Protein AF-A0A1I7SXM7-F1 (afdb_monomer_lite)

Sequence (561 aa):
MGSNTKFLENLERAQQLRNSLTNVSEFSEDVKQMIQEHGLTDWLSPLNLIKSMFVEIDNVNKVARNVQGEDIVKMASVFEEAAAVPELIGSRESLYKLYNELNKSNLEDIEEFKSYFEVAWKADLDFTKHRAHLKNSRVVVMSLKKYFDDIFGTSRREIEYINALSWIEIVLICIGTIIVMTIVALSIYGLTESGRTKYLMLWLYYFGKEEDYEERWRYSLFMDTVKDKNVVLDAVREVNTKNLLKALKNGAYINVYNKYGNTALHVATKLGYVEIVEMLIKHGADRFLLNAQNKTPEQQLLKIQDLGNELERVQSVYRKHRKRNYRMSVPQKFPVSSFHLWLENDTDIELSNRFMNRFPSMVSDQSENVTHLVVKTDENGVLITDKVDLISWIFNGIIVLREQYMTDCLVDESLLSQDKKYLVENVKYKGVIYNSVLQWTEAMAKGTMPYLFGAYVAIVMEKYDNAATITAIVDAHGGIMMDEFPQKKFFNKHSHPYLHSNLGPLFLIHDGTIDLKVYKDDPDRMYTLFTEQQFISFMLKRDIHRDTRENPIPVLKGKRK

Foldseek 3Di:
DDLLVVLVVLLVLLVVCLVLQQDADQDDPVLLVLCVVLVQPCVNDVNVLSVQLVVLSVVLVVQCVVCVPHDPLSNLVSLVSSLVRRARDAALVSLVVSLVVLVVDDDPPSPSVNSSSVSVSVSGRHSVVRNVVSNCRSVVSVVVVVVCCVPVVPPPPPPPPPVPPDVVNVVVVVVVVVVVVVVVVLVVLCVDPVSVQVVVQVCCQVPNDPVQQLVQLLCLLLVQDDPNDGQCQVCLVVVPPPSNLVCQQQLRQQQAADLQQDGSLLSCLLVLVLVSNLVSQQQAHDQCDQGLQRDGSLRSLVVDPPCPPSSVSNVVSCVVCVPPGHYGRRHDHDDLLLAEEEEDPVADPVLVVLLCVVCVSRYDPDPPSHQEYEAADPPVLEAEDQDLLVLLCLQLLHFYFYSVLSVVCSVPVVCSSVRVVGTRQWYQHPNDIFRCSVVNNSCNSSNHQQLLALAEEEEDEDDDPCVVSVCVSCVSSSYHYDPDQDDCVFWDQQADGFFCSVAARYEYEYPPPDDPVCQVPPPSRNYDYDHPSRVSVVVRNSRGDGDPDSGGDRTGPDDPD

Secondary structure (DSSP, 8-state):
--HHHHHHHHHHHHHHTHHHHH--PPPPHHHHHHHHHTT-GGGSSHHHHHHHHHHHHHHHHHHHHHTTTS-HHHHTHHHHHHTTS------HHHHHHHHHHHHH---TTHHHHHHHHHHHHHH----HHHHHHHHTHHHHHHHHHHHHHHHH-----------PPPHHHHHHHHHHHHHHHHHHHHHHHHHSHHHHHHHHHHHHHHH--HHHHHHHHTTHHHHSEETTEEHHHHHHHTT-HHHHHHHHHTT--TTPBPTTS-BHHHHHHHTT-HHHHHHHHHTT--SS---TTS--HHHHGGG-SS-HHHHHHHHHHHHHHTT---PPPPPPPPPGGG--EEE-TTS-HHHHHHHHHHSGGGB-SSSTT--EEEE---TTS-EE---HHHHHHHHTT-EEEETHHHHHHHH-GGGGGGGGGGB---EEETTEEE--HHHHHHHHHTTPSPTTTT-EEEEE-S--TTHHHHHHHHHHTT-EE-SS---GGGB-TT---TTBTTS-SEEEEE-S-S--HHHHT-TT--EEEEEHHHHHHHHHHT--B----SSPPPSBSS---

Structure (mmCIF, N/CA/C/O backbone):
data_AF-A0A1I7SXM7-F1
#
_entry.id   AF-A0A1I7SXM7-F1
#
loop_
_atom_site.group_PDB
_atom_site.id
_atom_site.type_symbol
_atom_site.label_atom_id
_atom_site.label_alt_id
_atom_site.label_comp_id
_atom_site.label_asym_id
_atom_site.label_entity_id
_atom_site.label_seq_id
_atom_site.pdbx_PDB_ins_code
_atom_site.Cartn_x
_atom_site.Cartn_y
_atom_site.Cartn_z
_atom_site.occupancy
_atom_site.B_iso_or_equiv
_atom_site.auth_seq_id
_atom_site.auth_comp_id
_atom_site.auth_asym_id
_atom_site.auth_atom_id
_atom_site.pdbx_PDB_model_num
ATOM 1 N N . MET A 1 1 ? 61.706 8.746 -89.955 1.00 48.06 1 MET A N 1
ATOM 2 C CA . MET A 1 1 ? 62.389 8.868 -88.647 1.00 48.06 1 MET A CA 1
ATOM 3 C C . MET A 1 1 ? 62.861 10.303 -88.482 1.00 48.06 1 MET A C 1
ATOM 5 O O . MET A 1 1 ? 63.275 10.890 -89.474 1.00 48.06 1 MET A O 1
ATOM 9 N N . GLY A 1 2 ? 62.737 10.885 -87.285 1.00 68.06 2 GLY A N 1
ATOM 10 C CA . GLY A 1 2 ? 63.229 12.242 -87.021 1.00 68.06 2 GLY A CA 1
ATOM 11 C C . GLY A 1 2 ? 64.758 12.313 -87.082 1.00 68.06 2 GLY A C 1
ATOM 12 O O . GLY A 1 2 ? 65.435 11.292 -86.949 1.00 68.06 2 GLY A O 1
ATOM 13 N N . SER A 1 3 ? 65.307 13.517 -87.255 1.00 68.50 3 SER A N 1
ATOM 14 C CA . SER A 1 3 ? 66.757 13.772 -87.331 1.00 68.50 3 SER A CA 1
ATOM 15 C C . SER A 1 3 ? 67.547 13.180 -86.156 1.00 68.50 3 SER A C 1
ATOM 17 O O . SER A 1 3 ? 68.679 12.748 -86.345 1.00 68.50 3 SER A O 1
ATOM 19 N N . ASN A 1 4 ? 66.955 13.115 -84.961 1.00 76.50 4 ASN A N 1
ATOM 20 C CA . ASN A 1 4 ? 67.615 12.618 -83.748 1.00 76.50 4 ASN A CA 1
ATOM 21 C C . ASN A 1 4 ? 67.664 11.085 -83.688 1.00 76.50 4 ASN A C 1
ATOM 23 O O . ASN A 1 4 ? 68.635 10.513 -83.204 1.00 76.50 4 ASN A O 1
ATOM 27 N N . THR A 1 5 ? 66.650 10.405 -84.230 1.00 76.38 5 THR A N 1
ATOM 28 C CA . THR A 1 5 ? 66.650 8.939 -84.345 1.00 76.38 5 THR A CA 1
ATOM 29 C C . THR A 1 5 ? 67.707 8.477 -85.344 1.00 76.38 5 THR A C 1
ATOM 31 O O . THR A 1 5 ? 68.373 7.478 -85.106 1.00 76.38 5 THR A O 1
ATOM 34 N N . LYS A 1 6 ? 67.911 9.243 -86.428 1.00 78.00 6 LYS A N 1
ATOM 35 C CA . LYS A 1 6 ? 68.961 8.962 -87.416 1.00 78.00 6 LYS A CA 1
ATOM 36 C C . LYS A 1 6 ? 70.364 9.044 -86.811 1.00 78.00 6 LYS A C 1
ATOM 38 O O . LYS A 1 6 ? 71.216 8.232 -87.141 1.00 78.00 6 LYS A O 1
ATOM 43 N N . PHE A 1 7 ? 70.588 9.987 -85.897 1.00 82.75 7 PHE A N 1
ATOM 44 C CA . PHE A 1 7 ? 71.854 10.077 -85.175 1.00 82.75 7 PHE A CA 1
ATOM 45 C C . PHE A 1 7 ? 72.100 8.849 -84.286 1.00 82.75 7 PHE A C 1
ATOM 47 O O . PHE A 1 7 ? 73.187 8.285 -84.330 1.00 82.75 7 PHE A O 1
ATOM 54 N N . LEU A 1 8 ? 71.096 8.392 -83.526 1.00 83.06 8 LEU A N 1
ATOM 55 C CA . LEU A 1 8 ? 71.236 7.182 -82.703 1.00 83.06 8 LEU A CA 1
ATOM 56 C C . LEU A 1 8 ? 71.500 5.930 -83.553 1.00 83.06 8 LEU A C 1
ATOM 58 O O . LEU A 1 8 ? 72.322 5.104 -83.174 1.00 83.06 8 LEU A O 1
ATOM 62 N N . GLU A 1 9 ? 70.861 5.820 -84.720 1.00 83.81 9 GLU A N 1
ATOM 63 C CA . GLU A 1 9 ? 71.138 4.755 -85.693 1.00 83.81 9 GLU A CA 1
ATOM 64 C C . GLU A 1 9 ? 72.595 4.807 -86.183 1.00 83.81 9 GLU A C 1
ATOM 66 O O . GLU A 1 9 ? 73.259 3.775 -86.276 1.00 83.81 9 GLU A O 1
ATOM 71 N N . ASN A 1 10 ? 73.124 6.005 -86.458 1.00 82.81 10 ASN A N 1
ATOM 72 C CA . ASN A 1 10 ? 74.525 6.154 -86.845 1.00 82.81 10 ASN A CA 1
ATOM 73 C C . ASN A 1 10 ? 75.483 5.812 -85.685 1.00 82.81 10 ASN A C 1
ATOM 75 O O . ASN A 1 10 ? 76.505 5.175 -85.930 1.00 82.81 10 ASN A O 1
ATOM 79 N N . LEU A 1 11 ? 75.152 6.148 -84.429 1.00 86.44 11 LEU A N 1
ATOM 80 C CA . LEU A 1 11 ? 75.936 5.713 -83.262 1.00 86.44 11 LEU A CA 1
ATOM 81 C C . LEU A 1 11 ? 75.932 4.190 -83.098 1.00 86.44 11 LEU A C 1
ATOM 83 O O . LEU A 1 11 ? 76.976 3.596 -82.836 1.00 86.44 11 LEU A O 1
ATOM 87 N N . GLU A 1 12 ? 74.777 3.545 -83.268 1.00 87.56 12 GLU A N 1
ATOM 88 C CA . GLU A 1 12 ? 74.672 2.085 -83.225 1.00 87.56 12 GLU A CA 1
ATOM 89 C C . GLU A 1 12 ? 75.512 1.447 -84.336 1.00 87.56 12 GLU A C 1
ATOM 91 O O . GLU A 1 12 ? 76.267 0.503 -84.093 1.00 87.56 12 GLU A O 1
ATOM 96 N N . ARG A 1 13 ? 75.453 2.008 -85.547 1.00 86.06 13 ARG A N 1
ATOM 97 C CA . ARG A 1 13 ? 76.283 1.572 -86.670 1.00 86.06 13 ARG A CA 1
ATOM 98 C C . ARG A 1 13 ? 77.776 1.739 -86.379 1.00 86.06 13 ARG A C 1
ATOM 100 O O . ARG A 1 13 ? 78.546 0.822 -86.654 1.00 86.06 13 ARG A O 1
ATOM 107 N N . ALA A 1 14 ? 78.190 2.869 -85.806 1.00 86.19 14 ALA A N 1
ATOM 108 C CA . ALA A 1 14 ? 79.571 3.088 -85.384 1.00 86.19 14 ALA A CA 1
ATOM 109 C C . ALA A 1 14 ? 79.999 2.057 -84.326 1.00 86.19 14 ALA A C 1
ATOM 111 O O . ALA A 1 14 ? 81.085 1.489 -84.424 1.00 86.19 14 ALA A O 1
ATOM 112 N N . GLN A 1 15 ? 79.125 1.746 -83.363 1.00 87.94 15 GLN A N 1
ATOM 113 C CA . GLN A 1 15 ? 79.369 0.734 -82.333 1.00 87.94 15 GLN A CA 1
ATOM 114 C C . GLN A 1 15 ? 79.542 -0.674 -82.922 1.00 87.94 15 GLN A C 1
ATOM 116 O O . GLN A 1 15 ? 80.447 -1.397 -82.509 1.00 87.94 15 GLN A O 1
ATOM 121 N N . GLN A 1 16 ? 78.725 -1.064 -83.907 1.00 88.62 16 GLN A N 1
ATOM 122 C CA . GLN A 1 16 ? 78.873 -2.347 -84.611 1.00 88.62 16 GLN A CA 1
ATOM 123 C C . GLN A 1 16 ? 80.223 -2.458 -85.336 1.00 88.62 16 GLN A C 1
ATOM 125 O O . GLN A 1 16 ? 80.782 -3.547 -85.447 1.00 88.62 16 GLN A O 1
ATOM 130 N N . LEU A 1 17 ? 80.766 -1.326 -85.791 1.00 89.06 17 LEU A N 1
ATOM 131 C CA . LEU A 1 17 ? 82.049 -1.232 -86.487 1.00 89.06 17 LEU A CA 1
ATOM 132 C C . LEU A 1 17 ? 83.232 -0.933 -85.546 1.00 89.06 17 LEU A C 1
ATOM 134 O O . LEU A 1 17 ? 84.346 -0.734 -86.031 1.00 89.06 17 LEU A O 1
ATOM 138 N N . ARG A 1 18 ? 83.029 -0.934 -84.216 1.00 90.06 18 ARG A N 1
ATOM 139 C CA . ARG A 1 18 ? 84.037 -0.548 -83.210 1.00 90.06 18 ARG A CA 1
ATOM 140 C C . ARG A 1 18 ? 85.387 -1.210 -83.432 1.00 90.06 18 ARG A C 1
ATOM 142 O O . ARG A 1 18 ? 86.384 -0.510 -83.553 1.00 90.06 18 ARG A O 1
ATOM 149 N N . ASN A 1 19 ? 85.413 -2.539 -83.521 1.00 87.44 19 ASN A N 1
ATOM 150 C CA . ASN A 1 19 ? 86.667 -3.286 -83.628 1.00 87.44 19 ASN A CA 1
ATOM 151 C C . ASN A 1 19 ? 87.457 -2.886 -84.879 1.00 87.44 19 ASN A C 1
ATOM 153 O O . ASN A 1 19 ? 88.666 -2.703 -84.797 1.00 87.44 19 ASN A O 1
ATOM 157 N N . SER A 1 20 ? 86.770 -2.691 -86.005 1.00 86.81 20 SER A N 1
ATOM 158 C CA . SER A 1 20 ? 87.371 -2.257 -87.267 1.00 86.81 20 SER A CA 1
ATOM 159 C C . SER A 1 20 ? 87.854 -0.803 -87.229 1.00 86.81 20 SER A C 1
ATOM 161 O O . SER A 1 20 ? 88.860 -0.489 -87.849 1.00 86.81 20 SER A O 1
ATOM 163 N N . LEU A 1 21 ? 87.172 0.077 -86.488 1.00 86.31 21 LEU A N 1
ATOM 164 C CA . LEU A 1 21 ? 87.538 1.493 -86.348 1.00 86.31 21 LEU A CA 1
ATOM 165 C C . LEU A 1 21 ? 88.647 1.738 -85.310 1.00 86.31 21 LEU A C 1
ATOM 167 O O . LEU A 1 21 ? 89.338 2.748 -85.376 1.00 86.31 21 LEU A O 1
ATOM 171 N N . THR A 1 22 ? 88.832 0.838 -84.341 1.00 85.81 22 THR A N 1
ATOM 172 C CA . THR A 1 22 ? 89.886 0.960 -83.315 1.00 85.81 22 THR A CA 1
ATOM 173 C C . THR A 1 22 ? 91.165 0.193 -83.638 1.00 85.81 22 THR A C 1
ATOM 175 O O . THR A 1 22 ? 92.151 0.344 -82.918 1.00 85.81 22 THR A O 1
ATOM 178 N N . ASN A 1 23 ? 91.138 -0.654 -84.668 1.00 82.88 23 ASN A N 1
ATOM 179 C CA . ASN A 1 23 ? 92.237 -1.536 -85.045 1.00 82.88 23 ASN A CA 1
ATOM 180 C C . ASN A 1 23 ? 92.862 -1.071 -86.364 1.00 82.88 23 ASN A C 1
ATOM 182 O O . ASN A 1 23 ? 92.586 -1.638 -87.418 1.00 82.88 23 ASN A O 1
ATOM 186 N N . VAL A 1 24 ? 93.662 -0.009 -86.280 1.00 81.88 24 VAL A N 1
ATOM 187 C CA . VAL A 1 24 ? 94.473 0.495 -87.390 1.00 81.88 24 VAL A CA 1
ATOM 188 C C . VAL A 1 24 ? 95.855 0.882 -86.880 1.00 81.88 24 VAL A C 1
ATOM 190 O O . VAL A 1 24 ? 95.982 1.418 -85.772 1.00 81.88 24 VAL A O 1
ATOM 193 N N . SER A 1 25 ? 96.882 0.563 -87.661 1.00 80.88 25 SER A N 1
ATOM 194 C CA . SER A 1 25 ? 98.260 0.985 -87.423 1.00 80.88 25 SER A CA 1
ATOM 195 C C . SER A 1 25 ? 98.444 2.499 -87.637 1.00 80.88 25 SER A C 1
ATOM 197 O O . SER A 1 25 ? 97.537 3.207 -88.083 1.00 80.88 25 SER A O 1
ATOM 199 N N . GLU A 1 26 ? 99.602 3.040 -87.247 1.00 81.94 26 GLU A N 1
ATOM 200 C CA . GLU A 1 26 ? 99.914 4.444 -87.527 1.00 81.94 26 GLU A CA 1
ATOM 201 C C . GLU A 1 26 ? 100.035 4.661 -89.042 1.00 81.94 26 GLU A C 1
ATOM 203 O O . GLU A 1 26 ? 100.730 3.914 -89.726 1.00 81.94 26 GLU A O 1
ATOM 208 N N . PHE A 1 27 ? 99.362 5.690 -89.563 1.00 86.19 27 PHE A N 1
ATOM 209 C CA . PHE A 1 27 ? 99.389 6.004 -90.990 1.00 86.19 27 PHE A CA 1
ATOM 210 C C . PHE A 1 27 ? 100.806 6.347 -91.465 1.00 86.19 27 PHE A C 1
ATOM 212 O O . PHE A 1 27 ? 101.508 7.126 -90.815 1.00 86.19 27 PHE A O 1
ATOM 219 N N . SER A 1 28 ? 101.202 5.813 -92.625 1.00 83.06 28 SER A N 1
ATOM 220 C CA . SER A 1 28 ? 102.436 6.230 -93.297 1.00 83.06 28 SER A CA 1
ATOM 221 C C . SER A 1 28 ? 102.364 7.710 -93.695 1.00 83.06 28 SER A C 1
ATOM 223 O O . SER A 1 28 ? 101.276 8.279 -93.830 1.00 83.06 28 SER A O 1
ATOM 225 N N . GLU A 1 29 ? 103.516 8.358 -93.885 1.00 81.88 29 GLU A N 1
ATOM 226 C CA . GLU A 1 29 ? 103.561 9.785 -94.247 1.00 81.88 29 GLU A CA 1
ATOM 227 C C . GLU A 1 29 ? 102.831 10.078 -95.570 1.00 81.88 29 GLU A C 1
ATOM 229 O O . GLU A 1 29 ? 102.138 11.090 -95.666 1.00 81.88 29 GLU A O 1
ATOM 234 N N . ASP A 1 30 ? 102.864 9.151 -96.533 1.00 81.88 30 ASP A N 1
ATOM 235 C CA . ASP A 1 30 ? 102.120 9.273 -97.794 1.00 81.88 30 ASP A CA 1
ATOM 236 C C . ASP A 1 30 ? 100.598 9.291 -97.560 1.00 81.88 30 ASP A C 1
ATOM 238 O O . ASP A 1 30 ? 99.876 10.120 -98.116 1.0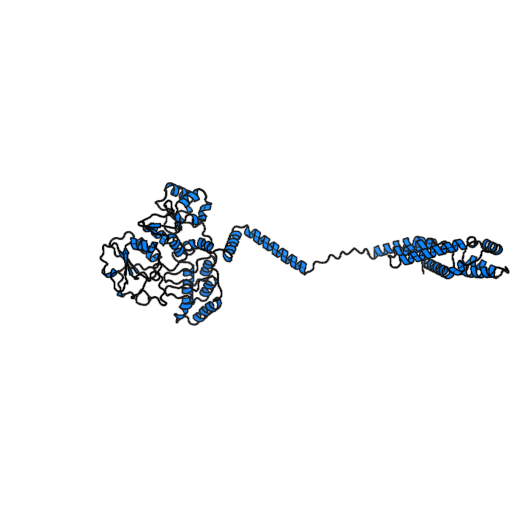0 81.88 30 ASP A O 1
ATOM 242 N N . VAL A 1 31 ? 100.091 8.423 -96.676 1.00 84.19 31 VAL A N 1
ATOM 243 C CA . VAL A 1 31 ? 98.662 8.383 -96.320 1.00 84.19 31 VAL A CA 1
ATOM 244 C C . VAL A 1 31 ? 98.267 9.631 -95.526 1.00 84.19 31 VAL A C 1
ATOM 246 O O . VAL A 1 31 ? 97.209 10.209 -95.782 1.00 84.19 31 VAL A O 1
ATOM 249 N N . LYS A 1 32 ? 99.123 10.103 -94.608 1.00 86.31 32 LYS A N 1
ATOM 250 C CA . LYS A 1 32 ? 98.912 11.365 -93.878 1.00 86.31 32 LYS A CA 1
ATOM 251 C C . LYS A 1 32 ? 98.841 12.560 -94.833 1.00 86.31 32 LYS A C 1
ATOM 253 O O . LYS A 1 32 ? 97.979 13.420 -94.647 1.00 86.31 32 LYS A O 1
ATOM 258 N N . GLN A 1 33 ? 99.676 12.603 -95.871 1.00 85.25 33 GLN A N 1
ATOM 259 C CA . GLN A 1 33 ? 99.617 13.649 -96.892 1.00 85.25 33 GLN A CA 1
ATOM 260 C C . GLN A 1 33 ? 98.289 13.606 -97.666 1.00 85.25 33 GLN A C 1
ATOM 262 O O . GLN A 1 33 ? 97.610 14.629 -97.766 1.00 85.25 33 GLN A O 1
ATOM 267 N N . MET A 1 34 ? 97.855 12.428 -98.129 1.00 85.88 34 MET A N 1
ATOM 268 C CA . MET A 1 34 ? 96.569 12.279 -98.831 1.00 85.88 34 MET A CA 1
ATOM 269 C C . MET A 1 34 ? 95.377 12.714 -97.962 1.00 85.88 34 MET A C 1
ATOM 271 O O . MET A 1 34 ? 94.441 13.355 -98.444 1.00 85.88 34 MET A O 1
ATOM 275 N N . ILE A 1 35 ? 95.414 12.406 -96.662 1.00 87.12 35 ILE A N 1
ATOM 276 C CA . ILE A 1 35 ? 94.413 12.850 -95.682 1.00 87.12 35 ILE A CA 1
ATOM 277 C C . ILE A 1 35 ? 94.380 14.388 -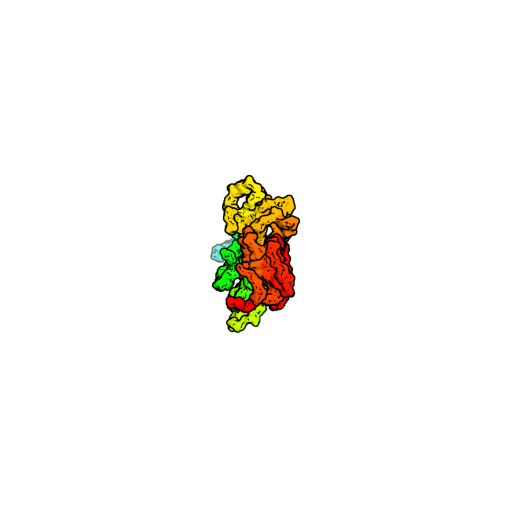95.583 1.00 87.12 35 ILE A C 1
ATOM 279 O O . ILE A 1 35 ? 93.294 14.978 -95.567 1.00 87.12 35 ILE A O 1
ATOM 283 N N . GLN A 1 36 ? 95.543 15.053 -95.557 1.00 86.56 36 GLN A N 1
ATOM 284 C CA . GLN A 1 36 ? 95.637 16.521 -95.525 1.00 86.56 36 GLN A CA 1
ATOM 285 C C . GLN A 1 36 ? 95.093 17.168 -96.801 1.00 86.56 36 GLN A C 1
ATOM 287 O O . GLN A 1 36 ? 94.346 18.143 -96.712 1.00 86.56 36 GLN A O 1
ATOM 292 N N . GLU A 1 37 ? 95.408 16.612 -97.972 1.00 86.69 37 GLU A N 1
ATOM 293 C CA . GLU A 1 37 ? 94.927 17.108 -99.270 1.00 86.69 37 GLU A CA 1
ATOM 294 C C . GLU A 1 37 ? 93.395 17.043 -99.386 1.00 86.69 37 GLU A C 1
ATOM 296 O O . GLU A 1 37 ? 92.771 17.917 -99.990 1.00 86.69 37 GLU A O 1
ATOM 301 N N . HIS A 1 38 ? 92.768 16.065 -98.723 1.00 86.31 38 HIS A N 1
ATOM 302 C CA . HIS A 1 38 ? 91.311 15.937 -98.634 1.00 86.31 38 HIS A CA 1
ATOM 303 C C . HIS A 1 38 ? 90.668 16.803 -97.537 1.00 86.31 38 HIS A C 1
ATOM 305 O O . HIS A 1 38 ? 89.446 16.761 -97.359 1.00 86.31 38 HIS A O 1
ATOM 311 N N . GLY A 1 39 ? 91.462 17.585 -96.797 1.00 84.56 39 GLY A N 1
ATOM 312 C CA . GLY A 1 39 ? 90.989 18.427 -95.697 1.00 84.56 39 GLY A CA 1
ATOM 313 C C . GLY A 1 39 ? 90.482 17.632 -94.489 1.00 84.56 39 GLY A C 1
ATOM 314 O O . GLY A 1 39 ? 89.662 18.136 -93.726 1.00 84.56 39 GLY A O 1
ATOM 315 N N . LEU A 1 40 ? 90.934 16.387 -94.318 1.00 86.81 40 LEU A N 1
ATOM 316 C CA . LEU A 1 40 ? 90.483 15.463 -93.276 1.00 86.81 40 LEU A CA 1
ATOM 317 C C . LEU A 1 40 ? 91.409 15.519 -92.049 1.00 86.81 40 LEU A C 1
ATOM 319 O O . LEU A 1 40 ? 91.968 14.513 -91.627 1.00 86.81 40 LEU A O 1
ATOM 323 N N . THR A 1 41 ? 91.596 16.703 -91.463 1.00 84.38 41 THR A N 1
ATOM 324 C CA . THR A 1 41 ? 92.592 16.936 -90.396 1.00 84.38 41 THR A CA 1
ATOM 325 C C . THR A 1 41 ? 92.420 16.030 -89.176 1.00 84.38 41 THR A C 1
ATOM 327 O O . THR A 1 41 ? 93.407 15.514 -88.654 1.00 84.38 41 THR A O 1
ATOM 330 N N . ASP A 1 42 ? 91.178 15.773 -88.760 1.00 84.00 42 ASP A N 1
ATOM 331 C CA . ASP A 1 42 ? 90.860 14.912 -87.608 1.00 84.00 42 ASP A CA 1
ATOM 332 C C . ASP A 1 42 ? 91.220 13.440 -87.861 1.00 84.00 42 ASP A C 1
ATOM 334 O O . ASP A 1 42 ? 91.375 12.648 -86.930 1.00 84.00 42 ASP A O 1
ATOM 338 N N . TRP A 1 43 ? 91.401 13.078 -89.132 1.00 87.50 43 TRP A N 1
ATOM 339 C CA . TRP A 1 43 ? 91.777 11.743 -89.570 1.00 87.50 43 TRP A CA 1
ATOM 340 C C . TRP A 1 43 ? 93.290 11.537 -89.640 1.00 87.50 43 TRP A C 1
ATOM 342 O O . TRP A 1 43 ? 93.704 10.442 -89.981 1.00 87.50 43 TRP A O 1
ATOM 352 N N . LEU A 1 44 ? 94.134 12.515 -89.283 1.00 84.88 44 LEU A N 1
ATOM 353 C CA . LEU A 1 44 ? 95.596 12.324 -89.251 1.00 84.88 44 LEU A CA 1
ATOM 354 C C . LEU A 1 44 ? 96.066 11.430 -88.098 1.00 84.88 44 LEU A C 1
ATOM 356 O O . LEU A 1 44 ? 97.046 10.702 -88.231 1.00 84.88 44 LEU A O 1
ATOM 360 N N . SER A 1 45 ? 95.371 11.490 -86.960 1.00 83.56 45 SER A N 1
ATOM 361 C CA . SER A 1 45 ? 95.611 10.624 -85.801 1.00 83.56 45 SER A CA 1
ATOM 362 C C . SER A 1 45 ? 94.283 10.320 -85.088 1.00 83.56 45 SER A C 1
ATOM 364 O O . SER A 1 45 ? 94.024 10.795 -83.978 1.00 83.56 45 SER A O 1
ATOM 366 N N . PRO A 1 46 ? 93.390 9.544 -85.731 1.00 86.44 46 PRO A N 1
ATOM 367 C CA . PRO A 1 46 ? 92.001 9.421 -85.304 1.00 86.44 46 PRO A CA 1
ATOM 368 C C . PRO A 1 46 ? 91.843 8.516 -84.080 1.00 86.44 46 PRO A C 1
ATOM 370 O O . PRO A 1 46 ? 90.834 8.597 -83.391 1.00 86.44 46 PRO A O 1
ATOM 373 N N . LEU A 1 47 ? 92.827 7.664 -83.772 1.00 85.12 47 LEU A N 1
ATOM 374 C CA . LEU A 1 47 ? 92.717 6.611 -82.757 1.00 85.12 47 LEU A CA 1
ATOM 375 C C . LEU A 1 47 ? 92.307 7.124 -81.372 1.00 85.12 47 LEU A C 1
ATOM 377 O O . LEU A 1 47 ? 91.450 6.521 -80.729 1.00 85.12 47 LEU A O 1
ATOM 381 N N . ASN A 1 48 ? 92.899 8.224 -80.900 1.00 85.12 48 ASN A N 1
ATOM 382 C CA . ASN A 1 48 ? 92.569 8.775 -79.581 1.00 85.12 48 ASN A CA 1
ATOM 383 C C . ASN A 1 48 ? 91.142 9.338 -79.545 1.00 85.12 48 ASN A C 1
ATOM 385 O O . ASN A 1 48 ? 90.425 9.130 -78.566 1.00 85.12 48 ASN A O 1
ATOM 389 N N . LEU A 1 49 ? 90.725 9.995 -80.629 1.00 86.62 49 LEU A N 1
ATOM 390 C CA . LEU A 1 49 ? 89.399 10.587 -80.774 1.00 86.62 49 LEU A CA 1
ATOM 391 C C . LEU A 1 49 ? 88.315 9.517 -80.978 1.00 86.62 49 LEU A C 1
ATOM 393 O O . LEU A 1 49 ? 87.240 9.602 -80.401 1.00 86.62 49 LEU A O 1
ATOM 397 N N . ILE A 1 50 ? 88.616 8.452 -81.723 1.00 87.94 50 ILE A N 1
ATOM 398 C CA . ILE A 1 50 ? 87.734 7.294 -81.901 1.00 87.94 50 ILE A CA 1
ATOM 399 C C . ILE A 1 50 ? 87.589 6.519 -80.585 1.00 87.94 50 ILE A C 1
ATOM 401 O O . ILE A 1 50 ? 86.483 6.119 -80.222 1.00 87.94 50 ILE A O 1
ATOM 405 N N . LYS A 1 51 ? 88.679 6.322 -79.828 1.00 88.25 51 LYS A N 1
ATOM 406 C CA . LYS A 1 51 ? 88.613 5.684 -78.504 1.00 88.25 51 LYS A CA 1
ATOM 407 C C . LYS A 1 51 ? 87.767 6.500 -77.528 1.00 88.25 51 LYS A C 1
ATOM 409 O O . LYS A 1 51 ? 86.928 5.914 -76.848 1.00 88.25 51 LYS A O 1
ATOM 414 N N . SER A 1 52 ? 87.943 7.823 -77.472 1.00 88.25 52 SER A N 1
ATOM 415 C CA . SER A 1 52 ? 87.111 8.682 -76.617 1.00 88.25 52 SER A CA 1
ATOM 416 C C . SER A 1 52 ? 85.651 8.708 -77.077 1.00 88.25 52 SER A C 1
ATOM 418 O O . SER A 1 52 ? 84.755 8.596 -76.245 1.00 88.25 52 SER A O 1
ATOM 420 N N . MET A 1 53 ? 85.399 8.736 -78.390 1.00 89.69 53 MET A N 1
ATOM 421 C CA . MET A 1 53 ? 84.059 8.608 -78.967 1.00 89.69 53 MET A CA 1
ATOM 422 C C . MET A 1 53 ? 83.363 7.331 -78.489 1.00 89.69 53 MET A C 1
ATOM 424 O O . MET A 1 53 ? 82.218 7.380 -78.050 1.00 89.69 53 MET A O 1
ATOM 428 N N . PHE A 1 54 ? 84.052 6.190 -78.508 1.00 90.81 54 PHE A N 1
ATOM 429 C CA . PHE A 1 54 ? 83.485 4.924 -78.047 1.00 90.81 54 PHE A CA 1
ATOM 430 C C . PHE A 1 54 ? 83.219 4.872 -76.538 1.00 90.81 54 PHE A C 1
ATOM 432 O O . PHE A 1 54 ? 82.213 4.288 -76.130 1.00 90.81 54 PHE A O 1
ATOM 439 N N . VAL A 1 55 ? 84.054 5.519 -75.720 1.00 90.50 55 VAL A N 1
ATOM 440 C CA . VAL A 1 55 ? 83.782 5.692 -74.281 1.00 90.50 55 VAL A CA 1
ATOM 441 C C . VAL A 1 55 ? 82.481 6.470 -74.068 1.00 90.50 55 VAL A C 1
ATOM 443 O O . VAL A 1 55 ? 81.635 6.045 -73.281 1.00 90.50 55 VAL A O 1
ATOM 446 N N . GLU A 1 56 ? 82.273 7.556 -74.814 1.00 91.19 56 GLU A N 1
ATOM 447 C CA . GLU A 1 56 ? 81.042 8.346 -74.714 1.00 91.19 56 GLU A CA 1
ATOM 448 C C . GLU A 1 56 ? 79.821 7.604 -75.276 1.00 91.19 56 GLU A C 1
ATOM 450 O O . GLU A 1 56 ? 78.749 7.651 -74.679 1.00 91.19 56 GLU A O 1
ATOM 455 N N . ILE A 1 57 ? 79.966 6.822 -76.353 1.00 90.56 57 ILE A N 1
ATOM 456 C CA . ILE A 1 57 ? 78.888 5.948 -76.854 1.00 90.56 57 ILE A CA 1
ATOM 457 C C . ILE A 1 57 ? 78.471 4.916 -75.788 1.00 90.56 57 ILE A C 1
ATOM 459 O O . ILE A 1 57 ? 77.278 4.651 -75.609 1.00 90.56 57 ILE A O 1
ATOM 463 N N . ASP A 1 58 ? 79.423 4.347 -75.043 1.00 91.12 58 ASP A N 1
ATOM 464 C CA . ASP A 1 58 ? 79.113 3.433 -73.936 1.00 91.12 58 ASP A CA 1
ATOM 465 C C . ASP A 1 58 ? 78.397 4.156 -72.782 1.00 91.12 58 ASP A C 1
ATOM 467 O O . ASP A 1 58 ? 77.475 3.591 -72.182 1.00 91.12 58 ASP A O 1
ATOM 471 N N . ASN A 1 59 ? 78.755 5.415 -72.505 1.00 91.12 59 ASN A N 1
ATOM 472 C CA . ASN A 1 59 ? 78.051 6.250 -71.533 1.00 91.12 59 ASN A CA 1
ATOM 473 C C . ASN A 1 59 ? 76.602 6.539 -71.970 1.00 91.12 59 ASN A C 1
ATOM 475 O O . ASN A 1 59 ? 75.675 6.327 -71.186 1.00 91.12 59 ASN A O 1
ATOM 479 N N . VAL A 1 60 ? 76.377 6.895 -73.240 1.00 91.44 60 VAL A N 1
ATOM 480 C CA . VAL A 1 60 ? 75.029 7.077 -73.812 1.00 91.44 60 VAL A CA 1
ATOM 481 C C . VAL A 1 60 ? 74.188 5.809 -73.640 1.00 91.44 60 VAL A C 1
ATOM 483 O O . VAL A 1 60 ? 73.052 5.879 -73.169 1.00 91.44 60 VAL A O 1
ATOM 486 N N . ASN A 1 61 ? 74.750 4.631 -73.935 1.00 90.50 61 ASN A N 1
ATOM 487 C CA . ASN A 1 61 ? 74.070 3.345 -73.738 1.00 90.50 61 ASN A CA 1
ATOM 488 C C . ASN A 1 61 ? 73.746 3.059 -72.263 1.00 90.50 61 ASN A C 1
ATOM 490 O O . ASN A 1 61 ? 72.676 2.531 -71.947 1.00 90.50 61 ASN A O 1
ATOM 494 N N . LYS A 1 62 ? 74.652 3.404 -71.344 1.00 92.19 62 LYS A N 1
ATOM 495 C CA . LYS A 1 62 ? 74.435 3.265 -69.898 1.00 92.19 62 LYS A CA 1
ATOM 496 C C . LYS A 1 62 ? 73.295 4.164 -69.420 1.00 92.19 62 LYS A C 1
ATOM 498 O O . LYS A 1 62 ? 72.417 3.692 -68.699 1.00 92.19 62 LYS A O 1
ATOM 503 N N . VAL A 1 63 ? 73.280 5.428 -69.843 1.00 90.94 63 VAL A N 1
ATOM 504 C CA . VAL A 1 63 ? 72.203 6.370 -69.513 1.00 90.94 63 VAL A CA 1
ATOM 505 C C . VAL A 1 63 ? 70.880 5.882 -70.091 1.00 90.94 63 VAL A C 1
ATOM 507 O O . VAL A 1 63 ? 69.897 5.828 -69.357 1.00 90.94 63 VAL A O 1
ATOM 510 N N . ALA A 1 64 ? 70.867 5.418 -71.344 1.00 90.88 64 ALA A N 1
ATOM 511 C CA . ALA A 1 64 ? 69.676 4.869 -71.988 1.00 90.88 64 ALA A CA 1
ATOM 512 C C . ALA A 1 64 ? 69.069 3.681 -71.221 1.00 90.88 64 ALA A C 1
ATOM 514 O O . ALA A 1 64 ? 67.852 3.624 -71.061 1.00 90.88 64 ALA A O 1
ATOM 515 N N . ARG A 1 65 ? 69.897 2.768 -70.688 1.00 91.94 65 ARG A N 1
ATOM 516 C CA . ARG A 1 65 ? 69.428 1.659 -69.833 1.00 91.94 65 ARG A CA 1
ATOM 517 C C . ARG A 1 65 ? 68.845 2.147 -68.509 1.00 91.94 65 ARG A C 1
ATOM 519 O O . ARG A 1 65 ? 67.832 1.620 -68.067 1.00 91.94 65 ARG A O 1
ATOM 526 N N . ASN A 1 66 ? 69.461 3.153 -67.889 1.00 91.50 66 ASN A N 1
ATOM 527 C CA . ASN A 1 66 ? 69.022 3.672 -66.591 1.00 91.50 66 ASN A CA 1
ATOM 528 C C . ASN A 1 66 ? 67.685 4.414 -66.661 1.00 91.50 66 ASN A C 1
ATOM 530 O O . ASN A 1 66 ? 66.946 4.425 -65.684 1.00 91.50 66 ASN A O 1
ATOM 534 N N . VAL A 1 67 ? 67.387 5.049 -67.796 1.00 91.81 67 VAL A N 1
ATOM 535 C CA . VAL A 1 67 ? 66.127 5.782 -67.995 1.00 91.81 67 VAL A CA 1
ATOM 536 C C . VAL A 1 67 ? 65.070 4.952 -68.727 1.00 91.81 67 VAL A C 1
ATOM 538 O O . VAL A 1 67 ? 64.013 5.467 -69.084 1.00 91.81 67 VAL A O 1
ATOM 541 N N . GLN A 1 68 ? 65.327 3.666 -68.974 1.00 86.56 68 GLN A N 1
ATOM 542 C CA . GLN A 1 68 ? 64.382 2.795 -69.661 1.00 86.56 68 GLN A CA 1
ATOM 543 C C . GLN A 1 68 ? 63.122 2.590 -68.805 1.00 86.56 68 GLN A C 1
ATOM 545 O O . GLN A 1 68 ? 63.183 2.020 -67.722 1.00 86.56 68 GLN A O 1
ATOM 550 N N . GLY A 1 69 ? 61.967 3.036 -69.310 1.00 82.12 69 GLY A N 1
ATOM 551 C CA . GLY A 1 69 ? 60.684 2.952 -68.597 1.00 82.12 69 GLY A CA 1
ATOM 552 C C . GLY A 1 69 ? 60.411 4.105 -67.622 1.00 82.12 69 GLY A C 1
ATOM 553 O O . GLY A 1 69 ? 59.361 4.117 -66.984 1.00 82.12 69 GLY A O 1
ATOM 554 N N . GLU A 1 70 ? 61.322 5.077 -67.522 1.00 89.50 70 GLU A N 1
ATOM 555 C CA . GLU A 1 70 ? 61.118 6.320 -66.773 1.00 89.50 70 GLU A CA 1
ATOM 556 C C . GLU A 1 70 ? 60.232 7.323 -67.541 1.00 89.50 70 GLU A C 1
ATOM 558 O O . GLU A 1 70 ? 59.827 7.096 -68.681 1.00 89.50 70 GLU A O 1
ATOM 563 N N . ASP A 1 71 ? 59.939 8.467 -66.913 1.00 86.06 71 ASP A N 1
ATOM 564 C CA . ASP A 1 71 ? 59.204 9.570 -67.544 1.00 86.06 71 ASP A CA 1
ATOM 565 C C . ASP A 1 71 ? 59.879 10.059 -68.841 1.00 86.06 71 ASP A C 1
ATOM 567 O O . ASP A 1 71 ? 61.106 10.138 -68.937 1.00 86.06 71 ASP A O 1
ATOM 571 N N . ILE A 1 72 ? 59.070 10.454 -69.830 1.00 85.38 72 ILE A N 1
ATOM 572 C CA . ILE A 1 72 ? 59.543 10.853 -71.162 1.00 85.38 72 ILE A CA 1
ATOM 573 C C . ILE A 1 72 ? 60.547 12.020 -71.126 1.00 85.38 72 ILE A C 1
ATOM 575 O O . ILE A 1 72 ? 61.448 12.081 -71.963 1.00 85.38 72 ILE A O 1
ATOM 579 N N . VAL A 1 73 ? 60.454 12.918 -70.135 1.00 86.31 73 VAL A N 1
ATOM 580 C CA . VAL A 1 73 ? 61.418 14.013 -69.934 1.00 86.31 73 VAL A CA 1
ATOM 581 C C . VAL A 1 73 ? 62.762 13.478 -69.449 1.00 86.31 73 VAL A C 1
ATOM 583 O O . VAL A 1 73 ? 63.800 13.982 -69.877 1.00 86.31 73 VAL A O 1
ATOM 586 N N . LYS A 1 74 ? 62.763 12.451 -68.589 1.00 87.75 74 LYS A N 1
ATOM 587 C CA . LYS A 1 74 ? 63.994 11.762 -68.180 1.00 87.75 74 LYS A CA 1
ATOM 588 C C . LYS A 1 74 ? 64.577 10.959 -69.336 1.00 87.75 74 LYS A C 1
ATOM 590 O O . LYS A 1 74 ? 65.774 11.033 -69.553 1.00 87.75 74 LYS A O 1
ATOM 595 N N . MET A 1 75 ? 63.754 10.263 -70.122 1.00 89.00 75 MET A N 1
ATOM 596 C CA . MET A 1 75 ? 64.228 9.536 -71.309 1.00 89.00 75 MET A CA 1
ATOM 597 C C . MET A 1 75 ? 64.898 10.463 -72.333 1.00 89.00 75 MET A C 1
ATOM 599 O O . MET A 1 75 ? 65.857 10.070 -72.995 1.00 89.00 75 MET A O 1
ATOM 603 N N . ALA A 1 76 ? 64.437 11.713 -72.442 1.00 88.44 76 ALA A N 1
ATOM 604 C CA . ALA A 1 76 ? 65.018 12.698 -73.349 1.00 88.44 76 ALA A CA 1
ATOM 605 C C . ALA A 1 76 ? 66.459 13.116 -72.991 1.00 88.44 76 ALA A C 1
ATOM 607 O O . ALA A 1 76 ? 67.135 13.676 -73.857 1.00 88.44 76 ALA A O 1
ATOM 608 N N . SER A 1 77 ? 66.958 12.824 -71.779 1.00 87.00 77 SER A N 1
ATOM 609 C CA . SER A 1 77 ? 68.358 13.097 -71.412 1.00 87.00 77 SER A CA 1
ATOM 610 C C . SER A 1 77 ? 69.357 12.289 -72.245 1.00 87.00 77 SER A C 1
ATOM 612 O O . SER A 1 77 ? 70.472 12.748 -72.467 1.00 87.00 77 SER A O 1
ATOM 614 N N . VAL A 1 78 ? 68.947 11.140 -72.802 1.00 90.62 78 VAL A N 1
ATOM 615 C CA . VAL A 1 78 ? 69.781 10.331 -73.710 1.00 90.62 78 VAL A CA 1
ATOM 616 C C . VAL A 1 78 ? 70.251 11.153 -74.910 1.00 90.62 78 VAL A C 1
ATOM 618 O O . VAL A 1 78 ? 71.376 10.977 -75.365 1.00 90.62 78 VAL A O 1
ATOM 621 N N . PHE A 1 79 ? 69.424 12.084 -75.403 1.00 88.50 79 PHE A N 1
ATOM 622 C CA . PHE A 1 79 ? 69.798 12.965 -76.510 1.00 88.50 79 PHE A CA 1
ATOM 623 C C . PHE A 1 79 ? 70.807 14.051 -76.100 1.00 88.50 79 PHE A C 1
ATOM 625 O O . PHE A 1 79 ? 71.600 14.477 -76.937 1.00 88.50 79 PHE A O 1
ATOM 632 N N . GLU A 1 80 ? 70.803 14.488 -74.836 1.00 84.44 80 GLU A N 1
ATOM 633 C CA . GLU A 1 80 ? 71.795 15.438 -74.310 1.00 84.44 80 GLU A CA 1
ATOM 634 C C . GLU A 1 80 ? 73.172 14.772 -74.208 1.00 84.44 80 GLU A C 1
ATOM 636 O O . GLU A 1 80 ? 74.154 15.327 -74.699 1.00 84.44 80 GLU A O 1
ATOM 641 N N . GLU A 1 81 ? 73.224 13.548 -73.677 1.00 88.25 81 GLU A N 1
ATOM 642 C CA . GLU A 1 81 ? 74.450 12.739 -73.592 1.00 88.25 81 GLU A CA 1
ATOM 643 C C . GLU A 1 81 ? 74.973 12.366 -74.985 1.00 88.25 81 GLU A C 1
ATOM 645 O O . GLU A 1 81 ? 76.157 12.496 -75.283 1.00 88.25 81 GLU A O 1
ATOM 650 N N . ALA A 1 82 ? 74.073 11.993 -75.897 1.00 88.06 82 ALA A N 1
ATOM 651 C CA . ALA A 1 82 ? 74.389 11.762 -77.304 1.00 88.06 82 ALA A CA 1
ATOM 652 C C . ALA A 1 82 ? 75.057 12.978 -77.969 1.00 88.06 82 ALA A C 1
ATOM 654 O O . ALA A 1 82 ? 75.957 12.817 -78.789 1.00 88.06 82 ALA A O 1
ATOM 655 N N . ALA A 1 83 ? 74.658 14.201 -77.607 1.00 86.12 83 ALA A N 1
ATOM 656 C CA . ALA A 1 83 ? 75.258 15.420 -78.146 1.00 86.12 83 ALA A CA 1
ATOM 657 C C . ALA A 1 83 ? 76.682 15.695 -77.626 1.00 86.12 83 ALA A C 1
ATOM 659 O O . ALA A 1 83 ? 77.362 16.572 -78.178 1.00 86.12 83 ALA A O 1
ATOM 660 N N . ALA A 1 84 ? 77.115 15.004 -76.566 1.00 83.69 84 ALA A N 1
ATOM 661 C CA . ALA A 1 84 ? 78.454 15.113 -75.994 1.00 83.69 84 ALA A CA 1
ATOM 662 C C . ALA A 1 84 ? 79.476 14.198 -76.685 1.00 83.69 84 ALA A C 1
ATOM 664 O O . ALA A 1 84 ? 80.674 14.448 -76.559 1.00 83.69 84 ALA A O 1
ATOM 665 N N . VAL A 1 85 ? 79.022 13.205 -77.463 1.00 87.56 85 VAL A N 1
ATOM 666 C CA . VAL A 1 85 ? 79.898 12.276 -78.187 1.00 87.56 85 VAL A CA 1
ATOM 667 C C . VAL A 1 85 ? 80.862 13.062 -79.105 1.00 87.56 85 VAL A C 1
ATOM 669 O O . VAL A 1 85 ? 80.412 13.898 -79.903 1.00 87.56 85 VAL A O 1
ATOM 672 N N . PRO A 1 86 ? 82.188 12.855 -78.971 1.00 82.50 86 PRO A N 1
ATOM 673 C CA . PRO A 1 86 ? 83.191 13.405 -79.874 1.00 82.50 86 PRO A CA 1
ATOM 674 C C . PRO A 1 86 ? 82.908 13.004 -81.321 1.00 82.50 86 PRO A C 1
ATOM 676 O O . PRO A 1 86 ? 82.493 11.881 -81.587 1.00 82.50 86 PRO A O 1
ATOM 679 N N . GLU A 1 87 ? 83.131 13.919 -82.254 1.00 79.31 87 GLU A N 1
ATOM 680 C CA . GLU A 1 87 ? 82.917 13.685 -83.684 1.00 79.31 87 GLU A CA 1
ATOM 681 C C . GLU A 1 87 ? 84.242 13.771 -84.436 1.00 79.31 87 GLU A C 1
ATOM 683 O O . GLU A 1 87 ? 85.167 14.434 -83.970 1.00 79.31 87 GLU A O 1
ATOM 688 N N . LEU A 1 88 ? 84.329 13.089 -85.580 1.00 81.12 88 LEU A N 1
ATOM 689 C CA . LEU A 1 88 ? 85.445 13.247 -86.510 1.00 81.12 88 LEU A CA 1
ATOM 690 C C . LEU A 1 88 ? 84.961 14.064 -87.700 1.00 81.12 88 LEU A C 1
ATOM 692 O O . LEU A 1 88 ? 84.109 13.605 -88.466 1.00 81.12 88 LEU A O 1
ATOM 696 N N . ILE A 1 89 ? 85.514 15.263 -87.871 1.00 74.31 89 ILE A N 1
ATOM 697 C CA . ILE A 1 89 ? 85.137 16.137 -88.975 1.00 74.31 89 ILE A CA 1
ATOM 698 C C . ILE A 1 89 ? 85.714 15.564 -90.269 1.00 74.31 89 ILE A C 1
ATOM 700 O O . ILE A 1 89 ? 86.915 15.334 -90.419 1.00 74.31 89 ILE A O 1
ATOM 704 N N . GLY A 1 90 ? 84.826 15.305 -91.221 1.00 71.75 90 GLY A N 1
ATOM 705 C CA . GLY A 1 90 ? 85.184 14.715 -92.498 1.00 71.75 90 GLY A CA 1
ATOM 706 C C . GLY A 1 90 ? 83.951 14.157 -93.167 1.00 71.75 90 GLY A C 1
ATOM 707 O O . GLY A 1 90 ? 83.530 13.044 -92.863 1.00 71.75 90 GLY A O 1
ATOM 708 N N . SER A 1 91 ? 83.356 14.943 -94.067 1.00 70.88 91 SER A N 1
ATOM 709 C CA . SER A 1 91 ? 82.113 14.544 -94.720 1.00 70.88 91 SER A CA 1
ATOM 710 C C . SER A 1 91 ? 82.261 13.157 -95.352 1.00 70.88 91 SER A C 1
ATOM 712 O O . SER A 1 91 ? 83.308 12.818 -95.912 1.00 70.88 91 SER A O 1
ATOM 714 N N . ARG A 1 92 ? 81.192 12.359 -95.312 1.00 81.75 92 ARG A N 1
ATOM 715 C CA . ARG A 1 92 ? 81.140 11.039 -95.954 1.00 81.75 92 ARG A CA 1
ATOM 716 C C . ARG A 1 92 ? 81.634 11.050 -97.404 1.00 81.75 92 ARG A C 1
ATOM 718 O O . ARG A 1 92 ? 82.231 10.080 -97.862 1.00 81.75 92 ARG A O 1
ATOM 725 N N . GLU A 1 93 ? 81.401 12.150 -98.117 1.00 83.12 93 GLU A N 1
ATOM 726 C CA . GLU A 1 93 ? 81.883 12.355 -99.481 1.00 83.12 93 GLU A CA 1
ATOM 727 C C . GLU A 1 93 ? 83.412 12.500 -99.543 1.00 83.12 93 GLU A C 1
ATOM 729 O O . GLU A 1 93 ? 84.046 11.873 -100.389 1.00 83.12 93 GLU A O 1
ATOM 734 N N . SER A 1 94 ? 84.012 13.275 -98.636 1.00 84.38 94 SER A N 1
ATOM 735 C CA . SER A 1 94 ? 85.467 13.450 -98.536 1.00 84.38 94 SER A CA 1
ATOM 736 C C . SER A 1 94 ? 86.173 12.138 -98.183 1.00 84.38 94 SER A C 1
ATOM 738 O O . SER A 1 94 ? 87.163 11.788 -98.820 1.00 84.38 94 SER A O 1
ATOM 740 N N . LEU A 1 95 ? 85.625 11.370 -97.235 1.00 87.62 95 LEU A N 1
ATOM 741 C CA . LEU A 1 95 ? 86.156 10.050 -96.872 1.00 87.62 95 LEU A CA 1
ATOM 742 C C . LEU A 1 95 ? 86.012 9.033 -98.009 1.00 87.62 95 LEU A C 1
ATOM 744 O O . LEU A 1 95 ? 86.906 8.221 -98.229 1.00 87.62 95 LEU A O 1
ATOM 748 N N . TYR A 1 96 ? 84.915 9.092 -98.768 1.00 88.50 96 TYR A N 1
ATOM 749 C CA . TYR A 1 96 ? 84.728 8.251 -99.950 1.00 88.50 96 TYR A CA 1
ATOM 750 C C . TYR A 1 96 ? 85.697 8.616 -101.087 1.00 88.50 96 TYR A C 1
ATOM 752 O O . TYR A 1 96 ? 86.197 7.726 -101.775 1.00 88.50 96 TYR A O 1
ATOM 760 N N . LYS A 1 97 ? 85.991 9.909 -101.286 1.00 88.81 97 LYS A N 1
ATOM 761 C CA . LYS A 1 97 ? 87.014 10.368 -102.243 1.00 88.81 97 LYS A CA 1
ATOM 762 C C . LYS A 1 97 ? 88.398 9.849 -101.855 1.00 88.81 97 LYS A C 1
ATOM 764 O O . LYS A 1 97 ? 89.017 9.190 -102.687 1.00 88.81 97 LYS A O 1
ATOM 769 N N . LEU A 1 98 ? 88.788 10.010 -100.587 1.00 88.19 98 LEU A N 1
ATOM 770 C CA . LEU A 1 98 ? 90.044 9.474 -100.060 1.00 88.19 98 LEU A CA 1
ATOM 771 C C . LEU A 1 98 ? 90.128 7.952 -100.243 1.00 88.19 98 LEU A C 1
ATOM 773 O O . LEU A 1 98 ? 91.112 7.449 -100.773 1.00 88.19 98 LEU A O 1
ATOM 777 N N . TYR A 1 99 ? 89.075 7.212 -99.882 1.00 89.12 99 TYR A N 1
ATOM 778 C CA . TYR A 1 99 ? 89.008 5.761 -100.084 1.00 89.12 99 TYR A CA 1
ATOM 779 C C . TYR A 1 99 ? 89.204 5.358 -101.557 1.00 89.12 99 TYR A C 1
ATOM 781 O O . TYR A 1 99 ? 89.956 4.432 -101.858 1.00 89.12 99 TYR A O 1
ATOM 789 N N . ASN A 1 100 ? 88.561 6.059 -102.495 1.00 87.50 100 ASN A N 1
ATOM 790 C CA . ASN A 1 100 ? 88.720 5.776 -103.923 1.00 87.50 100 ASN A CA 1
ATOM 791 C C . ASN A 1 100 ? 90.119 6.106 -104.446 1.00 87.50 100 ASN A C 1
ATOM 793 O O . ASN A 1 100 ? 90.581 5.455 -105.383 1.00 87.50 100 ASN A O 1
ATOM 797 N N . GLU A 1 101 ? 90.767 7.125 -103.890 1.00 86.62 101 GLU A N 1
ATOM 798 C CA . GLU A 1 101 ? 92.133 7.488 -104.250 1.00 86.62 101 GLU A CA 1
ATOM 799 C C . GLU A 1 101 ? 93.137 6.469 -103.710 1.00 86.62 101 GLU A C 1
ATOM 801 O O . GLU A 1 101 ? 93.976 5.978 -104.464 1.00 86.62 101 GLU A O 1
ATOM 806 N N . LEU A 1 102 ? 92.954 6.032 -102.459 1.00 84.62 102 LEU A N 1
ATOM 807 C CA . LEU A 1 102 ? 93.690 4.910 -101.876 1.00 84.62 102 LEU A CA 1
ATOM 808 C C . LEU A 1 102 ? 93.508 3.633 -102.712 1.00 84.62 102 LEU A C 1
ATOM 810 O O . LEU A 1 102 ? 94.475 2.941 -103.001 1.00 84.62 102 LEU A O 1
ATOM 814 N N . ASN A 1 103 ? 92.299 3.345 -103.204 1.00 82.19 103 ASN A N 1
ATOM 815 C CA . ASN A 1 103 ? 92.046 2.195 -104.082 1.00 82.19 103 ASN A CA 1
ATOM 816 C C . ASN A 1 103 ? 92.819 2.223 -105.411 1.00 82.19 103 ASN A C 1
ATOM 818 O O . ASN A 1 103 ? 93.063 1.160 -105.982 1.00 82.19 103 ASN A O 1
ATOM 822 N N . LYS A 1 104 ? 93.186 3.407 -105.914 1.00 82.50 104 LYS A N 1
ATOM 823 C CA . LYS A 1 104 ? 93.896 3.588 -107.194 1.00 82.50 104 LYS A CA 1
ATOM 824 C C . LYS A 1 104 ? 95.415 3.692 -107.044 1.00 82.50 104 LYS A C 1
ATOM 826 O O . LYS A 1 104 ? 96.112 3.731 -108.055 1.00 82.50 104 LYS A O 1
ATOM 831 N N . SER A 1 105 ? 95.910 3.777 -105.815 1.00 76.75 105 SER A N 1
ATOM 832 C CA . SER A 1 105 ? 97.324 3.970 -105.509 1.00 76.75 105 SER A CA 1
ATOM 833 C C . SER A 1 105 ? 98.067 2.629 -105.352 1.00 76.75 105 SER A C 1
ATOM 835 O O . SER A 1 105 ? 97.469 1.610 -105.002 1.00 76.75 105 SER A O 1
ATOM 837 N N . ASN A 1 106 ? 99.376 2.633 -105.636 1.00 70.81 106 ASN A N 1
ATOM 838 C CA . ASN A 1 106 ? 100.271 1.462 -105.629 1.00 70.81 106 ASN A CA 1
ATOM 839 C C . ASN A 1 106 ? 101.225 1.440 -104.408 1.00 70.81 106 ASN A C 1
ATOM 841 O O . ASN A 1 106 ? 102.330 0.913 -104.511 1.00 70.81 106 ASN A O 1
ATOM 845 N N . LEU A 1 107 ? 100.848 2.049 -103.276 1.00 72.44 107 LEU A N 1
ATOM 846 C CA . LEU A 1 107 ? 101.681 2.071 -102.059 1.00 72.44 107 LEU A CA 1
ATOM 847 C C . LEU A 1 107 ? 101.753 0.675 -101.399 1.00 72.44 107 LEU A C 1
ATOM 849 O O . LEU A 1 107 ? 100.773 -0.067 -101.429 1.00 72.44 107 LEU A O 1
ATOM 853 N N . GLU A 1 108 ? 102.890 0.322 -100.786 1.00 62.62 108 GLU A N 1
ATOM 854 C CA . GLU A 1 108 ? 103.128 -1.014 -100.194 1.00 62.62 108 GLU A CA 1
ATOM 855 C C . GLU A 1 108 ? 102.207 -1.331 -98.997 1.00 62.62 108 GLU A C 1
ATOM 857 O O . GLU A 1 108 ? 101.726 -2.457 -98.885 1.00 62.62 108 GLU A O 1
ATOM 862 N N . ASP A 1 109 ? 101.865 -0.334 -98.170 1.00 64.62 109 ASP A N 1
ATOM 863 C CA . ASP A 1 109 ? 101.057 -0.509 -96.944 1.00 64.62 109 ASP A CA 1
ATOM 864 C C . ASP A 1 109 ? 99.552 -0.243 -97.150 1.00 64.62 109 ASP A C 1
ATOM 866 O O . ASP A 1 109 ? 98.785 -0.032 -96.209 1.00 64.62 109 ASP A O 1
ATOM 870 N N . ILE A 1 110 ? 99.097 -0.202 -98.404 1.00 72.19 110 ILE A N 1
ATOM 871 C CA . ILE A 1 110 ? 97.800 0.396 -98.728 1.00 72.19 110 ILE A CA 1
ATOM 872 C C . ILE A 1 110 ? 96.592 -0.488 -98.403 1.00 72.19 110 ILE A C 1
ATOM 874 O O . ILE A 1 110 ? 95.499 0.035 -98.203 1.00 72.19 110 ILE A O 1
ATOM 878 N N . GLU A 1 111 ? 96.749 -1.812 -98.355 1.00 74.25 111 GLU A N 1
ATOM 879 C CA . GLU A 1 111 ? 95.617 -2.738 -98.182 1.00 74.25 111 GLU A CA 1
ATOM 880 C C . GLU A 1 111 ? 94.966 -2.628 -96.794 1.00 74.25 111 GLU A C 1
ATOM 882 O O . GLU A 1 111 ? 93.736 -2.628 -96.689 1.00 74.25 111 GLU A O 1
ATOM 887 N N . GLU A 1 112 ? 95.759 -2.437 -95.732 1.00 79.62 112 GLU A N 1
ATOM 888 C CA . GLU A 1 112 ? 95.231 -2.187 -94.383 1.00 79.62 112 GLU A CA 1
ATOM 889 C C . GLU A 1 112 ? 94.414 -0.883 -94.356 1.00 79.62 112 GLU A C 1
ATOM 891 O O . GLU A 1 112 ? 93.270 -0.857 -93.890 1.00 79.62 112 GLU A O 1
ATOM 896 N N . PHE A 1 113 ? 94.963 0.191 -94.930 1.00 83.88 113 PHE A N 1
ATOM 897 C CA . PHE A 1 113 ? 94.323 1.505 -94.934 1.00 83.88 113 PHE A CA 1
ATOM 898 C C . PHE A 1 113 ? 93.108 1.578 -95.868 1.00 83.88 113 PHE A C 1
ATOM 900 O O . PHE A 1 113 ? 92.125 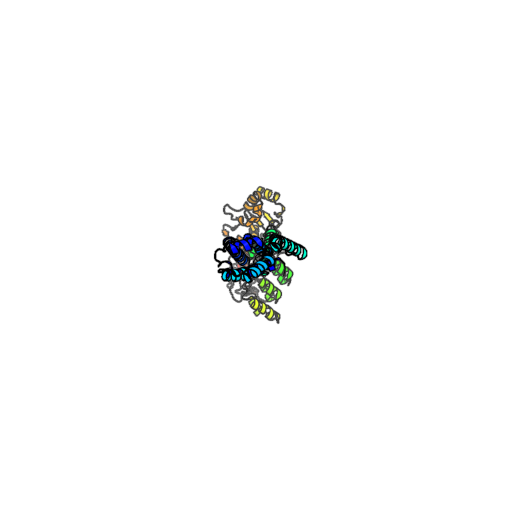2.234 -95.522 1.00 83.88 113 PHE A O 1
ATOM 907 N N . LYS A 1 114 ? 93.098 0.853 -96.997 1.00 82.94 114 LYS A N 1
ATOM 908 C CA . LYS A 1 114 ? 91.905 0.688 -97.849 1.00 82.94 114 LYS A CA 1
ATOM 909 C C . LYS A 1 114 ? 90.761 0.068 -97.057 1.00 82.94 114 LYS A C 1
ATOM 911 O O . LYS A 1 114 ? 89.664 0.626 -97.044 1.00 82.94 114 LYS A O 1
ATOM 916 N N . SER A 1 115 ? 91.024 -1.042 -96.363 1.00 84.00 115 SER A N 1
ATOM 917 C CA . SER A 1 115 ? 90.023 -1.717 -95.531 1.00 84.00 115 SER A CA 1
ATOM 918 C C . SER A 1 115 ? 89.527 -0.805 -94.404 1.00 84.00 115 SER A C 1
ATOM 920 O O . SER A 1 115 ? 88.324 -0.724 -94.147 1.00 84.00 115 SER A O 1
ATOM 922 N N . TYR A 1 116 ? 90.433 -0.070 -93.752 1.00 88.19 116 TYR A N 1
ATOM 923 C CA . TYR A 1 116 ? 90.072 0.876 -92.698 1.00 88.19 116 TYR A CA 1
ATOM 924 C C . TYR A 1 116 ? 89.171 2.007 -93.216 1.00 88.19 116 TYR A C 1
ATOM 926 O O . TYR A 1 116 ? 88.092 2.249 -92.665 1.00 88.19 116 TYR A O 1
ATOM 934 N N . PHE A 1 117 ? 89.558 2.670 -94.310 1.00 88.06 117 PHE A N 1
ATOM 935 C CA . PHE A 1 117 ? 88.773 3.772 -94.861 1.00 88.06 117 PHE A CA 1
ATOM 936 C C . PHE A 1 117 ? 87.461 3.305 -95.498 1.00 88.06 117 PHE A C 1
ATOM 938 O O . PHE A 1 117 ? 86.482 4.048 -95.431 1.00 88.06 117 PHE A O 1
ATOM 945 N N . GLU A 1 118 ? 87.381 2.070 -96.014 1.00 87.81 118 GLU A N 1
ATOM 946 C CA . GLU A 1 118 ? 86.124 1.458 -96.466 1.00 87.81 118 GLU A CA 1
ATOM 947 C C . GLU A 1 118 ? 85.083 1.394 -95.340 1.00 87.81 118 GLU A C 1
ATOM 949 O O . GLU A 1 118 ? 83.894 1.664 -95.548 1.00 87.81 118 GLU A O 1
ATOM 954 N N . VAL A 1 119 ? 85.533 1.034 -94.138 1.00 87.56 119 VAL A N 1
ATOM 955 C CA . VAL A 1 119 ? 84.695 0.996 -92.941 1.00 87.56 119 VAL A CA 1
ATOM 956 C C . VAL A 1 119 ? 84.378 2.415 -92.467 1.00 87.56 119 VAL A C 1
ATOM 958 O O . VAL A 1 119 ? 83.215 2.723 -92.197 1.00 87.56 119 VAL A O 1
ATOM 961 N N . ALA A 1 120 ? 85.380 3.294 -92.425 1.00 86.75 120 ALA A N 1
ATOM 962 C CA . ALA A 1 120 ? 85.253 4.664 -91.940 1.00 86.75 120 ALA A CA 1
ATOM 963 C C . ALA A 1 120 ? 84.207 5.489 -92.706 1.00 86.75 120 ALA A C 1
ATOM 965 O O . ALA A 1 120 ? 83.318 6.082 -92.090 1.00 86.75 120 ALA A O 1
ATOM 966 N N . TRP A 1 121 ? 84.242 5.492 -94.046 1.00 86.19 121 TRP A N 1
ATOM 967 C CA . TRP A 1 121 ? 83.286 6.284 -94.836 1.00 86.19 121 TRP A CA 1
ATOM 968 C C . TRP A 1 121 ? 81.855 5.722 -94.753 1.00 86.19 121 TRP A C 1
ATOM 970 O O . TRP A 1 121 ? 80.877 6.455 -94.912 1.00 86.19 121 TRP A O 1
ATOM 980 N N . LYS A 1 122 ? 81.698 4.418 -94.488 1.00 84.06 122 LYS A N 1
ATOM 981 C CA . LYS A 1 122 ? 80.388 3.785 -94.267 1.00 84.06 122 LYS A CA 1
ATOM 982 C C . LYS A 1 122 ? 79.827 4.076 -92.873 1.00 84.06 122 LYS A C 1
ATOM 984 O O . LYS A 1 122 ? 78.604 4.065 -92.735 1.00 84.06 122 LYS A O 1
ATOM 989 N N . ALA A 1 123 ? 80.685 4.294 -91.876 1.00 82.38 123 ALA A N 1
ATOM 990 C CA . ALA A 1 123 ? 80.290 4.543 -90.491 1.00 82.38 123 ALA A CA 1
ATOM 991 C C . ALA A 1 123 ? 79.654 5.929 -90.277 1.00 82.38 123 ALA A C 1
ATOM 993 O O . ALA A 1 123 ? 78.814 6.055 -89.395 1.00 82.38 123 ALA A O 1
ATOM 994 N N . ASP A 1 124 ? 79.991 6.917 -91.117 1.00 80.25 124 ASP A N 1
ATOM 995 C CA . ASP A 1 124 ? 79.429 8.280 -91.087 1.00 80.25 124 ASP A CA 1
ATOM 996 C C . ASP A 1 124 ? 79.553 8.939 -89.700 1.00 80.25 124 ASP A C 1
ATOM 998 O O . ASP A 1 124 ? 78.564 9.197 -89.014 1.00 80.25 124 ASP A O 1
ATOM 1002 N N . LEU A 1 125 ? 80.807 9.160 -89.282 1.00 83.88 125 LEU A N 1
ATOM 1003 C CA . LEU A 1 125 ? 81.183 9.686 -87.959 1.00 83.88 125 LEU A CA 1
ATOM 1004 C C . LEU A 1 125 ? 81.103 11.223 -87.848 1.00 83.88 125 LEU A C 1
ATOM 1006 O O . LEU A 1 125 ? 81.487 11.790 -86.823 1.00 83.88 125 LEU A O 1
ATOM 1010 N N . ASP A 1 126 ? 80.619 11.895 -88.897 1.00 82.69 126 ASP A N 1
ATOM 1011 C CA . ASP A 1 126 ? 80.348 13.332 -88.891 1.00 82.69 126 ASP A CA 1
ATOM 1012 C C . ASP A 1 126 ? 78.897 13.575 -88.468 1.00 82.69 126 ASP A C 1
ATOM 1014 O O . ASP A 1 126 ? 77.939 13.414 -89.232 1.00 82.69 126 ASP A O 1
ATOM 1018 N N . PHE A 1 127 ? 78.735 13.997 -87.220 1.00 77.00 127 PHE A N 1
ATOM 1019 C CA . PHE A 1 127 ? 77.426 14.214 -86.624 1.00 77.00 127 PHE A CA 1
ATOM 1020 C C . PHE A 1 127 ? 76.992 15.683 -86.571 1.00 77.00 127 PHE A C 1
ATOM 1022 O O . PHE A 1 127 ? 75.959 16.003 -85.965 1.00 77.00 127 PHE A O 1
ATOM 1029 N N . THR A 1 128 ? 77.722 16.579 -87.241 1.00 71.50 128 THR A N 1
ATOM 1030 C CA . THR A 1 128 ? 77.553 18.039 -87.145 1.00 71.50 128 THR A CA 1
ATOM 1031 C C . THR A 1 128 ? 76.103 18.478 -87.383 1.00 71.50 128 THR A C 1
ATOM 1033 O O . THR A 1 128 ? 75.559 19.323 -86.668 1.00 71.50 128 THR A O 1
ATOM 1036 N N . LYS A 1 129 ? 75.423 17.845 -88.350 1.00 71.25 129 LYS A N 1
ATOM 1037 C CA . LYS A 1 129 ? 74.032 18.157 -88.733 1.00 71.25 129 LYS A CA 1
ATOM 1038 C C . LYS A 1 129 ? 73.000 17.841 -87.644 1.00 71.25 129 LYS A C 1
ATOM 1040 O O . LYS A 1 129 ? 71.882 18.349 -87.697 1.00 71.25 129 LYS A O 1
ATOM 1045 N N . HIS A 1 130 ? 73.354 17.017 -86.661 1.00 72.38 130 HIS A N 1
ATOM 1046 C CA . HIS A 1 130 ? 72.427 16.497 -85.657 1.00 72.38 130 HIS A CA 1
ATOM 1047 C C . HIS A 1 130 ? 72.659 17.093 -84.260 1.00 72.38 130 HIS A C 1
ATOM 1049 O O . HIS A 1 130 ? 71.709 17.192 -83.483 1.00 72.38 130 HIS A O 1
ATOM 1055 N N . ARG A 1 131 ? 73.872 17.578 -83.952 1.00 79.00 131 ARG A N 1
ATOM 1056 C CA . ARG A 1 131 ? 74.264 18.070 -82.616 1.00 79.00 131 ARG A CA 1
ATOM 1057 C C . ARG A 1 131 ? 73.368 19.196 -82.083 1.00 79.00 131 ARG A C 1
ATOM 1059 O O . ARG A 1 131 ? 72.943 19.152 -80.929 1.00 79.00 131 ARG A O 1
ATOM 1066 N N . ALA A 1 132 ? 73.039 20.187 -82.916 1.00 77.81 132 ALA A N 1
ATOM 1067 C CA . ALA A 1 132 ? 72.176 21.304 -82.513 1.00 77.81 132 ALA A CA 1
ATOM 1068 C C . ALA A 1 132 ? 70.741 20.850 -82.183 1.00 77.81 132 ALA A C 1
ATOM 1070 O O . ALA A 1 132 ? 70.134 21.327 -81.224 1.00 77.81 132 ALA A O 1
ATOM 1071 N N . HIS A 1 133 ? 70.207 19.892 -82.945 1.00 79.75 133 HIS A N 1
ATOM 1072 C CA . HIS A 1 133 ? 68.878 19.332 -82.705 1.00 79.75 133 HIS A CA 1
ATOM 1073 C C . HIS A 1 133 ? 68.845 18.429 -81.466 1.00 79.75 133 HIS A C 1
ATOM 1075 O O . HIS A 1 133 ? 67.875 18.470 -80.710 1.00 79.75 133 HIS A O 1
ATOM 1081 N N . LEU A 1 134 ? 69.916 17.673 -81.211 1.00 83.19 134 LEU A N 1
ATOM 1082 C CA . LEU A 1 134 ? 70.046 16.817 -80.032 1.00 83.19 134 LEU A CA 1
ATOM 1083 C C . LEU A 1 134 ? 70.030 17.630 -78.734 1.00 83.19 134 LEU A C 1
ATOM 1085 O O . LEU A 1 134 ? 69.196 17.349 -77.874 1.00 83.19 134 LEU A O 1
ATOM 1089 N N . LYS A 1 135 ? 70.822 18.711 -78.649 1.00 81.88 135 LYS A N 1
ATOM 1090 C CA . LYS A 1 135 ? 70.849 19.615 -77.479 1.00 81.88 135 LYS A CA 1
ATOM 1091 C C . LYS A 1 135 ? 69.484 20.226 -77.143 1.00 81.88 135 LYS A C 1
ATOM 1093 O O . LYS A 1 135 ? 69.190 20.473 -75.981 1.00 81.88 135 LYS A O 1
ATOM 1098 N N . ASN A 1 136 ? 68.629 20.430 -78.145 1.00 81.31 136 ASN A N 1
ATOM 1099 C CA . ASN A 1 136 ? 67.296 21.008 -77.961 1.00 81.31 136 ASN A CA 1
ATOM 1100 C C . ASN A 1 136 ? 66.188 19.959 -77.743 1.00 81.31 136 ASN A C 1
ATOM 1102 O O . ASN A 1 136 ? 65.037 20.323 -77.502 1.00 81.31 136 ASN A O 1
ATOM 1106 N N . SER A 1 137 ? 66.502 18.659 -77.801 1.00 82.94 137 SER A N 1
ATOM 1107 C CA . SER A 1 137 ? 65.501 17.579 -77.758 1.00 82.94 137 SER A CA 1
ATOM 1108 C C . SER A 1 137 ? 64.711 17.564 -76.458 1.00 82.94 137 SER A C 1
ATOM 1110 O O . SER A 1 137 ? 63.488 17.436 -76.477 1.00 82.94 137 SER A O 1
ATOM 1112 N N . ARG A 1 138 ? 65.395 17.747 -75.325 1.00 83.25 138 ARG A N 1
ATOM 1113 C CA . ARG A 1 138 ? 64.751 17.767 -74.011 1.00 83.25 138 ARG A CA 1
ATOM 1114 C C . ARG A 1 138 ? 63.774 18.931 -73.876 1.00 83.25 138 ARG A C 1
ATOM 1116 O O . ARG A 1 138 ? 62.662 18.734 -73.396 1.00 83.25 138 ARG A O 1
ATOM 1123 N N . VAL A 1 139 ? 64.139 20.112 -74.375 1.00 84.44 139 VAL A N 1
ATOM 1124 C CA . VAL A 1 139 ? 63.266 21.299 -74.381 1.00 84.44 139 VAL A CA 1
ATOM 1125 C C . VAL A 1 139 ? 62.015 21.059 -75.229 1.00 84.44 139 VAL A C 1
ATOM 1127 O O . VAL A 1 139 ? 60.910 21.415 -74.812 1.00 84.44 139 VAL A O 1
ATOM 1130 N N . VAL A 1 140 ? 62.160 20.409 -76.388 1.00 85.69 140 VAL A N 1
ATOM 1131 C CA . VAL A 1 140 ? 61.027 20.041 -77.253 1.00 85.69 140 VAL A CA 1
ATOM 1132 C C . VAL A 1 140 ? 60.105 19.040 -76.555 1.00 85.69 140 VAL A C 1
ATOM 1134 O O . VAL A 1 140 ? 58.893 19.248 -76.534 1.00 85.69 140 VAL A O 1
ATOM 1137 N N . VAL A 1 141 ? 60.657 17.998 -75.923 1.00 86.94 141 VAL A N 1
ATOM 1138 C CA . VAL A 1 141 ? 59.874 17.004 -75.167 1.00 86.94 141 VAL A CA 1
ATOM 1139 C C . VAL A 1 141 ? 59.146 17.650 -73.986 1.00 86.94 141 VAL A C 1
ATOM 1141 O O . VAL A 1 141 ? 57.963 17.388 -73.788 1.00 86.94 141 VAL A O 1
ATOM 1144 N N . MET A 1 142 ? 59.805 18.543 -73.242 1.00 85.50 142 MET A N 1
ATOM 1145 C CA . MET A 1 142 ? 59.176 19.296 -72.151 1.00 85.50 142 MET A CA 1
ATOM 1146 C C . MET A 1 142 ? 58.042 20.199 -72.647 1.00 85.50 142 MET A C 1
ATOM 1148 O O . MET A 1 142 ? 56.986 20.257 -72.020 1.00 85.50 142 MET A O 1
ATOM 1152 N N . SER A 1 143 ? 58.237 20.881 -73.778 1.00 86.75 143 SER A N 1
ATOM 1153 C CA . SER A 1 143 ? 57.226 21.767 -74.370 1.00 86.75 143 SER A CA 1
ATOM 1154 C C . SER A 1 143 ? 56.014 20.985 -74.875 1.00 86.75 143 SER A C 1
ATOM 1156 O O . SER A 1 143 ? 54.881 21.393 -74.634 1.00 86.75 143 SER A O 1
ATOM 1158 N N . LEU A 1 144 ? 56.240 19.832 -75.516 1.00 85.69 144 LEU A N 1
ATOM 1159 C CA . LEU A 1 144 ? 55.172 18.922 -75.929 1.00 85.69 144 LEU A CA 1
ATOM 1160 C C . LEU A 1 144 ? 54.424 18.373 -74.717 1.00 85.69 144 LEU A C 1
ATOM 1162 O O . LEU A 1 144 ? 53.203 18.461 -74.683 1.00 85.69 144 LEU A O 1
ATOM 1166 N N . LYS A 1 145 ? 55.134 17.875 -73.696 1.00 84.62 145 LYS A N 1
ATOM 1167 C CA . LYS A 1 145 ? 54.509 17.391 -72.459 1.00 84.62 145 LYS A CA 1
ATOM 1168 C C . LYS A 1 145 ? 53.621 18.468 -71.836 1.00 84.62 145 LYS A C 1
ATOM 1170 O O . LYS A 1 145 ? 52.474 18.181 -71.527 1.00 84.62 145 LYS A O 1
ATOM 1175 N N . LYS A 1 146 ? 54.110 19.709 -71.736 1.00 82.44 146 LYS A N 1
ATOM 1176 C CA . LYS A 1 146 ? 53.323 20.843 -71.233 1.00 82.44 146 LYS A CA 1
ATOM 1177 C C . LYS A 1 146 ? 52.077 21.113 -72.083 1.00 82.44 146 LYS A C 1
ATOM 1179 O O . LYS A 1 146 ? 50.997 21.251 -71.531 1.00 82.44 146 LYS A O 1
ATOM 1184 N N . TYR A 1 147 ? 52.208 21.144 -73.409 1.00 83.75 147 TYR A N 1
ATOM 1185 C CA . TYR A 1 147 ? 51.074 21.331 -74.320 1.00 83.75 147 TYR A CA 1
ATOM 1186 C C . TYR A 1 147 ? 50.006 20.235 -74.159 1.00 83.75 147 TYR A C 1
ATOM 1188 O O . TYR A 1 147 ? 48.816 20.534 -74.101 1.00 83.75 147 TYR A O 1
ATOM 1196 N N . PHE A 1 148 ? 50.419 18.969 -74.048 1.00 80.19 148 PHE A N 1
ATOM 1197 C CA . PHE A 1 148 ? 49.499 17.855 -73.810 1.00 80.19 148 PHE A CA 1
ATOM 1198 C C . PHE A 1 148 ? 48.882 17.904 -72.403 1.00 80.19 148 PHE A C 1
ATOM 1200 O O . PHE A 1 148 ? 47.683 17.669 -72.272 1.00 80.19 148 PHE A O 1
ATOM 1207 N N . ASP A 1 149 ? 49.654 18.259 -71.373 1.00 78.00 149 ASP A N 1
ATOM 1208 C CA . ASP A 1 149 ? 49.149 18.450 -70.008 1.00 78.00 149 ASP A CA 1
ATOM 1209 C C . ASP A 1 149 ? 48.101 19.583 -69.950 1.00 78.00 149 ASP A C 1
ATOM 1211 O O . ASP A 1 149 ? 47.070 19.417 -69.297 1.00 78.00 149 ASP A O 1
ATOM 1215 N N . ASP A 1 150 ? 48.310 20.685 -70.683 1.00 75.88 150 ASP A N 1
ATOM 1216 C CA . ASP A 1 150 ? 47.380 21.823 -70.770 1.00 75.88 150 ASP A CA 1
ATOM 1217 C C . ASP A 1 150 ? 46.080 21.470 -71.524 1.00 75.88 150 ASP A C 1
ATOM 1219 O O . ASP A 1 150 ? 45.003 21.932 -71.149 1.00 75.88 150 ASP A O 1
ATOM 1223 N N . ILE A 1 151 ? 46.152 20.643 -72.577 1.00 75.38 151 ILE A N 1
ATOM 1224 C CA . ILE A 1 151 ? 44.978 20.260 -73.388 1.00 75.38 151 ILE A CA 1
ATOM 1225 C C . ILE A 1 151 ? 44.172 19.128 -72.755 1.00 75.38 151 ILE A C 1
ATOM 1227 O O . ILE A 1 151 ? 42.941 19.160 -72.775 1.00 75.38 151 ILE A O 1
ATOM 1231 N N . PHE A 1 152 ? 44.849 18.104 -72.239 1.00 75.56 152 PHE A N 1
ATOM 1232 C CA . PHE A 1 152 ? 44.211 16.866 -71.788 1.00 75.56 152 PHE A CA 1
ATOM 1233 C C . PHE A 1 152 ? 44.112 16.756 -70.262 1.00 75.56 152 PHE A C 1
ATOM 1235 O O . PHE A 1 152 ? 43.449 15.847 -69.764 1.00 75.56 152 PHE A O 1
ATOM 1242 N N . GLY A 1 153 ? 44.711 17.686 -69.511 1.00 62.09 153 GLY A N 1
ATOM 1243 C CA . GLY A 1 153 ? 44.477 17.829 -68.076 1.00 62.09 153 GLY A CA 1
ATOM 1244 C C . GLY A 1 153 ? 45.039 16.691 -67.226 1.00 62.09 153 GLY A C 1
ATOM 1245 O O . GLY A 1 153 ? 44.386 16.252 -66.282 1.00 62.09 153 GLY A O 1
ATOM 1246 N N . THR A 1 154 ? 46.255 16.217 -67.500 1.00 54.03 154 THR A N 1
ATOM 1247 C CA . THR A 1 154 ? 46.927 15.177 -66.700 1.00 54.03 154 THR A CA 1
ATOM 1248 C C . THR A 1 154 ? 47.751 15.736 -65.541 1.00 54.03 154 THR A C 1
ATOM 1250 O O . THR A 1 154 ? 48.855 15.278 -65.263 1.00 54.03 154 THR A O 1
ATOM 1253 N N . SER A 1 155 ? 47.178 16.653 -64.755 1.00 51.91 155 SER A N 1
ATOM 1254 C CA . SER A 1 155 ? 47.522 16.627 -63.331 1.00 51.91 155 SER A CA 1
ATOM 1255 C C . SER A 1 155 ? 46.742 15.462 -62.730 1.00 51.91 155 SER A C 1
ATOM 1257 O O . SER A 1 155 ? 45.534 15.540 -62.506 1.00 51.91 155 SER A O 1
ATOM 1259 N N . ARG A 1 156 ? 47.414 14.329 -62.497 1.00 50.56 156 ARG A N 1
ATOM 1260 C CA . ARG A 1 156 ? 46.941 13.407 -61.463 1.00 50.56 156 ARG A CA 1
ATOM 1261 C C . ARG A 1 156 ? 46.853 14.248 -60.193 1.00 50.56 156 ARG A C 1
ATOM 1263 O O . ARG A 1 156 ? 47.869 14.512 -59.562 1.00 50.56 156 ARG A O 1
ATOM 1270 N N . ARG A 1 157 ? 45.651 14.702 -59.834 1.00 51.41 157 ARG A N 1
ATOM 1271 C CA . ARG A 1 157 ? 45.350 14.966 -58.430 1.00 51.41 157 ARG A CA 1
ATOM 1272 C C . ARG A 1 157 ? 45.725 13.671 -57.720 1.00 51.41 157 ARG A C 1
ATOM 1274 O O . ARG A 1 157 ? 45.264 12.612 -58.150 1.00 51.41 157 ARG A O 1
ATOM 1281 N N . GLU A 1 158 ? 46.601 13.720 -56.725 1.00 46.31 158 GLU A N 1
ATOM 1282 C CA . GLU A 1 158 ? 46.717 12.613 -55.783 1.00 46.31 158 GLU A CA 1
ATOM 1283 C C . GLU A 1 158 ? 45.310 12.397 -55.224 1.00 46.31 158 GLU A C 1
ATOM 1285 O O . GLU A 1 158 ? 44.801 13.199 -54.445 1.00 46.31 158 GLU A O 1
ATOM 1290 N N . ILE A 1 159 ? 44.611 11.384 -55.731 1.00 55.19 159 ILE A N 1
ATOM 1291 C CA . ILE A 1 159 ? 43.381 10.933 -55.106 1.00 55.19 159 ILE A CA 1
ATOM 1292 C C . ILE A 1 159 ? 43.879 10.152 -53.901 1.00 55.19 159 ILE A C 1
ATOM 1294 O O . ILE A 1 159 ? 44.200 8.968 -54.014 1.00 55.19 159 ILE A O 1
ATOM 1298 N N . GLU A 1 160 ? 43.997 10.826 -52.758 1.00 50.62 160 GLU A N 1
ATOM 1299 C CA . GLU A 1 160 ? 43.892 10.128 -51.487 1.00 50.62 160 GLU A CA 1
ATOM 1300 C C . GLU A 1 160 ? 42.580 9.344 -51.553 1.00 50.62 160 GLU A C 1
ATOM 1302 O O . GLU A 1 160 ? 41.489 9.919 -51.566 1.00 50.62 160 GLU A O 1
ATOM 1307 N N . TYR A 1 161 ? 42.672 8.017 -51.651 1.00 51.06 161 TYR A N 1
ATOM 1308 C CA . TYR A 1 161 ? 41.550 7.176 -51.281 1.00 51.06 161 TYR A CA 1
ATOM 1309 C C . TYR A 1 161 ? 41.352 7.403 -49.786 1.00 51.06 161 TYR A C 1
ATOM 1311 O O . TYR A 1 161 ? 41.966 6.736 -48.956 1.00 51.06 161 TYR A O 1
ATOM 1319 N N . ILE A 1 162 ? 40.508 8.373 -49.434 1.00 60.53 162 ILE A N 1
ATOM 1320 C CA . ILE A 1 162 ? 39.882 8.383 -48.121 1.00 60.53 162 ILE A CA 1
ATOM 1321 C C . ILE A 1 162 ? 39.181 7.032 -48.061 1.00 60.53 162 ILE A C 1
ATOM 1323 O O . ILE A 1 162 ? 38.268 6.787 -48.852 1.00 60.53 162 ILE A O 1
ATOM 1327 N N . ASN A 1 163 ? 39.654 6.128 -47.199 1.00 62.56 163 ASN A N 1
ATOM 1328 C CA . ASN A 1 163 ? 38.932 4.899 -46.906 1.00 62.56 163 ASN A CA 1
ATOM 1329 C C . ASN A 1 163 ? 37.519 5.330 -46.520 1.00 62.56 163 ASN A C 1
ATOM 1331 O O . ASN A 1 163 ? 37.317 5.916 -45.456 1.00 62.56 163 ASN A O 1
ATOM 1335 N N . ALA A 1 164 ? 36.564 5.141 -47.430 1.00 65.69 164 ALA A N 1
ATOM 1336 C CA . ALA A 1 164 ? 35.182 5.458 -47.149 1.00 65.69 164 ALA A CA 1
ATOM 1337 C C . ALA A 1 164 ? 34.805 4.623 -45.927 1.00 65.69 164 ALA A C 1
ATOM 1339 O O . ALA A 1 164 ? 35.004 3.405 -45.953 1.00 65.69 164 ALA A O 1
ATOM 1340 N N . LEU A 1 165 ? 34.334 5.282 -44.859 1.00 64.81 165 LEU A N 1
ATOM 1341 C CA . LEU A 1 165 ? 33.859 4.578 -43.671 1.00 64.81 165 LEU A CA 1
ATOM 1342 C C . LEU A 1 165 ? 32.931 3.456 -44.132 1.00 64.81 165 LEU A C 1
ATOM 1344 O O . LEU A 1 165 ? 32.024 3.681 -44.943 1.00 64.81 165 LEU A O 1
ATOM 1348 N N . SER A 1 166 ? 33.170 2.251 -43.623 1.00 83.38 166 SER A N 1
ATOM 1349 C CA . SER A 1 166 ? 32.304 1.116 -43.900 1.00 83.38 166 SER A CA 1
ATOM 1350 C C . SER A 1 166 ? 30.873 1.506 -43.541 1.00 83.38 166 SER A C 1
ATOM 1352 O O . SER A 1 166 ? 30.630 2.161 -42.526 1.00 83.38 166 SER A O 1
ATOM 1354 N N . TRP A 1 167 ? 29.893 1.085 -44.338 1.00 83.56 167 TRP A N 1
ATOM 1355 C CA . TRP A 1 167 ? 28.484 1.345 -44.030 1.00 83.56 167 TRP A CA 1
ATOM 1356 C C . TRP A 1 167 ? 28.107 0.845 -42.621 1.00 83.56 167 TRP A C 1
ATOM 1358 O O . TRP A 1 167 ? 27.239 1.425 -41.976 1.00 83.56 167 TRP A O 1
ATOM 1368 N N . ILE A 1 168 ? 28.814 -0.171 -42.107 1.00 87.44 168 ILE A N 1
ATOM 1369 C CA . ILE A 1 168 ? 28.689 -0.662 -40.729 1.00 87.44 168 ILE A CA 1
ATOM 1370 C C . ILE A 1 168 ? 29.167 0.390 -39.720 1.00 87.44 168 ILE A C 1
ATOM 1372 O O . ILE A 1 168 ? 28.486 0.629 -38.729 1.00 87.44 168 ILE A O 1
ATOM 1376 N N . GLU A 1 169 ? 30.302 1.046 -39.964 1.00 87.50 169 GLU A N 1
ATOM 1377 C CA . GLU A 1 169 ? 30.830 2.107 -39.096 1.00 87.50 169 GLU A CA 1
ATOM 1378 C C . GLU A 1 169 ? 29.893 3.315 -39.080 1.00 87.50 169 GLU A C 1
ATOM 1380 O O . GLU A 1 169 ? 29.612 3.856 -38.015 1.00 87.50 169 GLU A O 1
ATOM 1385 N N . ILE A 1 170 ? 29.325 3.681 -40.234 1.00 88.62 170 ILE A N 1
ATOM 1386 C CA . ILE A 1 170 ? 28.312 4.741 -40.328 1.00 88.62 170 ILE A CA 1
ATOM 1387 C C . ILE A 1 170 ? 27.079 4.371 -39.496 1.00 88.62 170 ILE A C 1
ATOM 1389 O O . ILE A 1 170 ? 26.614 5.179 -38.694 1.00 88.62 170 ILE A O 1
ATOM 1393 N N . VAL A 1 171 ? 26.577 3.138 -39.622 1.00 93.25 171 VAL A N 1
ATOM 1394 C CA . VAL A 1 171 ? 25.436 2.656 -38.828 1.00 93.25 171 VAL A CA 1
ATOM 1395 C C . VAL A 1 171 ? 25.760 2.647 -37.333 1.00 93.25 171 VAL A C 1
ATOM 1397 O O . VAL A 1 171 ? 24.931 3.078 -36.535 1.00 93.25 171 VAL A O 1
ATOM 1400 N N . LEU A 1 172 ? 26.960 2.221 -36.933 1.00 93.50 172 LEU A N 1
ATOM 1401 C CA . LEU A 1 172 ? 27.389 2.236 -35.533 1.00 93.50 172 LEU A CA 1
ATOM 1402 C C . LEU A 1 172 ? 27.515 3.660 -34.984 1.00 93.50 172 LEU A C 1
ATOM 1404 O O . LEU A 1 172 ? 27.098 3.903 -33.853 1.00 93.50 172 LEU A O 1
ATOM 1408 N N . ILE A 1 173 ? 28.009 4.614 -35.777 1.00 93.81 173 ILE A N 1
ATOM 1409 C CA . ILE A 1 173 ? 28.036 6.036 -35.412 1.00 93.81 173 ILE A CA 1
ATOM 1410 C C . ILE A 1 173 ? 26.605 6.572 -35.276 1.00 93.81 173 ILE A C 1
ATOM 1412 O O . ILE A 1 173 ? 26.300 7.251 -34.297 1.00 93.81 173 ILE A O 1
ATOM 1416 N N . CYS A 1 174 ? 25.691 6.231 -36.188 1.00 94.69 174 CYS A N 1
ATOM 1417 C CA . CYS A 1 174 ? 24.278 6.608 -36.087 1.00 94.69 174 CYS A CA 1
ATOM 1418 C C . CYS A 1 174 ? 23.607 6.021 -34.834 1.00 94.69 174 CYS A C 1
ATOM 1420 O O . CYS A 1 174 ? 22.914 6.730 -34.110 1.00 94.69 174 CYS A O 1
ATOM 1422 N N . ILE A 1 175 ? 23.840 4.745 -34.523 1.00 96.00 175 ILE A N 1
ATOM 1423 C CA . ILE A 1 175 ? 23.316 4.115 -33.304 1.00 96.00 175 ILE A CA 1
ATOM 1424 C C . ILE A 1 175 ? 23.928 4.772 -32.062 1.00 96.00 175 ILE A C 1
ATOM 1426 O O . ILE A 1 175 ? 23.201 5.142 -31.143 1.00 96.00 175 ILE A O 1
ATOM 1430 N N . GLY A 1 176 ? 25.248 4.970 -32.045 1.00 96.19 176 GLY A N 1
ATOM 1431 C CA . GLY A 1 176 ? 25.963 5.612 -30.945 1.00 96.19 176 GLY A CA 1
ATOM 1432 C C . GLY A 1 176 ? 25.466 7.033 -30.688 1.00 96.19 176 GLY A C 1
ATOM 1433 O O . GLY A 1 176 ? 25.158 7.381 -29.552 1.00 96.19 176 GLY A O 1
ATOM 1434 N N . THR A 1 177 ? 25.295 7.835 -31.739 1.00 96.12 177 THR A N 1
ATOM 1435 C CA . THR A 1 177 ? 24.739 9.194 -31.642 1.00 96.12 177 THR A CA 1
ATOM 1436 C C . THR A 1 177 ? 23.299 9.196 -31.137 1.00 96.12 177 THR A C 1
ATOM 1438 O O . THR A 1 177 ? 22.985 9.996 -30.260 1.00 96.12 177 THR A O 1
ATOM 1441 N N . ILE A 1 178 ? 22.436 8.281 -31.592 1.00 97.00 178 ILE A N 1
ATOM 1442 C CA . ILE A 1 178 ? 21.068 8.139 -31.061 1.00 97.00 178 ILE A CA 1
ATOM 1443 C C . ILE A 1 178 ? 21.087 7.765 -29.576 1.00 97.00 178 ILE A C 1
ATOM 1445 O O . ILE A 1 178 ? 20.335 8.342 -28.788 1.00 97.00 178 ILE A O 1
ATOM 1449 N N . ILE A 1 179 ? 21.956 6.837 -29.171 1.00 96.94 179 ILE A N 1
ATOM 1450 C CA . ILE A 1 179 ? 22.109 6.442 -27.766 1.00 96.94 179 ILE A CA 1
ATOM 1451 C C . ILE A 1 179 ? 22.572 7.637 -26.931 1.00 96.94 179 ILE A C 1
ATOM 1453 O O . ILE A 1 179 ? 21.962 7.926 -25.905 1.00 96.94 179 ILE A O 1
ATOM 1457 N N . VAL A 1 180 ? 23.589 8.375 -27.385 1.00 97.00 180 VAL A N 1
ATOM 1458 C CA . VAL A 1 180 ? 24.091 9.571 -26.694 1.00 97.00 180 VAL A CA 1
ATOM 1459 C C . VAL A 1 180 ? 23.000 10.635 -26.591 1.00 97.00 180 VAL A C 1
ATOM 1461 O O . VAL A 1 180 ? 22.749 11.130 -25.496 1.00 97.00 180 VAL A O 1
ATOM 1464 N N . MET A 1 181 ? 22.286 10.936 -27.680 1.00 96.88 181 MET A N 1
ATOM 1465 C CA . MET A 1 181 ? 21.156 11.873 -27.660 1.00 96.88 181 MET A CA 1
ATOM 1466 C C . MET A 1 181 ? 20.062 11.424 -26.685 1.00 96.88 181 MET A C 1
ATOM 1468 O O . MET A 1 181 ? 19.516 12.247 -25.953 1.00 96.88 181 MET A O 1
ATOM 1472 N N . THR A 1 182 ? 19.777 10.122 -26.617 1.00 96.00 182 THR A N 1
ATOM 1473 C CA . THR A 1 182 ? 18.792 9.559 -25.683 1.00 96.00 182 THR A CA 1
ATOM 1474 C C . THR A 1 182 ? 19.256 9.696 -24.234 1.00 96.00 182 THR A C 1
ATOM 1476 O O . THR A 1 182 ? 18.478 10.119 -23.383 1.00 96.00 182 THR A O 1
ATOM 1479 N N . ILE A 1 183 ? 20.524 9.396 -23.938 1.00 95.94 183 ILE A N 1
ATOM 1480 C CA . ILE A 1 183 ? 21.108 9.558 -22.598 1.00 95.94 183 ILE A CA 1
ATOM 1481 C C . ILE A 1 183 ? 21.087 11.029 -22.180 1.00 95.94 183 ILE A C 1
ATOM 1483 O O . ILE A 1 183 ? 20.703 11.333 -21.051 1.00 95.94 183 ILE A O 1
ATOM 1487 N N . VAL A 1 184 ? 21.449 11.948 -23.078 1.00 96.69 184 VAL A N 1
ATOM 1488 C CA . VAL A 1 184 ? 21.385 13.394 -22.827 1.00 96.69 184 VAL A CA 1
ATOM 1489 C C . VAL A 1 184 ? 19.945 13.828 -22.549 1.00 96.69 184 VAL A C 1
ATOM 1491 O O . VAL A 1 184 ? 19.701 14.487 -21.541 1.00 96.69 184 VAL A O 1
ATOM 1494 N N . ALA A 1 185 ? 18.974 13.402 -23.362 1.00 95.56 185 ALA A N 1
ATOM 1495 C CA . ALA A 1 185 ? 17.561 13.716 -23.150 1.00 95.56 185 ALA A CA 1
ATOM 1496 C C . ALA A 1 185 ? 17.032 13.173 -21.810 1.00 95.56 185 ALA A C 1
ATOM 1498 O O . ALA A 1 185 ? 16.361 13.896 -21.073 1.00 95.56 185 ALA A O 1
ATOM 1499 N N . LEU A 1 186 ? 17.375 11.931 -21.451 1.00 95.06 186 LEU A N 1
ATOM 1500 C CA . LEU A 1 186 ? 17.040 11.341 -20.152 1.00 95.06 186 LEU A CA 1
ATOM 1501 C C . LEU A 1 186 ? 17.724 12.091 -19.001 1.00 95.06 186 LEU A C 1
ATOM 1503 O O . LEU A 1 186 ? 17.111 12.313 -17.957 1.00 95.06 186 LEU A O 1
ATOM 1507 N N . SER A 1 187 ? 18.965 12.529 -19.177 1.00 93.69 187 SER A N 1
ATOM 1508 C CA . SER A 1 187 ? 19.690 13.280 -18.148 1.00 93.69 187 SER A CA 1
ATOM 1509 C C . SER A 1 187 ? 19.039 14.643 -17.910 1.00 93.69 187 SER A C 1
ATOM 1511 O O . SER A 1 187 ? 18.742 14.981 -16.768 1.00 93.69 187 SER A O 1
ATOM 1513 N N . ILE A 1 188 ? 18.711 15.376 -18.982 1.00 95.31 188 ILE A N 1
ATOM 1514 C CA . ILE A 1 188 ? 17.973 16.648 -18.918 1.00 95.31 188 ILE A CA 1
ATOM 1515 C C . ILE A 1 188 ? 16.603 16.443 -18.263 1.00 95.31 188 ILE A C 1
ATOM 1517 O O . ILE A 1 188 ? 16.235 17.195 -17.362 1.00 95.31 188 ILE A O 1
ATOM 1521 N N . TYR A 1 189 ? 15.863 15.397 -18.649 1.00 95.19 189 TYR A N 1
ATOM 1522 C CA . TYR A 1 189 ? 14.582 15.077 -18.018 1.00 95.19 189 TYR A CA 1
ATOM 1523 C C . TYR A 1 189 ? 14.744 14.815 -16.514 1.00 95.19 189 TYR A C 1
ATOM 1525 O O . TYR A 1 189 ? 13.968 15.341 -15.719 1.00 95.19 189 TYR A O 1
ATOM 1533 N N . GLY A 1 190 ? 15.789 14.092 -16.105 1.00 93.25 190 GLY A N 1
ATOM 1534 C CA . GLY A 1 190 ? 16.125 13.832 -14.703 1.00 93.25 190 GLY A CA 1
ATOM 1535 C C . GLY A 1 190 ? 16.472 15.069 -13.873 1.00 93.25 190 GLY A C 1
ATOM 1536 O O . GLY A 1 190 ? 16.399 15.010 -12.649 1.00 93.25 190 GLY A O 1
ATOM 1537 N N . LEU A 1 191 ? 16.816 16.199 -14.499 1.00 93.44 191 LEU A N 1
ATOM 1538 C CA . LEU A 1 191 ? 17.020 17.462 -13.784 1.00 93.44 191 LEU A CA 1
ATOM 1539 C C . LEU A 1 191 ? 15.694 18.115 -13.366 1.00 93.44 191 LEU A C 1
ATOM 1541 O O . LEU A 1 191 ? 15.688 18.878 -12.400 1.00 93.44 191 LEU A O 1
ATOM 1545 N N . THR A 1 192 ? 14.584 17.783 -14.033 1.00 94.56 192 THR A N 1
ATOM 1546 C CA . THR A 1 192 ? 13.236 18.271 -13.693 1.00 94.56 192 THR A CA 1
ATOM 1547 C C . THR A 1 192 ? 12.650 17.538 -12.482 1.00 94.56 192 THR A C 1
ATOM 1549 O O . THR A 1 192 ? 12.934 16.360 -12.261 1.00 94.56 192 THR A O 1
ATOM 1552 N N . GLU A 1 193 ? 11.774 18.190 -11.714 1.00 88.06 193 GLU A N 1
ATOM 1553 C CA . GLU A 1 193 ? 11.102 17.581 -10.552 1.00 88.06 193 GLU A CA 1
ATOM 1554 C C . GLU A 1 193 ? 10.276 16.337 -10.931 1.00 88.06 193 GLU A C 1
ATOM 1556 O O . GLU A 1 193 ? 10.342 15.295 -10.267 1.00 88.06 193 GLU A O 1
ATOM 1561 N N . SER A 1 194 ? 9.560 16.406 -12.059 1.00 88.50 194 SER A N 1
ATOM 1562 C CA . SER A 1 194 ? 8.797 15.275 -12.591 1.00 88.50 194 SER A CA 1
ATOM 1563 C C . SER A 1 194 ? 9.705 14.112 -12.994 1.00 88.50 194 SER A C 1
ATOM 1565 O O . SER A 1 194 ? 9.372 12.957 -12.727 1.00 88.50 194 SER A O 1
ATOM 1567 N N . GLY A 1 195 ? 10.862 14.398 -13.601 1.00 92.00 195 GLY A N 1
ATOM 1568 C CA . GLY A 1 195 ? 11.836 13.374 -13.969 1.00 92.00 195 GLY A CA 1
ATOM 1569 C C . GLY A 1 195 ? 12.479 12.708 -12.760 1.00 92.00 195 GLY A C 1
ATOM 1570 O O . GLY A 1 195 ? 12.505 11.480 -12.707 1.00 92.00 195 GLY A O 1
ATOM 1571 N N . ARG A 1 196 ? 12.888 13.480 -11.743 1.00 90.38 196 ARG A N 1
ATOM 1572 C CA . ARG A 1 196 ? 13.393 12.937 -10.466 1.00 90.38 196 ARG A CA 1
ATOM 1573 C C . ARG A 1 196 ? 12.376 12.020 -9.806 1.00 90.38 196 ARG A C 1
ATOM 1575 O O . ARG A 1 196 ? 12.714 10.900 -9.437 1.00 90.38 196 ARG A O 1
ATOM 1582 N N . THR A 1 197 ? 11.122 12.461 -9.719 1.00 87.12 197 THR A N 1
ATOM 1583 C CA . THR A 1 197 ? 10.035 11.652 -9.154 1.00 87.12 197 THR A CA 1
ATOM 1584 C C . THR A 1 197 ? 9.841 10.366 -9.949 1.00 87.12 197 THR A C 1
ATOM 1586 O O . THR A 1 197 ? 9.735 9.288 -9.369 1.00 87.12 197 THR A O 1
ATOM 1589 N N . LYS A 1 198 ? 9.853 10.441 -11.284 1.00 90.12 198 LYS A N 1
ATOM 1590 C CA . LYS A 1 198 ? 9.684 9.265 -12.142 1.00 90.12 198 LYS A CA 1
ATOM 1591 C C . LYS A 1 198 ? 10.855 8.288 -12.028 1.00 90.12 198 LYS A C 1
ATOM 1593 O O . LYS A 1 198 ? 10.615 7.087 -11.944 1.00 90.12 198 LYS A O 1
ATOM 1598 N N . TYR A 1 199 ? 12.093 8.779 -11.977 1.00 92.69 199 TYR A N 1
ATOM 1599 C CA . TYR A 1 199 ? 13.287 7.958 -11.756 1.00 92.69 199 TYR A CA 1
ATOM 1600 C C . TYR A 1 199 ? 13.288 7.316 -10.377 1.00 92.69 199 TYR A C 1
ATOM 1602 O O . TYR A 1 199 ? 13.570 6.127 -10.280 1.00 92.69 199 TYR A O 1
ATOM 1610 N N . LEU A 1 200 ? 12.877 8.048 -9.340 1.00 90.00 200 LEU A N 1
ATOM 1611 C CA . LEU A 1 200 ? 12.699 7.499 -8.001 1.00 90.00 200 LEU A CA 1
ATOM 1612 C C . LEU A 1 200 ? 11.635 6.393 -7.983 1.00 90.00 200 LEU A C 1
ATOM 1614 O O . LEU A 1 200 ? 11.882 5.332 -7.428 1.00 90.00 200 LEU A O 1
ATOM 1618 N N . MET A 1 201 ? 10.476 6.597 -8.618 1.00 90.19 201 MET A N 1
ATOM 1619 C CA . MET A 1 201 ? 9.426 5.570 -8.710 1.00 90.19 201 MET A CA 1
ATOM 1620 C C . MET A 1 201 ? 9.895 4.328 -9.476 1.00 90.19 201 MET A C 1
ATOM 1622 O O . MET A 1 201 ? 9.634 3.209 -9.045 1.00 90.19 201 MET A O 1
ATOM 1626 N N . LEU A 1 202 ? 10.607 4.510 -10.594 1.00 90.94 202 LEU A N 1
ATOM 1627 C CA . LEU A 1 202 ? 11.218 3.414 -11.354 1.00 90.94 202 LEU A CA 1
ATOM 1628 C C . LEU A 1 202 ? 12.247 2.659 -10.508 1.00 90.94 202 LEU A C 1
ATOM 1630 O O . LEU A 1 202 ? 12.240 1.430 -10.486 1.00 90.94 202 LEU A O 1
ATOM 1634 N N . TRP A 1 203 ? 13.103 3.389 -9.795 1.00 92.50 203 TRP A N 1
ATOM 1635 C CA . TRP A 1 203 ? 14.103 2.806 -8.913 1.00 92.50 203 TRP A CA 1
ATOM 1636 C C . TRP A 1 203 ? 13.450 2.018 -7.776 1.00 92.50 203 TRP A C 1
ATOM 1638 O O . TRP A 1 203 ? 13.777 0.851 -7.602 1.00 92.50 203 TRP A O 1
ATOM 1648 N N . LEU A 1 204 ? 12.456 2.585 -7.085 1.00 91.19 204 LEU A N 1
ATOM 1649 C CA . LEU A 1 204 ? 11.700 1.898 -6.031 1.00 91.19 204 LEU A CA 1
ATOM 1650 C C . LEU A 1 204 ? 10.974 0.655 -6.553 1.00 91.19 204 LEU A C 1
ATOM 1652 O O . LEU A 1 204 ? 10.957 -0.381 -5.892 1.00 91.19 204 LEU A O 1
ATOM 1656 N N . TYR A 1 205 ? 10.423 0.720 -7.765 1.00 91.00 205 TYR A N 1
ATOM 1657 C CA . TYR A 1 205 ? 9.730 -0.412 -8.373 1.00 91.00 205 TYR A CA 1
ATOM 1658 C C . TYR A 1 205 ? 10.658 -1.610 -8.618 1.00 91.00 205 TYR A C 1
ATOM 1660 O O . TYR A 1 205 ? 10.261 -2.759 -8.407 1.00 91.00 205 TYR A O 1
ATOM 1668 N N . TYR A 1 206 ? 11.896 -1.365 -9.066 1.00 90.12 206 TYR A N 1
ATOM 1669 C CA . TYR A 1 206 ? 12.854 -2.430 -9.377 1.00 90.12 206 TYR A CA 1
ATOM 1670 C C . TYR A 1 206 ? 13.741 -2.833 -8.192 1.00 90.12 206 TYR A C 1
ATOM 1672 O O . TYR A 1 206 ? 13.989 -4.031 -8.027 1.00 90.12 206 TYR A O 1
ATOM 1680 N N . PHE A 1 207 ? 14.154 -1.869 -7.367 1.00 91.38 207 PHE A N 1
ATOM 1681 C CA . PHE A 1 207 ? 15.198 -1.999 -6.343 1.00 91.38 207 PHE A CA 1
ATOM 1682 C C . PHE A 1 207 ? 14.781 -1.546 -4.934 1.00 91.38 207 PHE A C 1
ATOM 1684 O O . PHE A 1 207 ? 15.568 -1.724 -4.008 1.00 91.38 207 PHE A O 1
ATOM 1691 N N . GLY A 1 208 ? 13.593 -0.956 -4.765 1.00 87.12 208 GLY A N 1
ATOM 1692 C CA . GLY A 1 208 ? 13.106 -0.505 -3.458 1.00 87.12 208 GLY A CA 1
ATOM 1693 C C . GLY A 1 208 ? 12.945 -1.667 -2.483 1.00 87.12 208 GLY A C 1
ATOM 1694 O O . GLY A 1 208 ? 12.586 -2.780 -2.885 1.00 87.12 208 GLY A O 1
ATOM 1695 N N . LYS A 1 209 ? 13.226 -1.402 -1.209 1.00 89.00 209 LYS A N 1
ATOM 1696 C CA . LYS A 1 209 ? 13.037 -2.371 -0.128 1.00 89.00 209 LYS A CA 1
ATOM 1697 C C . LYS A 1 209 ? 11.600 -2.328 0.369 1.00 89.00 209 LYS A C 1
ATOM 1699 O O . LYS A 1 209 ? 10.884 -1.370 0.103 1.00 89.00 209 LYS A O 1
ATOM 1704 N N . GLU A 1 210 ? 11.184 -3.350 1.107 1.00 85.12 210 GLU A N 1
ATOM 1705 C CA . GLU A 1 210 ? 9.831 -3.423 1.667 1.00 85.12 210 GLU A CA 1
ATOM 1706 C C . GLU A 1 210 ? 9.512 -2.192 2.528 1.00 85.12 210 GLU A C 1
ATOM 1708 O O . GLU A 1 210 ? 8.454 -1.587 2.363 1.00 85.12 210 GLU A O 1
ATOM 1713 N N . GLU A 1 211 ? 10.474 -1.714 3.322 1.00 84.81 211 GLU A N 1
ATOM 1714 C CA . GLU A 1 211 ? 10.296 -0.545 4.187 1.00 84.81 211 GLU A CA 1
ATOM 1715 C C . GLU A 1 211 ? 9.956 0.741 3.414 1.00 84.81 211 GLU A C 1
ATOM 1717 O O . GLU A 1 211 ? 9.227 1.590 3.931 1.00 84.81 211 GLU A O 1
ATOM 1722 N N . ASP A 1 212 ? 10.438 0.880 2.172 1.00 85.25 212 ASP A N 1
ATOM 1723 C CA . ASP A 1 212 ? 10.154 2.047 1.327 1.00 85.25 212 ASP A CA 1
ATOM 1724 C C . ASP A 1 212 ? 8.683 2.080 0.875 1.00 85.25 212 ASP A C 1
ATOM 1726 O O . ASP A 1 212 ? 8.111 3.153 0.658 1.00 85.25 212 ASP A O 1
ATOM 1730 N N . TYR A 1 213 ? 8.068 0.904 0.708 1.00 87.75 213 TYR A N 1
ATOM 1731 C CA . TYR A 1 213 ? 6.651 0.780 0.367 1.00 87.75 213 TYR A CA 1
ATOM 1732 C C . TYR A 1 213 ? 5.795 0.992 1.606 1.00 87.75 213 TYR A C 1
ATOM 1734 O O . TYR A 1 213 ? 4.826 1.746 1.545 1.00 87.75 213 TYR A O 1
ATOM 1742 N N . GLU A 1 214 ? 6.185 0.385 2.727 1.00 86.75 214 GLU A N 1
ATOM 1743 C CA . GLU A 1 214 ? 5.483 0.505 4.005 1.00 86.75 214 GLU A CA 1
ATOM 1744 C C . GLU A 1 214 ? 5.386 1.950 4.486 1.00 86.75 214 GLU A C 1
ATOM 1746 O O . GLU A 1 214 ? 4.325 2.402 4.919 1.00 86.75 214 GLU A O 1
ATOM 1751 N N . GLU A 1 215 ? 6.455 2.726 4.312 1.00 88.06 215 GLU A N 1
ATOM 1752 C CA . GLU A 1 215 ? 6.455 4.148 4.648 1.00 88.06 215 GLU A CA 1
ATOM 1753 C C . GLU A 1 215 ? 5.382 4.938 3.887 1.00 88.06 215 GLU A C 1
ATOM 1755 O O . GLU A 1 215 ? 4.796 5.874 4.430 1.00 88.06 215 GLU A O 1
ATOM 1760 N N . ARG A 1 216 ? 5.083 4.547 2.645 1.00 91.50 216 ARG A N 1
ATOM 1761 C CA . ARG A 1 216 ? 4.069 5.221 1.827 1.00 91.50 216 ARG A CA 1
ATOM 1762 C C . ARG A 1 216 ? 2.678 4.639 2.023 1.00 91.50 216 ARG A C 1
ATOM 1764 O O . ARG A 1 216 ? 1.716 5.398 2.103 1.00 91.50 216 ARG A O 1
ATOM 1771 N N . TRP A 1 217 ? 2.562 3.317 2.144 1.00 92.94 217 TRP A N 1
ATOM 1772 C CA . TRP A 1 217 ? 1.291 2.652 2.426 1.00 92.94 217 TRP A CA 1
ATOM 1773 C C . TRP A 1 217 ? 0.736 2.989 3.803 1.00 92.94 217 TRP A C 1
ATOM 1775 O O . TRP A 1 217 ? -0.469 2.877 3.979 1.00 92.94 217 TRP A O 1
ATOM 1785 N N . ARG A 1 218 ? 1.539 3.510 4.739 1.00 93.81 218 ARG A N 1
ATOM 1786 C CA . ARG A 1 218 ? 1.033 4.118 5.981 1.00 93.81 218 ARG A CA 1
ATOM 1787 C C . ARG A 1 218 ? -0.050 5.182 5.737 1.00 93.81 218 ARG A C 1
ATOM 1789 O O . ARG A 1 218 ? -0.928 5.351 6.574 1.00 93.81 218 ARG A O 1
ATOM 1796 N N . TYR A 1 219 ? -0.030 5.858 4.586 1.00 95.19 219 TYR A N 1
ATOM 1797 C CA . TYR A 1 219 ? -1.032 6.865 4.219 1.00 95.19 219 TYR A CA 1
ATOM 1798 C C . TYR A 1 219 ? -2.183 6.325 3.363 1.00 95.19 219 TYR A C 1
ATOM 1800 O O . TYR A 1 219 ? -3.077 7.093 3.003 1.00 95.19 219 TYR A O 1
ATOM 1808 N N . SER A 1 220 ? -2.203 5.027 3.039 1.00 94.75 220 SER A N 1
ATOM 1809 C CA . SER A 1 220 ? -3.248 4.440 2.190 1.00 94.75 220 SER A CA 1
ATOM 1810 C C . SER A 1 220 ? -4.649 4.645 2.754 1.00 94.75 220 SER A C 1
ATOM 1812 O O . SER A 1 220 ? -5.571 4.853 1.973 1.00 94.75 220 SER A O 1
ATOM 1814 N N . LEU A 1 221 ? -4.818 4.693 4.082 1.00 93.50 221 LEU A N 1
ATOM 1815 C CA . LEU A 1 221 ? -6.114 5.012 4.688 1.00 93.50 221 LEU A CA 1
ATOM 1816 C C . LEU A 1 221 ? -6.686 6.328 4.141 1.00 93.50 221 LEU A C 1
ATOM 1818 O O . LEU A 1 221 ? -7.857 6.378 3.780 1.00 93.50 221 LEU A O 1
ATOM 1822 N N . PHE A 1 222 ? -5.848 7.359 4.028 1.00 93.00 222 PHE A N 1
ATOM 1823 C CA . PHE A 1 222 ? -6.240 8.712 3.626 1.00 93.00 222 PHE A CA 1
ATOM 1824 C C . PHE A 1 222 ? -6.238 8.905 2.107 1.00 93.00 222 PHE A C 1
ATOM 1826 O O . PHE A 1 222 ? -7.017 9.691 1.577 1.00 93.00 222 PHE A O 1
ATOM 1833 N N . MET A 1 223 ? -5.357 8.198 1.393 1.00 92.19 223 MET A N 1
ATOM 1834 C CA . MET A 1 223 ? -5.229 8.310 -0.065 1.00 92.19 223 MET A CA 1
ATOM 1835 C C . MET A 1 223 ? -6.238 7.446 -0.820 1.00 92.19 223 MET A C 1
ATOM 1837 O O . MET A 1 223 ? -6.726 7.839 -1.882 1.00 92.19 223 MET A O 1
ATOM 1841 N N . ASP A 1 224 ? -6.538 6.267 -0.277 1.00 93.38 224 ASP A N 1
ATOM 1842 C CA . ASP A 1 224 ? -7.302 5.225 -0.955 1.00 93.38 224 ASP A CA 1
ATOM 1843 C C . ASP A 1 224 ? -8.750 5.147 -0.450 1.00 93.38 224 ASP A C 1
ATOM 1845 O O . ASP A 1 224 ? -9.504 4.303 -0.931 1.00 93.38 224 ASP A O 1
ATOM 1849 N N . THR A 1 225 ? -9.175 6.002 0.486 1.00 89.94 225 THR A N 1
ATOM 1850 C CA . THR A 1 225 ? -10.541 6.001 1.039 1.00 89.94 225 THR A CA 1
ATOM 1851 C C . THR A 1 225 ? -11.250 7.317 0.756 1.00 89.94 225 THR A C 1
ATOM 1853 O O . THR A 1 225 ? -10.735 8.393 1.036 1.00 89.94 225 THR A O 1
ATOM 1856 N N . VAL A 1 226 ? -12.467 7.234 0.218 1.00 85.00 226 VAL A N 1
ATOM 1857 C CA . VAL A 1 226 ? -13.333 8.391 -0.032 1.00 85.00 226 VAL A CA 1
ATOM 1858 C C . VAL A 1 226 ? -14.707 8.098 0.559 1.00 85.00 226 VAL A C 1
ATOM 1860 O O . VAL A 1 226 ? -15.360 7.144 0.136 1.00 85.00 226 VAL A O 1
ATOM 1863 N N . LYS A 1 227 ? -15.165 8.916 1.520 1.00 82.19 227 LYS A N 1
ATOM 1864 C CA . LYS A 1 227 ? -16.450 8.722 2.231 1.00 82.19 227 LYS A CA 1
ATOM 1865 C C . LYS A 1 227 ? -16.592 7.298 2.799 1.00 82.19 227 LYS A C 1
ATOM 1867 O O . LYS A 1 227 ? -17.549 6.594 2.471 1.00 82.19 227 LYS A O 1
ATOM 1872 N N . ASP A 1 228 ? -15.572 6.852 3.533 1.00 79.31 228 ASP A N 1
ATOM 1873 C CA . ASP A 1 228 ? -15.470 5.518 4.158 1.00 79.31 228 ASP A CA 1
ATOM 1874 C C . ASP A 1 228 ? -15.499 4.327 3.188 1.00 79.31 228 ASP A C 1
ATOM 1876 O O . ASP A 1 228 ? -15.681 3.170 3.577 1.00 79.31 228 ASP A O 1
ATOM 1880 N N . LYS A 1 229 ? -15.306 4.585 1.890 1.00 87.50 229 LYS A N 1
ATOM 1881 C CA . LYS A 1 229 ? -15.212 3.552 0.861 1.00 87.50 229 LYS A CA 1
ATOM 1882 C C . LYS A 1 229 ? -13.812 3.525 0.283 1.00 87.50 229 LYS A C 1
ATOM 1884 O O . LYS A 1 229 ? -13.345 4.505 -0.293 1.00 87.50 229 LYS A O 1
ATOM 1889 N N . ASN A 1 230 ? -13.165 2.371 0.388 1.00 94.75 230 ASN A N 1
ATOM 1890 C CA . ASN A 1 230 ? -11.884 2.160 -0.264 1.00 94.75 230 ASN A CA 1
ATOM 1891 C C . ASN A 1 230 ? -12.056 2.098 -1.794 1.00 94.75 230 ASN A C 1
ATOM 1893 O O . ASN A 1 230 ? -12.868 1.317 -2.297 1.00 94.75 230 ASN A O 1
ATOM 1897 N N . VAL A 1 231 ? -11.263 2.876 -2.530 1.00 95.94 231 VAL A N 1
ATOM 1898 C CA . VAL A 1 231 ? -11.366 3.065 -3.985 1.00 95.94 231 VAL A CA 1
ATOM 1899 C C . VAL A 1 231 ? -11.198 1.772 -4.783 1.00 95.94 231 VAL A C 1
ATOM 1901 O O . VAL A 1 231 ? -11.831 1.620 -5.828 1.00 95.94 231 VAL A O 1
ATOM 1904 N N . VAL A 1 232 ? -10.383 0.821 -4.307 1.00 97.25 232 VAL A N 1
ATOM 1905 C CA . VAL A 1 232 ? -10.167 -0.465 -4.989 1.00 97.25 232 VAL A CA 1
ATOM 1906 C C . VAL A 1 232 ? -11.414 -1.337 -4.852 1.00 97.25 232 VAL A C 1
ATOM 1908 O O . VAL A 1 232 ? -11.918 -1.864 -5.845 1.00 97.25 232 VAL A O 1
ATOM 1911 N N . LEU A 1 233 ? -11.948 -1.465 -3.634 1.00 96.56 233 LEU A N 1
ATOM 1912 C CA . LEU A 1 233 ? -13.164 -2.244 -3.374 1.00 96.56 233 LEU A CA 1
ATOM 1913 C C . LEU A 1 233 ? -14.389 -1.639 -4.061 1.00 96.56 233 LEU A C 1
ATOM 1915 O O . LEU A 1 233 ? -15.207 -2.374 -4.618 1.00 96.56 233 LEU A O 1
ATOM 1919 N N . ASP A 1 234 ? -14.504 -0.314 -4.030 1.00 96.00 234 ASP A N 1
ATOM 1920 C CA . ASP A 1 234 ? -15.609 0.424 -4.629 1.00 96.00 234 ASP A CA 1
ATOM 1921 C C . ASP A 1 234 ? -15.622 0.263 -6.155 1.00 96.00 234 ASP A C 1
ATOM 1923 O O . ASP A 1 234 ? -16.632 -0.152 -6.726 1.00 96.00 234 ASP A O 1
ATOM 1927 N N . ALA A 1 235 ? -14.465 0.437 -6.805 1.00 97.00 235 ALA A N 1
ATOM 1928 C CA . ALA A 1 235 ? -14.334 0.248 -8.246 1.00 97.00 235 ALA A CA 1
ATOM 1929 C C . ALA A 1 235 ? -14.652 -1.191 -8.689 1.00 97.00 235 ALA A C 1
ATOM 1931 O O . ALA A 1 235 ? -15.269 -1.383 -9.734 1.00 97.00 235 ALA A O 1
ATOM 1932 N N . VAL A 1 236 ? -14.279 -2.209 -7.902 1.00 97.38 236 VAL A N 1
ATOM 1933 C CA . VAL A 1 236 ? -14.636 -3.609 -8.198 1.00 97.38 236 VAL A CA 1
ATOM 1934 C C . VAL A 1 236 ? -16.136 -3.850 -8.043 1.00 97.38 236 VAL A C 1
ATOM 1936 O O . VAL A 1 236 ? -16.739 -4.495 -8.901 1.00 97.38 236 VAL A O 1
ATOM 1939 N N . ARG A 1 237 ? -16.750 -3.331 -6.973 1.00 95.31 237 ARG A N 1
ATOM 1940 C CA . ARG A 1 237 ? -18.196 -3.456 -6.732 1.00 95.31 237 ARG A CA 1
ATOM 1941 C C . ARG A 1 237 ? -19.008 -2.839 -7.870 1.00 95.31 237 ARG A C 1
ATOM 1943 O O . ARG A 1 237 ? -20.015 -3.410 -8.273 1.00 95.31 237 ARG A O 1
ATOM 1950 N N . GLU A 1 238 ? -18.561 -1.696 -8.374 1.00 95.31 238 GLU A N 1
ATOM 1951 C CA . GLU A 1 238 ? -19.219 -0.934 -9.441 1.00 95.31 238 GLU A CA 1
ATOM 1952 C C . GLU A 1 238 ? -18.795 -1.371 -10.850 1.00 95.31 238 GLU A C 1
ATOM 1954 O O . GLU A 1 238 ? -19.246 -0.797 -11.838 1.00 95.31 238 GLU A O 1
ATOM 1959 N N . VAL A 1 239 ? -17.934 -2.391 -10.958 1.00 96.94 239 VAL A N 1
ATOM 1960 C CA . VAL A 1 239 ? -17.393 -2.913 -12.227 1.00 96.94 239 VAL A CA 1
ATOM 1961 C C . VAL A 1 239 ? -16.701 -1.820 -13.060 1.00 96.94 239 VAL A C 1
ATOM 1963 O O . VAL A 1 239 ? -16.707 -1.816 -14.290 1.00 96.94 239 VAL A O 1
ATOM 1966 N N . ASN A 1 240 ? -16.070 -0.860 -12.385 1.00 97.06 240 ASN A N 1
ATOM 1967 C CA . ASN A 1 240 ? -15.433 0.291 -13.005 1.00 97.06 240 ASN A CA 1
ATOM 1968 C C . ASN A 1 240 ? -13.937 0.033 -13.237 1.00 97.06 240 ASN A C 1
ATOM 1970 O O . ASN A 1 240 ? -13.074 0.410 -12.438 1.00 97.06 240 ASN A O 1
ATOM 1974 N N . THR A 1 241 ? -13.619 -0.591 -14.371 1.00 97.56 241 THR A N 1
ATOM 1975 C CA . THR A 1 241 ? -12.242 -0.952 -14.757 1.00 97.56 241 THR A CA 1
ATOM 1976 C C . THR A 1 241 ? -11.317 0.260 -14.895 1.00 97.56 241 THR A C 1
ATOM 1978 O O . THR A 1 241 ? -10.127 0.163 -14.596 1.00 97.56 241 THR A O 1
ATOM 1981 N N . LYS A 1 242 ? -11.845 1.424 -15.297 1.00 97.62 242 LYS A N 1
ATOM 1982 C CA . LYS A 1 242 ? -11.065 2.664 -15.449 1.00 97.62 242 LYS A CA 1
ATOM 1983 C C . LYS A 1 242 ? -10.618 3.220 -14.100 1.00 97.62 242 LYS A C 1
ATOM 1985 O O . LYS A 1 242 ? -9.435 3.521 -13.936 1.00 97.62 242 LYS A O 1
ATOM 1990 N N . ASN A 1 243 ? -11.543 3.337 -13.146 1.00 96.31 243 ASN A N 1
ATOM 1991 C CA . ASN A 1 243 ? -11.225 3.809 -11.798 1.00 96.31 243 ASN A CA 1
ATOM 1992 C C . ASN A 1 243 ? -10.303 2.825 -11.083 1.00 96.31 243 ASN A C 1
ATOM 1994 O O . ASN A 1 243 ? -9.323 3.256 -10.477 1.00 96.31 243 ASN A O 1
ATOM 1998 N N . LEU A 1 244 ? -10.551 1.521 -11.244 1.00 97.94 244 LEU A N 1
ATOM 1999 C CA . LEU A 1 244 ? -9.672 0.487 -10.713 1.00 97.94 244 LEU A CA 1
ATOM 2000 C C . LEU A 1 244 ? -8.251 0.639 -11.267 1.00 97.94 244 LEU A C 1
ATOM 2002 O O . LEU A 1 244 ? -7.309 0.794 -10.500 1.00 97.94 244 LEU A O 1
ATOM 2006 N N . LEU A 1 245 ? -8.083 0.682 -12.593 1.00 97.81 245 LEU A N 1
ATOM 2007 C CA . LEU A 1 245 ? -6.763 0.825 -13.210 1.00 97.81 245 LEU A CA 1
ATOM 2008 C C . LEU A 1 245 ? -6.047 2.109 -12.767 1.00 97.81 245 LEU A C 1
ATOM 2010 O O . LEU A 1 245 ? -4.833 2.093 -12.571 1.00 97.81 245 LEU A O 1
ATOM 2014 N N . LYS A 1 246 ? -6.781 3.218 -12.611 1.00 96.31 246 LYS A N 1
ATOM 2015 C CA . LYS A 1 246 ? -6.228 4.483 -12.113 1.00 96.31 246 LYS A CA 1
ATOM 2016 C C . LYS A 1 246 ? -5.717 4.339 -10.677 1.00 96.31 246 LYS A C 1
ATOM 2018 O O . LYS A 1 246 ? -4.576 4.712 -10.422 1.00 96.31 246 LYS A O 1
ATOM 2023 N N . ALA A 1 247 ? -6.517 3.769 -9.774 1.00 96.31 247 ALA A N 1
ATOM 2024 C CA . ALA A 1 247 ? -6.120 3.533 -8.386 1.00 96.31 247 ALA A CA 1
ATOM 2025 C C . ALA A 1 247 ? -4.884 2.622 -8.303 1.00 96.31 247 ALA A C 1
ATOM 2027 O O . ALA A 1 247 ? -3.897 2.965 -7.655 1.00 96.31 247 ALA A O 1
ATOM 2028 N N . LEU A 1 248 ? -4.884 1.516 -9.055 1.00 96.62 248 LEU A N 1
ATOM 2029 C CA . LEU A 1 248 ? -3.765 0.573 -9.092 1.00 96.62 248 LEU A CA 1
ATOM 2030 C C . LEU A 1 248 ? -2.480 1.209 -9.633 1.00 96.62 248 LEU A C 1
ATOM 2032 O O . LEU A 1 248 ? -1.413 0.980 -9.078 1.00 96.62 248 LEU A O 1
ATOM 2036 N N . LYS A 1 249 ? -2.561 2.040 -10.680 1.00 93.88 249 LYS A N 1
ATOM 2037 C CA . LYS A 1 249 ? -1.399 2.780 -11.210 1.00 93.88 249 LYS A CA 1
ATOM 2038 C C . LYS A 1 249 ? -0.867 3.841 -10.246 1.00 93.88 249 LYS A C 1
ATOM 2040 O O . LYS A 1 249 ? 0.318 4.155 -10.306 1.00 93.88 249 LYS A O 1
ATOM 2045 N N . ASN A 1 250 ? -1.723 4.378 -9.380 1.00 92.50 250 ASN A N 1
ATOM 2046 C CA . ASN A 1 250 ? -1.325 5.297 -8.316 1.00 92.50 250 ASN A CA 1
ATOM 2047 C C . ASN A 1 250 ? -0.751 4.570 -7.083 1.00 92.50 250 ASN A C 1
ATOM 2049 O O . ASN A 1 250 ? -0.301 5.230 -6.150 1.00 92.50 250 ASN A O 1
ATOM 2053 N N . GLY A 1 251 ? -0.732 3.231 -7.098 1.00 93.38 251 GLY A N 1
ATOM 2054 C CA . GLY A 1 251 ? -0.179 2.399 -6.032 1.00 93.38 251 GLY A CA 1
ATOM 2055 C C . GLY A 1 251 ? -1.087 2.248 -4.813 1.00 93.38 251 GLY A C 1
ATOM 2056 O O . GLY A 1 251 ? -0.584 1.951 -3.730 1.00 93.38 251 GLY A O 1
ATOM 2057 N N . ALA A 1 252 ? -2.404 2.410 -4.997 1.00 95.56 252 ALA A N 1
ATOM 2058 C CA . ALA A 1 252 ? -3.389 2.081 -3.971 1.00 95.56 252 ALA A CA 1
ATOM 2059 C C . ALA A 1 252 ? -3.195 0.641 -3.472 1.00 95.56 252 ALA A C 1
ATOM 2061 O O . ALA A 1 252 ? -2.914 -0.265 -4.272 1.00 95.56 252 ALA A O 1
ATOM 2062 N N . TYR A 1 253 ? -3.356 0.414 -2.168 1.00 96.50 253 TYR A N 1
ATOM 2063 C CA . TYR A 1 253 ? -3.145 -0.917 -1.600 1.00 96.50 253 TYR A CA 1
ATOM 2064 C C . TYR A 1 253 ? -4.215 -1.897 -2.108 1.00 96.50 253 TYR A C 1
ATOM 2066 O O . TYR A 1 253 ? -5.410 -1.746 -1.866 1.00 96.50 253 TYR A O 1
ATOM 2074 N N . ILE A 1 254 ? -3.794 -2.920 -2.856 1.00 97.00 254 ILE A N 1
ATOM 2075 C CA . ILE A 1 254 ? -4.710 -3.791 -3.617 1.00 97.00 254 ILE A CA 1
ATOM 2076 C C . ILE A 1 254 ? -5.359 -4.900 -2.771 1.00 97.00 254 ILE A C 1
ATOM 2078 O O . ILE A 1 254 ? -6.418 -5.422 -3.122 1.00 97.00 254 ILE A O 1
ATOM 2082 N N . ASN A 1 255 ? -4.726 -5.269 -1.656 1.00 97.19 255 ASN A N 1
ATOM 2083 C CA . ASN A 1 255 ? -5.077 -6.437 -0.843 1.00 97.19 255 ASN A CA 1
ATOM 2084 C C . ASN A 1 255 ? -6.018 -6.111 0.331 1.00 97.19 255 ASN A C 1
ATOM 2086 O O . ASN A 1 255 ? -6.113 -6.880 1.286 1.00 97.19 255 ASN A O 1
ATOM 2090 N N . VAL A 1 256 ? -6.735 -4.991 0.239 1.00 96.38 256 VAL A N 1
ATOM 2091 C CA . VAL A 1 256 ? -7.732 -4.554 1.222 1.00 96.38 256 VAL A CA 1
ATOM 2092 C C . VAL A 1 256 ? -8.895 -5.541 1.346 1.00 96.38 256 VAL A C 1
ATOM 2094 O O . VAL A 1 256 ? -9.381 -6.085 0.349 1.00 96.38 256 VAL A O 1
ATOM 2097 N N . TYR A 1 257 ? -9.382 -5.734 2.568 1.00 96.62 257 TYR A N 1
ATOM 2098 C CA . TYR A 1 257 ? -10.573 -6.505 2.900 1.00 96.62 257 TYR A CA 1
ATOM 2099 C C . TYR A 1 257 ? -11.789 -5.592 3.018 1.00 96.62 257 TYR A C 1
ATOM 2101 O O . TYR A 1 257 ? -11.737 -4.503 3.579 1.00 96.62 257 TYR A O 1
ATOM 2109 N N . ASN A 1 258 ? -12.928 -6.060 2.517 1.00 93.88 258 ASN A N 1
ATOM 2110 C CA . ASN A 1 258 ? -14.210 -5.433 2.807 1.00 93.88 258 ASN A CA 1
ATOM 2111 C C . ASN A 1 258 ? -14.776 -5.908 4.157 1.00 93.88 258 ASN A C 1
ATOM 2113 O O . ASN A 1 258 ? -14.328 -6.900 4.734 1.00 93.88 258 ASN A O 1
ATOM 2117 N N . LYS A 1 259 ? -15.871 -5.276 4.596 1.00 89.81 259 LYS A N 1
ATOM 2118 C CA . LYS A 1 259 ? -16.632 -5.652 5.806 1.00 89.81 259 LYS A CA 1
ATOM 2119 C C . LYS A 1 259 ? -17.207 -7.076 5.818 1.00 89.81 259 LYS A C 1
ATOM 2121 O O . LYS A 1 259 ? -17.777 -7.505 6.812 1.00 89.81 259 LYS A O 1
ATOM 2126 N N . TYR A 1 260 ? -17.120 -7.805 4.705 1.00 89.94 260 TYR A N 1
ATOM 2127 C CA . TYR A 1 260 ? -17.528 -9.209 4.591 1.00 89.94 260 TYR A CA 1
ATOM 2128 C C . TYR A 1 260 ? -16.334 -10.171 4.669 1.00 89.94 260 TYR A C 1
ATOM 2130 O O . TYR A 1 260 ? -16.501 -11.365 4.415 1.00 89.94 260 TYR A O 1
ATOM 2138 N N . GLY A 1 261 ? -15.138 -9.651 4.958 1.00 94.06 261 GLY A N 1
ATOM 2139 C CA . GLY A 1 261 ? -13.902 -10.412 5.037 1.00 94.06 261 GLY A CA 1
ATOM 2140 C C . GLY A 1 261 ? -13.427 -10.939 3.687 1.00 94.06 261 GLY A C 1
ATOM 2141 O O . GLY A 1 261 ? -12.811 -11.995 3.645 1.00 94.06 261 GLY A O 1
ATOM 2142 N N . ASN A 1 262 ? -13.728 -10.252 2.581 1.00 95.88 262 ASN A N 1
ATOM 2143 C CA . ASN A 1 262 ? -13.258 -10.600 1.237 1.00 95.88 262 ASN A CA 1
ATOM 2144 C C . ASN A 1 262 ? -12.364 -9.491 0.683 1.00 95.88 262 ASN A C 1
ATOM 2146 O O . ASN A 1 262 ? -12.709 -8.317 0.803 1.00 95.88 262 ASN A O 1
ATOM 2150 N N . THR A 1 263 ? -11.275 -9.861 0.010 1.00 97.94 263 THR A N 1
ATOM 2151 C CA . THR A 1 263 ? -10.482 -8.885 -0.751 1.00 97.94 263 THR A CA 1
ATOM 2152 C C . THR A 1 263 ? -11.156 -8.505 -2.069 1.00 97.94 263 THR A C 1
ATOM 2154 O O . THR A 1 263 ? -12.076 -9.188 -2.530 1.00 97.94 263 THR A O 1
ATOM 2157 N N . ALA A 1 264 ? -10.666 -7.453 -2.726 1.00 97.56 264 ALA A N 1
ATOM 2158 C CA . ALA A 1 264 ? -11.089 -7.079 -4.077 1.00 97.56 264 ALA A CA 1
ATOM 2159 C C . ALA A 1 264 ? -11.046 -8.266 -5.064 1.00 97.56 264 ALA A C 1
ATOM 2161 O O . ALA A 1 264 ? -11.995 -8.485 -5.821 1.00 97.56 264 ALA A O 1
ATOM 2162 N N . LEU A 1 265 ? -9.990 -9.088 -5.001 1.00 98.25 265 LEU A N 1
ATOM 2163 C CA . LEU A 1 265 ? -9.841 -10.258 -5.869 1.00 98.25 265 LEU A CA 1
ATOM 2164 C C . LEU A 1 265 ? -10.865 -11.358 -5.554 1.00 98.25 265 LEU A C 1
ATOM 2166 O O . LEU A 1 265 ? -11.393 -11.970 -6.482 1.00 98.25 265 LEU A O 1
ATOM 2170 N N . HIS A 1 266 ? -11.203 -11.577 -4.279 1.00 97.44 266 HIS A N 1
ATOM 2171 C CA . HIS A 1 266 ? -12.292 -12.486 -3.899 1.00 97.44 266 HIS A CA 1
ATOM 2172 C C . HIS A 1 266 ? -13.628 -12.027 -4.491 1.00 97.44 266 HIS A C 1
ATOM 2174 O O . HIS A 1 266 ? -14.335 -12.818 -5.110 1.00 97.44 266 HIS A O 1
ATOM 2180 N N . VAL A 1 267 ? -13.962 -10.739 -4.352 1.00 96.00 267 VAL A N 1
ATOM 2181 C CA . VAL A 1 267 ? -15.224 -10.183 -4.868 1.00 96.00 267 VAL A CA 1
ATOM 2182 C C . VAL A 1 267 ? -15.310 -10.338 -6.387 1.00 96.00 267 VAL A C 1
ATOM 2184 O O . VAL A 1 267 ? -16.297 -10.878 -6.882 1.00 96.00 267 VAL A O 1
ATOM 2187 N N . ALA A 1 268 ? -14.270 -9.933 -7.121 1.00 96.50 268 ALA A N 1
ATOM 2188 C CA . ALA A 1 268 ? -14.236 -10.045 -8.578 1.00 96.50 268 ALA A CA 1
ATOM 2189 C C . ALA A 1 268 ? -14.352 -11.502 -9.057 1.00 96.50 268 ALA A C 1
ATOM 2191 O O . ALA A 1 268 ? -15.077 -11.790 -10.007 1.00 96.50 268 ALA A O 1
ATOM 2192 N N . THR A 1 269 ? -13.680 -12.425 -8.364 1.00 95.88 269 THR A N 1
ATOM 2193 C CA . THR A 1 269 ? -13.707 -13.860 -8.685 1.00 95.88 269 THR A CA 1
ATOM 2194 C C . THR A 1 269 ? -15.078 -14.462 -8.421 1.00 95.88 269 THR A C 1
ATOM 2196 O O . THR A 1 269 ? -15.620 -15.161 -9.275 1.00 95.88 269 THR A O 1
ATOM 2199 N N . LYS A 1 270 ? -15.679 -14.137 -7.271 1.00 92.19 270 LYS A N 1
ATOM 2200 C CA . LYS A 1 270 ? -17.014 -14.605 -6.894 1.00 92.19 270 LYS A CA 1
ATOM 2201 C C . LYS A 1 270 ? -18.101 -14.125 -7.858 1.00 92.19 270 LYS A C 1
ATOM 2203 O O . LYS A 1 270 ? -19.084 -14.828 -8.058 1.00 92.19 270 LYS A O 1
ATOM 2208 N N . LEU A 1 271 ? -17.948 -12.933 -8.426 1.00 91.62 271 LEU A N 1
ATOM 2209 C CA . LEU A 1 271 ? -18.925 -12.348 -9.346 1.00 91.62 271 LEU A CA 1
ATOM 2210 C C . LEU A 1 271 ? -18.630 -12.650 -10.825 1.00 91.62 271 LEU A C 1
ATOM 2212 O O . LEU A 1 271 ? -19.394 -12.233 -11.687 1.00 91.62 271 LEU A O 1
ATOM 2216 N N . GLY A 1 272 ? -17.550 -13.375 -11.136 1.00 92.94 272 GLY A N 1
ATOM 2217 C CA . GLY A 1 272 ? -17.205 -13.725 -12.517 1.00 92.94 272 GLY A CA 1
ATOM 2218 C C . GLY A 1 272 ? -16.680 -12.557 -13.354 1.00 92.94 272 GLY A C 1
ATOM 2219 O O . GLY A 1 272 ? -16.753 -12.595 -14.578 1.00 92.94 272 GLY A O 1
ATOM 2220 N N . TYR A 1 273 ? -16.135 -11.507 -12.734 1.00 95.38 273 TYR A N 1
ATOM 2221 C CA . TYR A 1 273 ? -15.623 -10.332 -13.445 1.00 95.38 273 TYR A CA 1
ATOM 2222 C C . TYR A 1 273 ? -14.241 -10.604 -14.052 1.00 95.38 273 TYR A C 1
ATOM 2224 O O . TYR A 1 273 ? -13.226 -10.121 -13.552 1.00 95.38 273 TYR A O 1
ATOM 2232 N N . VAL A 1 274 ? -14.197 -11.385 -15.137 1.00 95.94 274 VAL A N 1
ATOM 2233 C CA . VAL A 1 274 ? -12.964 -11.894 -15.773 1.00 95.94 274 VAL A CA 1
ATOM 2234 C C . VAL A 1 274 ? -11.915 -10.805 -16.010 1.00 95.94 274 VAL A C 1
ATOM 2236 O O . VAL A 1 274 ? -10.751 -10.991 -15.655 1.00 95.94 274 VAL A O 1
ATOM 2239 N N . GLU A 1 275 ? -12.314 -9.663 -16.579 1.00 97.38 275 GLU A N 1
ATOM 2240 C CA . GLU A 1 275 ? -11.391 -8.559 -16.877 1.00 97.38 275 GLU A CA 1
ATOM 2241 C C . GLU A 1 275 ? -10.788 -7.959 -15.599 1.00 97.38 275 GLU A C 1
ATOM 2243 O O . GLU A 1 275 ? -9.582 -7.722 -15.528 1.00 97.38 275 GLU A O 1
ATOM 2248 N N . ILE A 1 276 ? -11.609 -7.774 -14.563 1.00 98.38 276 ILE A N 1
ATOM 2249 C CA . ILE A 1 276 ? -11.171 -7.256 -13.264 1.00 98.38 276 ILE A CA 1
ATOM 2250 C C . ILE A 1 276 ? -10.256 -8.264 -12.564 1.00 98.38 276 ILE A C 1
ATOM 2252 O O . ILE A 1 276 ? -9.237 -7.864 -12.007 1.00 98.38 276 ILE A O 1
ATOM 2256 N N . VAL A 1 277 ? -10.564 -9.564 -12.626 1.00 98.19 277 VAL A N 1
ATOM 2257 C CA . VAL A 1 277 ? -9.696 -10.623 -12.086 1.00 98.19 277 VAL A CA 1
ATOM 2258 C C . VAL A 1 277 ? -8.322 -10.581 -12.756 1.00 98.19 277 VAL A C 1
ATOM 2260 O O . VAL A 1 277 ? -7.302 -10.552 -12.065 1.00 98.19 277 VAL A O 1
ATOM 2263 N N . GLU A 1 278 ? -8.270 -10.537 -14.092 1.00 98.12 278 GLU A N 1
ATOM 2264 C CA . GLU A 1 278 ? -6.997 -10.465 -14.816 1.00 98.12 278 GLU A CA 1
ATOM 2265 C C . GLU A 1 278 ? -6.237 -9.168 -14.497 1.00 98.12 278 GLU A C 1
ATOM 2267 O O . GLU A 1 278 ? -5.017 -9.204 -14.316 1.00 98.12 278 GLU A O 1
ATOM 2272 N N . MET A 1 279 ? -6.941 -8.037 -14.384 1.00 98.38 279 MET A N 1
ATOM 2273 C CA . MET A 1 279 ? -6.359 -6.747 -14.012 1.00 98.38 279 MET A CA 1
ATOM 2274 C C . MET A 1 279 ? -5.738 -6.789 -12.612 1.00 98.38 279 MET A C 1
ATOM 2276 O O . MET A 1 279 ? -4.556 -6.485 -12.467 1.00 98.38 279 MET A O 1
ATOM 2280 N N . LEU A 1 280 ? -6.489 -7.220 -11.595 1.00 98.50 280 LEU A N 1
ATOM 2281 C CA . LEU A 1 280 ? -6.005 -7.311 -10.216 1.00 98.50 280 LEU A CA 1
ATOM 2282 C C . LEU A 1 280 ? -4.771 -8.221 -10.113 1.00 98.50 280 LEU A C 1
ATOM 2284 O O . LEU A 1 280 ? -3.768 -7.834 -9.516 1.00 98.50 280 LEU A O 1
ATOM 2288 N N . ILE A 1 281 ? -4.795 -9.395 -10.760 1.00 98.19 281 ILE A N 1
ATOM 2289 C CA . ILE A 1 281 ? -3.654 -10.326 -10.770 1.00 98.19 281 ILE A CA 1
ATOM 2290 C C . ILE A 1 281 ? -2.422 -9.684 -11.421 1.00 98.19 281 ILE A C 1
ATOM 2292 O O . ILE A 1 281 ? -1.329 -9.771 -10.865 1.00 98.19 281 ILE A O 1
ATOM 2296 N N . LYS A 1 282 ? -2.574 -9.020 -12.576 1.00 97.50 282 LYS A N 1
ATOM 2297 C CA . LYS A 1 282 ? -1.458 -8.351 -13.275 1.00 97.50 282 LYS A CA 1
ATOM 2298 C C . LYS A 1 282 ? -0.852 -7.189 -12.488 1.00 97.50 282 LYS A C 1
ATOM 2300 O O . LYS A 1 282 ? 0.297 -6.840 -12.744 1.00 97.50 282 LYS A O 1
ATOM 2305 N N . HIS A 1 283 ? -1.605 -6.613 -11.556 1.00 97.31 283 HIS A N 1
ATOM 2306 C CA . HIS A 1 283 ? -1.167 -5.534 -10.671 1.00 97.31 283 HIS A CA 1
ATOM 2307 C C . HIS A 1 283 ? -0.715 -6.023 -9.285 1.00 97.31 283 HIS A C 1
ATOM 2309 O O . HIS A 1 283 ? -0.527 -5.210 -8.384 1.00 97.31 283 HIS A O 1
ATOM 2315 N N . GLY A 1 284 ? -0.503 -7.331 -9.111 1.00 96.31 284 GLY A N 1
ATOM 2316 C CA . GLY A 1 284 ? 0.108 -7.879 -7.899 1.00 96.31 284 GLY A CA 1
ATOM 2317 C C . GLY A 1 284 ? -0.862 -8.191 -6.763 1.00 96.31 284 GLY A C 1
ATOM 2318 O O . GLY A 1 284 ? -0.409 -8.332 -5.631 1.00 96.31 284 GLY A O 1
ATOM 2319 N N . ALA A 1 285 ? -2.168 -8.325 -7.033 1.00 97.88 285 ALA A N 1
ATOM 2320 C CA . ALA A 1 285 ? -3.107 -8.827 -6.029 1.00 97.88 285 ALA A CA 1
ATOM 2321 C C . ALA A 1 285 ? -2.670 -10.212 -5.546 1.00 97.88 285 ALA A C 1
ATOM 2323 O O . ALA A 1 285 ? -2.394 -11.107 -6.356 1.00 97.88 285 ALA A O 1
ATOM 2324 N N . ASP A 1 286 ? -2.647 -10.399 -4.231 1.00 96.81 286 ASP A N 1
ATOM 2325 C CA . ASP A 1 286 ? -2.275 -11.675 -3.647 1.00 96.81 286 ASP A CA 1
ATOM 2326 C C . ASP A 1 286 ? -3.419 -12.685 -3.830 1.00 96.81 286 ASP A C 1
ATOM 2328 O O . ASP A 1 286 ? -4.565 -12.492 -3.416 1.00 96.81 286 ASP A O 1
ATOM 2332 N N . ARG A 1 287 ? -3.086 -13.788 -4.499 1.00 96.81 287 ARG A N 1
ATOM 2333 C CA . ARG A 1 287 ? -4.001 -14.881 -4.847 1.00 96.81 287 ARG A CA 1
ATOM 2334 C C . ARG A 1 287 ? -4.124 -15.921 -3.738 1.00 96.81 287 ARG A C 1
ATOM 2336 O O . ARG A 1 287 ? -4.928 -16.838 -3.878 1.00 96.81 287 ARG A O 1
ATOM 2343 N N . PHE A 1 288 ? -3.318 -15.812 -2.688 1.00 96.12 288 PHE A N 1
ATOM 2344 C CA . PHE A 1 288 ? -3.253 -16.762 -1.582 1.00 96.12 288 PHE A CA 1
ATOM 2345 C C . PHE A 1 288 ? -3.858 -16.213 -0.291 1.00 96.12 288 PHE A C 1
ATOM 2347 O O . PHE A 1 288 ? -4.034 -16.977 0.658 1.00 96.12 288 PHE A O 1
ATOM 2354 N N . LEU A 1 289 ? -4.229 -14.928 -0.260 1.00 96.75 289 LEU A N 1
ATOM 2355 C CA . LEU A 1 289 ? -4.970 -14.359 0.860 1.00 96.75 289 LEU A CA 1
ATOM 2356 C C . LEU A 1 289 ? -6.259 -15.131 1.099 1.00 96.75 289 LEU A C 1
ATOM 2358 O O . LEU A 1 289 ? -6.980 -15.472 0.163 1.00 96.75 289 LEU A O 1
ATOM 2362 N N . LEU A 1 290 ? -6.538 -15.384 2.372 1.00 95.75 290 LEU A N 1
ATOM 2363 C CA . LEU A 1 290 ? -7.711 -16.121 2.803 1.00 95.75 290 LEU A CA 1
ATOM 2364 C C . LEU A 1 290 ? -8.796 -15.152 3.240 1.00 95.75 290 LEU A C 1
ATOM 2366 O O . LEU A 1 290 ? -8.576 -14.287 4.087 1.00 95.75 290 LEU A O 1
ATOM 2370 N N . ASN A 1 291 ? -9.990 -15.333 2.693 1.00 95.44 291 ASN A N 1
ATOM 2371 C CA . ASN A 1 291 ? -11.166 -14.633 3.175 1.00 95.44 291 ASN A CA 1
ATOM 2372 C C . ASN A 1 291 ? -11.642 -15.180 4.540 1.00 95.44 291 ASN A C 1
ATOM 2374 O O . ASN A 1 291 ? -11.123 -16.169 5.053 1.00 95.44 291 ASN A O 1
ATOM 2378 N N . ALA A 1 292 ? -12.710 -14.603 5.094 1.00 93.69 292 ALA A N 1
ATOM 2379 C CA . ALA A 1 292 ? -13.298 -15.043 6.368 1.00 93.69 292 ALA A CA 1
ATOM 2380 C C . ALA A 1 292 ? -13.909 -16.468 6.365 1.00 93.69 292 ALA A C 1
ATOM 2382 O O . ALA A 1 292 ? -14.440 -16.921 7.376 1.00 93.69 292 ALA A O 1
ATOM 2383 N N . GLN A 1 293 ? -13.882 -17.182 5.235 1.00 92.19 293 GLN A N 1
ATOM 2384 C CA . GLN A 1 293 ? -14.235 -18.603 5.139 1.00 92.19 293 GLN A CA 1
ATOM 2385 C C . GLN A 1 293 ? -12.996 -19.496 4.950 1.00 92.19 293 GLN A C 1
ATOM 2387 O O . GLN A 1 293 ? -13.150 -20.660 4.586 1.00 92.19 293 GLN A O 1
ATOM 2392 N N . ASN A 1 294 ? -11.787 -18.967 5.179 1.00 94.56 294 ASN A N 1
ATOM 2393 C CA . ASN A 1 294 ? -10.510 -19.644 4.944 1.00 94.56 294 ASN A CA 1
ATOM 2394 C C . ASN A 1 294 ? -10.346 -20.164 3.508 1.00 94.56 294 ASN A C 1
ATOM 2396 O O . ASN A 1 294 ? -9.786 -21.238 3.285 1.00 94.56 294 ASN A O 1
ATOM 2400 N N . LYS A 1 295 ? -10.843 -19.415 2.518 1.00 94.31 295 LYS A N 1
ATOM 2401 C CA . LYS A 1 295 ? -10.686 -19.750 1.099 1.00 94.31 295 LYS A CA 1
ATOM 2402 C C . LYS A 1 295 ? -9.885 -18.677 0.388 1.00 94.31 295 LYS A C 1
ATOM 2404 O O . LYS A 1 295 ? -10.066 -17.498 0.674 1.00 94.31 295 LYS A O 1
ATOM 2409 N N . THR A 1 296 ? -9.039 -19.103 -0.545 1.00 95.88 296 THR A N 1
ATOM 2410 C CA . THR A 1 296 ? -8.422 -18.197 -1.519 1.00 95.88 296 THR A CA 1
ATOM 2411 C C . THR A 1 296 ? -9.463 -17.726 -2.540 1.00 95.88 296 THR A C 1
ATOM 2413 O O . THR A 1 296 ? -10.510 -18.373 -2.688 1.00 95.88 296 THR A O 1
ATOM 2416 N N . PRO A 1 297 ? -9.187 -16.663 -3.318 1.00 95.94 297 PRO A N 1
ATOM 2417 C CA . PRO A 1 297 ? -10.086 -16.234 -4.383 1.00 95.94 297 PRO A CA 1
ATOM 2418 C C . PRO A 1 297 ? -10.417 -17.365 -5.368 1.00 95.94 297 PRO A C 1
ATOM 2420 O O . PRO A 1 297 ? -11.587 -17.620 -5.636 1.00 95.94 297 PRO A O 1
ATOM 2423 N N . GLU A 1 298 ? -9.410 -18.114 -5.835 1.00 94.88 298 GLU A N 1
ATOM 2424 C CA . GLU A 1 298 ? -9.594 -19.226 -6.787 1.00 94.88 298 GLU A CA 1
ATOM 2425 C C . GLU A 1 298 ? -10.460 -20.351 -6.190 1.00 94.88 298 GLU A C 1
ATOM 2427 O O . GLU A 1 298 ? -11.317 -20.906 -6.874 1.00 94.88 298 GLU A O 1
ATOM 2432 N N . GLN A 1 299 ? -10.304 -20.657 -4.895 1.00 92.25 299 GLN A N 1
ATOM 2433 C CA . GLN A 1 299 ? -11.094 -21.693 -4.218 1.00 92.25 299 GLN A CA 1
ATOM 2434 C C . GLN A 1 299 ? -12.581 -21.334 -4.077 1.00 92.25 299 GLN A C 1
ATOM 2436 O O . GLN A 1 299 ? -13.409 -22.241 -3.962 1.00 92.25 299 GLN A O 1
ATOM 2441 N N . GLN A 1 300 ? -12.953 -20.047 -4.097 1.00 87.19 300 GLN A N 1
ATOM 2442 C CA . GLN A 1 300 ? -14.364 -19.646 -4.037 1.00 87.19 300 GLN A CA 1
ATOM 2443 C C . GLN A 1 300 ? -15.160 -20.088 -5.270 1.00 87.19 300 GLN A C 1
ATOM 2445 O O . GLN A 1 300 ? -16.364 -20.317 -5.152 1.00 87.19 300 GLN A O 1
ATOM 2450 N N . LEU A 1 301 ? -14.501 -20.273 -6.419 1.00 84.12 301 LEU A N 1
ATOM 2451 C CA . LEU A 1 301 ? -15.138 -20.697 -7.670 1.00 84.12 301 LEU A CA 1
ATOM 2452 C C . LEU A 1 301 ? -15.870 -22.038 -7.534 1.00 84.12 301 LEU A C 1
ATOM 2454 O O . LEU A 1 301 ? -16.938 -22.215 -8.109 1.00 84.12 301 LEU A O 1
ATOM 2458 N N . LEU A 1 302 ? -15.343 -22.959 -6.719 1.00 72.50 302 LEU A N 1
ATOM 2459 C CA . LEU A 1 302 ? -15.913 -24.298 -6.519 1.00 72.50 302 LEU A CA 1
ATOM 2460 C C . LEU A 1 302 ? -17.282 -24.287 -5.820 1.00 72.50 302 LEU A C 1
ATOM 2462 O O . LEU A 1 302 ? -17.988 -25.292 -5.841 1.00 72.50 302 LEU A O 1
ATOM 2466 N N . LYS A 1 303 ? -17.658 -23.175 -5.176 1.00 68.25 303 LYS A N 1
ATOM 2467 C CA . LYS A 1 303 ? -18.936 -23.041 -4.460 1.00 68.25 303 LYS A CA 1
ATOM 2468 C C . LYS A 1 303 ? -20.019 -22.331 -5.277 1.00 68.25 303 LYS A C 1
ATOM 2470 O O . LYS A 1 303 ? -21.128 -22.179 -4.768 1.00 68.25 303 LYS A O 1
ATOM 2475 N N . ILE A 1 304 ? -19.725 -21.881 -6.499 1.00 72.75 304 ILE A N 1
ATOM 2476 C CA . ILE A 1 304 ? -20.646 -21.047 -7.279 1.00 72.75 304 ILE A CA 1
ATOM 2477 C C . ILE A 1 304 ? -21.221 -21.859 -8.436 1.00 72.75 304 ILE A C 1
ATOM 2479 O O . ILE A 1 304 ? -20.520 -22.177 -9.390 1.00 72.75 304 ILE A O 1
ATOM 2483 N N . GLN A 1 305 ? -22.507 -22.195 -8.336 1.00 63.84 305 GLN A N 1
ATOM 2484 C CA . GLN A 1 305 ? -23.208 -23.016 -9.330 1.00 63.84 305 GLN A CA 1
ATOM 2485 C C . GLN A 1 305 ? -23.638 -22.206 -10.570 1.00 63.84 305 GLN A C 1
ATOM 2487 O O . GLN A 1 305 ? -23.775 -22.775 -11.647 1.00 63.84 305 GLN A O 1
ATOM 2492 N N . ASP A 1 306 ? -23.755 -20.878 -10.448 1.00 70.62 306 ASP A N 1
ATOM 2493 C CA . ASP A 1 306 ? -24.425 -20.022 -11.442 1.00 70.62 306 ASP A CA 1
ATOM 2494 C C . ASP A 1 306 ? -23.481 -19.270 -12.404 1.00 70.62 306 ASP A C 1
ATOM 2496 O O . ASP A 1 306 ? -23.942 -18.466 -13.210 1.00 70.62 306 ASP A O 1
ATOM 2500 N N . LEU A 1 307 ? -22.158 -19.488 -12.352 1.00 70.88 307 LEU A N 1
ATOM 2501 C CA . LEU A 1 307 ? -21.215 -18.713 -13.185 1.00 70.88 307 LEU A CA 1
ATOM 2502 C C . LEU A 1 307 ? -21.170 -19.149 -14.665 1.00 70.88 307 LEU A C 1
ATOM 2504 O O . LEU A 1 307 ? -20.602 -18.431 -15.487 1.00 70.88 307 LEU A O 1
ATOM 2508 N N . GLY A 1 308 ? -21.729 -20.311 -15.023 1.00 82.94 308 GLY A N 1
ATOM 2509 C CA . GLY A 1 308 ? -21.788 -20.804 -16.408 1.00 82.94 308 GLY A CA 1
ATOM 2510 C C . GLY A 1 308 ? -20.453 -20.687 -17.162 1.00 82.94 308 GLY A C 1
ATOM 2511 O O . GLY A 1 308 ? -19.415 -21.145 -16.684 1.00 82.94 308 GLY A O 1
ATOM 2512 N N . ASN A 1 309 ? -20.469 -20.027 -18.326 1.00 84.19 309 ASN A N 1
ATOM 2513 C CA . ASN A 1 309 ? -19.280 -19.808 -19.165 1.00 84.19 309 ASN A CA 1
ATOM 2514 C C . ASN A 1 309 ? -18.201 -18.934 -18.497 1.00 84.19 309 ASN A C 1
ATOM 2516 O O . ASN A 1 309 ? -17.016 -19.088 -18.799 1.00 84.19 309 ASN A O 1
ATOM 2520 N N . GLU A 1 310 ? -18.577 -18.026 -17.592 1.00 86.31 310 GLU A N 1
ATOM 2521 C CA . GLU A 1 310 ? -17.614 -17.158 -16.905 1.00 86.31 310 GLU A CA 1
ATOM 2522 C C . GLU A 1 310 ? -16.713 -17.954 -15.955 1.00 86.31 310 GLU A C 1
ATOM 2524 O O . GLU A 1 310 ? -15.556 -17.583 -15.762 1.00 86.31 310 GLU A O 1
ATOM 2529 N N . LEU A 1 311 ? -17.186 -19.092 -15.427 1.00 89.12 311 LEU A N 1
ATOM 2530 C CA . LEU A 1 311 ? -16.382 -19.975 -14.577 1.00 89.12 311 LEU A CA 1
ATOM 2531 C C . LEU A 1 311 ? -15.101 -20.424 -15.291 1.00 89.12 311 LEU A C 1
ATOM 2533 O O . LEU A 1 311 ? -14.000 -20.238 -14.770 1.00 89.12 311 LEU A O 1
ATOM 2537 N N . GLU A 1 312 ? -15.236 -20.977 -16.498 1.00 90.31 312 GLU A N 1
ATOM 2538 C CA . GLU A 1 312 ? -14.103 -21.440 -17.308 1.00 90.31 312 GLU A CA 1
ATOM 2539 C C . GLU A 1 312 ? -13.178 -20.281 -17.688 1.00 90.31 312 GLU A C 1
ATOM 2541 O O . GLU A 1 312 ? -11.952 -20.405 -17.626 1.00 90.31 312 GLU A O 1
ATOM 2546 N N . ARG A 1 313 ? -13.745 -19.111 -18.013 1.00 94.69 313 ARG A N 1
ATOM 2547 C CA . ARG A 1 313 ? -12.962 -17.915 -18.347 1.00 94.69 313 ARG A CA 1
ATOM 2548 C C . ARG A 1 313 ? -12.123 -17.452 -17.161 1.00 94.69 313 ARG A C 1
ATOM 2550 O O . ARG A 1 313 ? -10.916 -17.273 -17.323 1.00 94.69 313 ARG A O 1
ATOM 2557 N N . VAL A 1 314 ? -12.706 -17.323 -15.969 1.00 95.06 314 VAL A N 1
ATOM 2558 C CA . VAL A 1 314 ? -11.962 -16.949 -14.756 1.00 95.06 314 VAL A CA 1
ATOM 2559 C C . VAL A 1 314 ? -10.898 -18.000 -14.426 1.00 95.06 314 VAL A C 1
ATOM 2561 O O . VAL A 1 314 ? -9.741 -17.648 -14.189 1.00 95.06 314 VAL A O 1
ATOM 2564 N N . GLN A 1 315 ? -11.229 -19.293 -14.487 1.00 94.06 315 GLN A N 1
ATOM 2565 C CA . GLN A 1 315 ? -10.241 -20.358 -14.276 1.00 94.06 315 GLN A CA 1
ATOM 2566 C C . GLN A 1 315 ? -9.088 -20.288 -15.285 1.00 94.06 315 GLN A C 1
ATOM 2568 O O . GLN A 1 315 ? -7.930 -20.480 -14.909 1.00 94.06 315 GLN A O 1
ATOM 2573 N N . SER A 1 316 ? -9.367 -19.970 -16.551 1.00 95.38 316 SER A N 1
ATOM 2574 C CA . SER A 1 316 ? -8.329 -19.802 -17.571 1.00 95.38 316 SER A CA 1
ATOM 2575 C C . SER A 1 316 ? -7.356 -18.667 -17.227 1.00 95.38 316 SER A C 1
ATOM 2577 O O . SER A 1 316 ? -6.149 -18.830 -17.414 1.00 95.38 316 SER A O 1
ATOM 2579 N N . VAL A 1 317 ? -7.843 -17.563 -16.640 1.00 97.06 317 VAL A N 1
ATOM 2580 C CA . VAL A 1 317 ? -7.003 -16.454 -16.156 1.00 97.06 317 VAL A CA 1
ATOM 2581 C C . VAL A 1 317 ? -6.080 -16.940 -15.036 1.00 97.06 317 VAL A C 1
ATOM 2583 O O . VAL A 1 317 ? -4.864 -16.737 -15.115 1.00 97.06 317 VAL A O 1
ATOM 2586 N N . TYR A 1 318 ? -6.606 -17.652 -14.034 1.00 96.19 318 TYR A N 1
ATOM 2587 C CA . TYR A 1 318 ? -5.778 -18.232 -12.969 1.00 96.19 318 TYR A CA 1
ATOM 2588 C C . TYR A 1 318 ? -4.715 -19.186 -13.523 1.00 96.19 318 TYR A C 1
ATOM 2590 O O . TYR A 1 318 ? -3.535 -19.041 -13.191 1.00 96.19 318 TYR A O 1
ATOM 2598 N N . ARG A 1 319 ? -5.087 -20.100 -14.432 1.00 95.88 319 ARG A N 1
ATOM 2599 C CA . ARG A 1 319 ? -4.152 -21.032 -15.094 1.00 95.88 319 ARG A CA 1
ATOM 2600 C C . ARG A 1 319 ? -3.060 -20.278 -15.867 1.00 95.88 319 ARG A C 1
ATOM 2602 O O . ARG A 1 319 ? -1.878 -20.571 -15.686 1.00 95.88 319 ARG A O 1
ATOM 2609 N N . LYS A 1 320 ? -3.434 -19.266 -16.660 1.00 97.00 320 LYS A N 1
ATOM 2610 C CA . LYS A 1 320 ? -2.525 -18.416 -17.454 1.00 97.00 320 LYS A CA 1
ATOM 2611 C C . LYS A 1 320 ? -1.495 -17.692 -16.589 1.00 97.00 320 LYS A C 1
ATOM 2613 O O . LYS A 1 320 ? -0.333 -17.569 -16.979 1.00 97.00 320 LYS A O 1
ATOM 2618 N N . HIS A 1 321 ? -1.908 -17.212 -15.419 1.00 96.12 321 HIS A N 1
ATOM 2619 C CA . HIS A 1 321 ? -1.057 -16.407 -14.549 1.00 96.12 321 HIS A CA 1
ATOM 2620 C C . HIS A 1 321 ? -0.401 -17.196 -13.410 1.00 96.12 321 HIS A C 1
ATOM 2622 O O . HIS A 1 321 ? 0.429 -16.627 -12.707 1.00 96.12 321 HIS A O 1
ATOM 2628 N N . ARG A 1 322 ? -0.696 -18.490 -13.222 1.00 93.62 322 ARG A N 1
ATOM 2629 C CA . ARG A 1 322 ? -0.286 -19.294 -12.050 1.00 93.62 322 ARG A CA 1
ATOM 2630 C C . ARG A 1 322 ? 1.203 -19.202 -11.692 1.00 93.62 322 ARG A C 1
ATOM 2632 O O . ARG A 1 322 ? 1.530 -19.046 -10.525 1.00 93.62 322 ARG A O 1
ATOM 2639 N N . LYS A 1 323 ? 2.096 -19.260 -12.686 1.00 92.88 323 LYS A N 1
ATOM 2640 C CA . LYS A 1 323 ? 3.563 -19.205 -12.493 1.00 92.88 323 LYS A CA 1
ATOM 2641 C C . LYS A 1 323 ? 4.161 -17.794 -12.591 1.00 92.88 323 LYS A C 1
ATOM 2643 O O . LYS A 1 323 ? 5.375 -17.643 -12.525 1.00 92.88 323 LYS A O 1
ATOM 2648 N N . ARG A 1 324 ? 3.336 -16.769 -12.822 1.00 94.25 324 ARG A N 1
ATOM 2649 C CA . ARG A 1 324 ? 3.782 -15.377 -12.942 1.00 94.25 324 ARG A CA 1
ATOM 2650 C C . ARG A 1 324 ? 3.610 -14.672 -11.605 1.00 94.25 324 ARG A C 1
ATOM 2652 O O . ARG A 1 324 ? 2.552 -14.790 -10.984 1.00 94.25 324 ARG A O 1
ATOM 2659 N N . ASN A 1 325 ? 4.635 -13.920 -11.223 1.00 89.94 325 ASN A N 1
ATOM 2660 C CA . ASN A 1 325 ? 4.611 -13.021 -10.079 1.00 89.94 325 ASN A CA 1
ATOM 2661 C C . ASN A 1 325 ? 4.529 -11.590 -10.601 1.00 89.94 325 ASN A C 1
ATOM 2663 O O . ASN A 1 325 ? 5.255 -11.217 -11.523 1.00 89.94 325 ASN A O 1
ATOM 2667 N N . TYR A 1 326 ? 3.623 -10.816 -10.022 1.00 94.44 326 TYR A N 1
ATOM 2668 C CA . TYR A 1 326 ? 3.382 -9.428 -10.381 1.00 94.44 326 TYR A CA 1
ATOM 2669 C C . TYR A 1 326 ? 3.687 -8.564 -9.169 1.00 94.44 326 TYR A C 1
ATOM 2671 O O . TYR A 1 326 ? 3.288 -8.907 -8.059 1.00 94.44 326 TYR A O 1
ATOM 2679 N N . ARG A 1 327 ? 4.421 -7.472 -9.380 1.00 90.81 327 ARG A N 1
ATOM 2680 C CA . ARG A 1 327 ? 4.698 -6.499 -8.324 1.00 90.81 327 ARG A CA 1
ATOM 2681 C C . ARG A 1 327 ? 3.532 -5.520 -8.229 1.00 90.81 327 ARG A C 1
ATOM 2683 O O . ARG A 1 327 ? 2.967 -5.132 -9.253 1.00 90.81 327 ARG A O 1
ATOM 2690 N N . MET A 1 328 ? 3.200 -5.124 -7.005 1.00 92.19 328 MET A N 1
ATOM 2691 C CA . MET A 1 328 ? 2.313 -3.988 -6.771 1.00 92.19 328 MET A CA 1
ATOM 2692 C C . MET A 1 328 ? 2.984 -2.703 -7.269 1.00 92.19 328 MET A C 1
ATOM 2694 O O . MET A 1 328 ? 4.211 -2.611 -7.337 1.00 92.19 328 MET A O 1
ATOM 2698 N N . SER A 1 329 ? 2.181 -1.720 -7.672 1.00 91.06 329 SER A N 1
ATOM 2699 C CA . SER A 1 329 ? 2.723 -0.421 -8.083 1.00 91.06 329 SER A CA 1
ATOM 2700 C C . SER A 1 329 ? 3.225 0.344 -6.862 1.00 91.06 329 SER A C 1
ATOM 2702 O O . SER A 1 329 ? 2.635 0.246 -5.789 1.00 91.06 329 SER A O 1
ATOM 2704 N N . VAL A 1 330 ? 4.309 1.103 -7.034 1.00 90.44 330 VAL A N 1
ATOM 2705 C CA . VAL A 1 330 ? 4.860 1.935 -5.958 1.00 90.44 330 VAL A CA 1
ATOM 2706 C C . VAL A 1 330 ? 3.823 2.997 -5.578 1.00 90.44 330 VAL A C 1
ATOM 2708 O O . VAL A 1 330 ? 3.356 3.711 -6.474 1.00 90.44 330 VAL A O 1
ATOM 2711 N N . PRO A 1 331 ? 3.474 3.140 -4.291 1.00 90.88 331 PRO A N 1
ATOM 2712 C CA . PRO A 1 331 ? 2.521 4.149 -3.848 1.00 90.88 331 PRO A CA 1
ATOM 2713 C C . PRO A 1 331 ? 3.049 5.552 -4.104 1.00 90.88 331 PRO A C 1
ATOM 2715 O O . PRO A 1 331 ? 4.256 5.820 -4.008 1.00 90.88 331 PRO A O 1
ATOM 2718 N N . GLN A 1 332 ? 2.141 6.468 -4.424 1.00 89.31 332 GLN A N 1
ATOM 2719 C CA . GLN A 1 332 ? 2.490 7.878 -4.512 1.00 89.31 332 GLN A CA 1
ATOM 2720 C C . GLN A 1 332 ? 2.934 8.417 -3.147 1.00 89.31 332 GLN A C 1
ATOM 2722 O O . GLN A 1 332 ? 2.509 7.940 -2.099 1.00 89.31 332 GLN A O 1
ATOM 2727 N N . LYS A 1 333 ? 3.834 9.406 -3.160 1.00 89.44 333 LYS A N 1
ATOM 2728 C CA . LYS A 1 333 ? 4.219 10.105 -1.933 1.00 89.44 333 LYS A CA 1
ATOM 2729 C C . LYS A 1 333 ? 3.014 10.914 -1.450 1.00 89.44 333 LYS A C 1
ATOM 2731 O O . LYS A 1 333 ? 2.464 11.683 -2.237 1.00 89.44 333 LYS A O 1
ATOM 2736 N N . PHE A 1 334 ? 2.641 10.765 -0.182 1.00 92.06 334 PHE A N 1
ATOM 2737 C CA . PHE A 1 334 ? 1.600 11.590 0.418 1.00 92.06 334 PHE A CA 1
ATOM 2738 C C . PHE A 1 334 ? 2.120 13.031 0.576 1.00 92.06 334 PHE A C 1
ATOM 2740 O O . PHE A 1 334 ? 3.191 13.229 1.161 1.00 92.06 334 PHE A O 1
ATOM 2747 N N . PRO A 1 335 ? 1.459 14.039 -0.016 1.00 91.88 335 PRO A N 1
ATOM 2748 C CA . PRO A 1 335 ? 1.962 15.404 0.014 1.00 91.88 335 PRO A CA 1
ATOM 2749 C C . PRO A 1 335 ? 1.719 16.042 1.386 1.00 91.88 335 PRO A C 1
ATOM 2751 O O . PRO A 1 335 ? 0.643 15.909 1.960 1.00 91.88 335 PRO A O 1
ATOM 2754 N N . VAL A 1 336 ? 2.699 16.806 1.876 1.00 92.06 336 VAL A N 1
ATOM 2755 C CA . VAL A 1 336 ? 2.608 17.534 3.160 1.00 92.06 336 VAL A CA 1
ATOM 2756 C C . VAL A 1 336 ? 1.424 18.508 3.173 1.00 92.06 336 VAL A C 1
ATOM 2758 O O . VAL A 1 336 ? 0.799 18.712 4.204 1.00 92.06 336 VAL A O 1
ATOM 2761 N N . SER A 1 337 ? 1.044 19.054 2.015 1.00 91.31 337 SER A N 1
ATOM 2762 C CA . SER A 1 337 ? -0.137 19.916 1.873 1.00 91.31 337 SER A CA 1
ATOM 2763 C C . SER A 1 337 ? -1.471 19.211 2.150 1.00 91.31 337 SER A C 1
ATOM 2765 O O . SER A 1 337 ? -2.484 19.886 2.277 1.00 91.31 337 SER A O 1
ATOM 2767 N N . SER A 1 338 ? -1.494 17.875 2.182 1.00 92.81 338 SER A N 1
ATOM 2768 C CA . SER A 1 338 ? -2.668 17.071 2.549 1.00 92.81 338 SER A CA 1
ATOM 2769 C C . SER A 1 338 ? -2.641 16.624 4.012 1.00 92.81 338 SER A C 1
ATOM 2771 O O . SER A 1 338 ? -3.472 15.817 4.425 1.00 92.81 338 SER A O 1
ATOM 2773 N N . PHE A 1 339 ? -1.679 17.106 4.800 1.00 94.50 339 PHE A N 1
ATOM 2774 C CA . PHE A 1 339 ? -1.669 16.855 6.231 1.00 94.50 339 PHE A CA 1
ATOM 2775 C C . PHE A 1 339 ? -2.738 17.723 6.898 1.00 94.50 339 PHE A C 1
ATOM 2777 O O . PHE A 1 339 ? -2.860 18.914 6.622 1.00 94.50 339 PHE A O 1
ATOM 2784 N N . HIS A 1 340 ? -3.477 17.097 7.804 1.00 95.38 340 HIS A N 1
ATOM 2785 C CA . HIS A 1 340 ? -4.525 17.693 8.616 1.00 95.38 340 HIS A CA 1
ATOM 2786 C C . HIS A 1 340 ? -4.263 17.217 10.042 1.00 95.38 340 HIS A C 1
ATOM 2788 O O . HIS A 1 340 ? -4.512 16.056 10.376 1.00 95.38 340 HIS A O 1
ATOM 2794 N N . LEU A 1 341 ? -3.633 18.082 10.825 1.00 96.31 341 LEU A N 1
ATOM 2795 C CA . LEU A 1 341 ? -3.163 17.821 12.172 1.00 96.31 341 LEU A CA 1
ATOM 2796 C C . LEU A 1 341 ? -4.242 18.214 13.165 1.00 96.31 341 LEU A C 1
ATOM 2798 O O . LEU A 1 341 ? -4.706 19.351 13.161 1.00 96.31 341 LEU A O 1
ATOM 2802 N N . TRP A 1 342 ? -4.568 17.289 14.053 1.00 96.31 342 TRP A N 1
ATOM 2803 C CA . TRP A 1 342 ? -5.271 17.583 15.288 1.00 96.31 342 TRP A CA 1
ATOM 2804 C C . TRP A 1 342 ? -4.247 17.757 16.407 1.00 96.31 342 TRP A C 1
ATOM 2806 O O . TRP A 1 342 ? -3.417 16.870 16.629 1.00 96.31 342 TRP A O 1
ATOM 2816 N N . LEU A 1 343 ? -4.280 18.896 17.094 1.00 95.31 343 LEU A N 1
ATOM 2817 C CA . LEU A 1 343 ? -3.408 19.169 18.236 1.00 95.31 343 LEU A CA 1
ATOM 2818 C C . LEU A 1 343 ? -4.181 18.856 19.516 1.00 95.31 343 LEU A C 1
ATOM 2820 O O . LEU A 1 343 ? -5.197 19.488 19.795 1.00 95.31 343 LEU A O 1
ATOM 2824 N N . GLU A 1 344 ? -3.735 17.858 20.278 1.00 93.81 344 GLU A N 1
ATOM 2825 C CA . GLU A 1 344 ? -4.449 17.458 21.490 1.00 93.81 344 GLU A CA 1
ATOM 2826 C C . GLU A 1 344 ? -4.346 18.534 22.579 1.00 93.81 344 GLU A C 1
ATOM 2828 O O . GLU A 1 344 ? -3.290 19.132 22.785 1.00 93.81 344 GLU A O 1
ATOM 2833 N N . ASN A 1 345 ? -5.429 18.736 23.332 1.00 88.00 345 ASN A N 1
ATOM 2834 C CA . ASN A 1 345 ? -5.544 19.811 24.326 1.00 88.00 345 ASN A CA 1
ATOM 2835 C C . ASN A 1 345 ? -4.489 19.762 25.444 1.00 88.00 345 ASN A C 1
ATOM 2837 O O . ASN A 1 345 ? -4.207 20.781 26.067 1.00 88.00 345 ASN A O 1
ATOM 2841 N N . ASP A 1 346 ? -3.919 18.585 25.713 1.00 87.38 346 ASP A N 1
ATOM 2842 C CA . ASP A 1 346 ? -2.904 18.398 26.757 1.00 87.38 346 ASP A CA 1
ATOM 2843 C C . ASP A 1 346 ? -1.488 18.839 26.301 1.00 87.38 346 ASP A C 1
ATOM 2845 O O . ASP A 1 346 ? -0.535 18.778 27.087 1.00 87.38 346 ASP A O 1
ATOM 2849 N N . THR A 1 347 ? -1.327 19.256 25.039 1.00 89.75 347 THR A N 1
ATOM 2850 C CA . THR A 1 347 ? -0.075 19.822 24.505 1.00 89.75 347 THR A CA 1
ATOM 2851 C C . THR A 1 347 ? 0.170 21.251 25.002 1.00 89.75 347 THR A C 1
ATOM 2853 O O . THR A 1 347 ? -0.724 21.922 25.520 1.00 89.75 347 THR A O 1
ATOM 2856 N N . ASP A 1 348 ? 1.410 21.734 24.877 1.00 94.06 348 ASP A N 1
ATOM 2857 C CA . ASP A 1 348 ? 1.745 23.106 25.263 1.00 94.06 348 ASP A CA 1
ATOM 2858 C C . ASP A 1 348 ? 0.986 24.131 24.398 1.00 94.06 348 ASP A C 1
ATOM 2860 O O . ASP A 1 348 ? 1.071 24.127 23.165 1.00 94.06 348 ASP A O 1
ATOM 2864 N N . ILE A 1 349 ? 0.219 25.005 25.056 1.00 93.69 349 ILE A N 1
ATOM 2865 C CA . ILE A 1 349 ? -0.685 25.955 24.393 1.00 93.69 349 ILE A CA 1
ATOM 2866 C C . ILE A 1 349 ? 0.107 26.995 23.594 1.00 93.69 349 ILE A C 1
ATOM 2868 O O . ILE A 1 349 ? -0.298 27.368 22.492 1.00 93.69 349 ILE A O 1
ATOM 2872 N N . GLU A 1 350 ? 1.239 27.475 24.117 1.00 95.38 350 GLU A N 1
ATOM 2873 C CA . GLU A 1 350 ? 2.054 28.479 23.431 1.00 95.38 350 GLU A CA 1
ATOM 2874 C C . GLU A 1 350 ? 2.708 27.887 22.178 1.00 95.38 350 GLU A C 1
ATOM 2876 O O . GLU A 1 350 ? 2.656 28.491 21.102 1.00 95.38 350 GLU A O 1
ATOM 2881 N N . LEU A 1 351 ? 3.259 26.679 22.289 1.00 95.88 351 LEU A N 1
ATOM 2882 C CA . LEU A 1 351 ? 3.801 25.911 21.176 1.00 95.88 351 LEU A CA 1
ATOM 2883 C C . LEU A 1 351 ? 2.739 25.660 20.106 1.00 95.88 351 LEU A C 1
ATOM 2885 O O . LEU A 1 351 ? 2.983 25.939 18.932 1.00 95.88 351 LEU A O 1
ATOM 2889 N N . SER A 1 352 ? 1.559 25.192 20.511 1.00 94.88 352 SER A N 1
ATOM 2890 C CA . SER A 1 352 ? 0.443 24.915 19.603 1.00 94.88 352 SER A CA 1
ATOM 2891 C C . SER A 1 352 ? -0.002 26.178 18.872 1.00 94.88 352 SER A C 1
ATOM 2893 O O . SER A 1 352 ? -0.122 26.170 17.649 1.00 94.88 352 SER A O 1
ATOM 2895 N N . ASN A 1 353 ? -0.143 27.303 19.582 1.00 95.12 353 ASN A N 1
ATOM 2896 C CA . ASN A 1 353 ? -0.470 28.599 18.981 1.00 95.12 353 ASN A CA 1
ATOM 2897 C C . ASN A 1 353 ? 0.602 29.064 17.992 1.00 95.12 353 ASN A C 1
ATOM 2899 O O . ASN A 1 353 ? 0.284 29.538 16.901 1.00 95.12 353 ASN A O 1
ATOM 2903 N N . ARG A 1 354 ? 1.887 28.916 18.331 1.00 96.75 354 ARG A N 1
ATOM 2904 C CA . ARG A 1 354 ? 2.992 29.250 17.420 1.00 96.75 354 ARG A CA 1
ATOM 2905 C C . ARG A 1 354 ? 2.984 28.368 16.173 1.00 96.75 354 ARG A C 1
ATOM 2907 O O . ARG A 1 354 ? 3.177 28.890 15.076 1.00 96.75 354 ARG A O 1
ATOM 2914 N N . PHE A 1 355 ? 2.744 27.068 16.333 1.00 96.44 355 PHE A N 1
ATOM 2915 C CA . PHE A 1 355 ? 2.655 26.117 15.228 1.00 96.44 355 PHE A CA 1
ATOM 2916 C C . PHE A 1 355 ? 1.466 26.432 14.315 1.00 96.44 355 PHE A C 1
ATOM 2918 O O . PHE A 1 355 ? 1.656 26.583 13.110 1.00 96.44 355 PHE A O 1
ATOM 2925 N N . MET A 1 356 ? 0.275 26.639 14.885 1.00 94.94 356 MET A N 1
ATOM 2926 C CA . MET A 1 356 ? -0.934 27.048 14.159 1.00 94.94 356 MET A CA 1
ATOM 2927 C C . MET A 1 356 ? -0.729 28.353 13.386 1.00 94.94 356 MET A C 1
ATOM 2929 O O . MET A 1 356 ? -1.068 28.431 12.210 1.00 94.94 356 MET A O 1
ATOM 2933 N N . ASN A 1 357 ? -0.107 29.361 14.002 1.00 95.88 357 ASN A N 1
ATOM 2934 C CA . ASN A 1 357 ? 0.168 30.636 13.336 1.00 95.88 357 ASN A CA 1
ATOM 2935 C C . ASN A 1 357 ? 1.154 30.493 12.168 1.00 95.88 357 ASN A C 1
ATOM 2937 O O . ASN A 1 357 ? 1.058 31.228 11.184 1.00 95.88 357 ASN A O 1
ATOM 2941 N N . ARG A 1 358 ? 2.117 29.569 12.269 1.00 96.44 358 ARG A N 1
ATOM 2942 C CA . ARG A 1 358 ? 3.109 29.327 11.216 1.00 96.44 358 ARG A CA 1
ATOM 2943 C C . ARG A 1 358 ? 2.557 28.457 10.083 1.00 96.44 358 ARG A C 1
ATOM 2945 O O . ARG A 1 358 ? 2.870 28.730 8.926 1.00 96.44 358 ARG A O 1
ATOM 2952 N N . PHE A 1 359 ? 1.744 27.451 10.406 1.00 95.56 359 PHE A N 1
ATOM 2953 C CA . PHE A 1 359 ? 1.228 26.442 9.474 1.00 95.56 359 PHE A CA 1
ATOM 2954 C C . PHE A 1 359 ? -0.306 26.295 9.546 1.00 95.56 359 PHE A C 1
ATOM 2956 O O . PHE A 1 359 ? -0.814 25.188 9.744 1.00 95.56 359 PHE A O 1
ATOM 2963 N N . PRO A 1 360 ? -1.081 27.378 9.352 1.00 93.00 360 PRO A N 1
ATOM 2964 C CA . PRO A 1 360 ? -2.523 27.369 9.612 1.00 93.00 360 PRO A CA 1
ATOM 2965 C C . PRO A 1 360 ? -3.296 26.404 8.708 1.00 93.00 360 PRO A C 1
ATOM 2967 O O . PRO A 1 360 ? -4.279 25.818 9.133 1.00 93.00 360 PRO A O 1
ATOM 2970 N N . SER A 1 361 ? -2.842 26.182 7.470 1.00 91.19 361 SER A N 1
ATOM 2971 C CA . SER A 1 361 ? -3.503 25.261 6.535 1.00 91.19 361 SER A CA 1
ATOM 2972 C C . SER A 1 361 ? -3.321 23.781 6.884 1.00 91.19 361 SER A C 1
ATOM 2974 O O . SER A 1 361 ? -3.965 22.939 6.266 1.00 91.19 361 SER A O 1
ATOM 2976 N N . MET A 1 362 ? -2.396 23.458 7.793 1.00 92.00 362 MET A N 1
ATOM 2977 C CA . MET A 1 362 ? -2.110 22.080 8.192 1.00 92.00 362 MET A CA 1
ATOM 2978 C C . MET A 1 362 ? -2.884 21.660 9.434 1.00 92.00 362 MET A C 1
ATOM 2980 O O . MET A 1 362 ? -3.015 20.465 9.656 1.00 92.00 362 MET A O 1
ATOM 2984 N N . VAL A 1 363 ? -3.358 22.595 10.257 1.00 92.62 363 VAL A N 1
ATOM 2985 C CA . VAL A 1 363 ? -4.081 22.282 11.496 1.00 92.62 363 VAL A CA 1
ATOM 2986 C C . VAL A 1 363 ? -5.580 22.268 11.215 1.00 92.62 363 VAL A C 1
ATOM 2988 O O . VAL A 1 363 ? -6.085 23.111 10.477 1.00 92.62 363 VAL A O 1
ATOM 2991 N N . SER A 1 364 ? -6.277 21.272 11.757 1.00 87.88 364 SER A N 1
ATOM 2992 C CA . SER A 1 364 ? -7.722 21.119 11.616 1.00 87.88 364 SER A CA 1
ATOM 2993 C C . SER A 1 364 ? -8.415 21.338 12.953 1.00 87.88 364 SER A C 1
ATOM 2995 O O . SER A 1 364 ? -8.093 20.668 13.931 1.00 87.88 364 SER A O 1
ATOM 2997 N N . ASP A 1 365 ? -9.429 22.200 12.950 1.00 82.12 365 ASP A N 1
ATOM 2998 C CA . ASP A 1 365 ? -10.344 22.392 14.083 1.00 82.12 365 ASP A CA 1
ATOM 2999 C C . ASP A 1 365 ? -11.536 21.418 14.030 1.00 82.12 365 ASP A C 1
ATOM 3001 O O . ASP A 1 365 ? -12.381 21.383 14.926 1.00 82.12 365 ASP A O 1
ATOM 3005 N N . GLN A 1 366 ? -11.634 20.630 12.955 1.00 81.56 366 GLN A N 1
ATOM 3006 C CA . GLN A 1 366 ? -12.663 19.615 12.756 1.00 81.56 366 GLN A CA 1
ATOM 3007 C C . GLN A 1 366 ? -12.040 18.224 12.837 1.00 81.56 366 GLN A C 1
ATOM 3009 O O . GLN A 1 366 ? -10.956 17.984 12.304 1.00 81.56 366 GLN A O 1
ATOM 3014 N N . SER A 1 367 ? -12.745 17.293 13.479 1.00 76.81 367 SER A N 1
ATOM 3015 C CA . SER A 1 367 ? -12.319 15.893 13.576 1.00 76.81 367 SER A CA 1
ATOM 3016 C C . SER A 1 367 ? -12.426 15.143 12.242 1.00 76.81 367 SER A C 1
ATOM 3018 O O . SER A 1 367 ? -11.833 14.077 12.080 1.00 76.81 367 SER A O 1
ATOM 3020 N N . GLU A 1 368 ? -13.152 15.696 11.268 1.00 76.56 368 GLU A N 1
ATOM 3021 C CA . GLU A 1 368 ? -13.274 15.138 9.924 1.00 76.56 368 GLU A CA 1
ATOM 3022 C C . GLU A 1 368 ? -11.965 15.301 9.133 1.00 76.56 368 GLU A C 1
ATOM 3024 O O . GLU A 1 368 ? -11.369 16.374 9.098 1.00 76.56 368 GLU A O 1
ATOM 3029 N N . ASN A 1 369 ? -11.537 14.242 8.439 1.00 83.06 369 ASN A N 1
ATOM 3030 C CA . ASN A 1 369 ? -10.349 14.218 7.565 1.00 83.06 369 ASN A CA 1
ATOM 3031 C C . ASN A 1 369 ? -8.993 14.457 8.256 1.00 83.06 369 ASN A C 1
ATOM 3033 O O . ASN A 1 369 ? -7.995 14.696 7.573 1.00 83.06 369 ASN A O 1
ATOM 3037 N N . VAL A 1 370 ? -8.927 14.355 9.585 1.00 93.88 370 VAL A N 1
ATOM 3038 C CA . VAL A 1 370 ? -7.658 14.362 10.323 1.00 93.88 370 VAL A CA 1
ATOM 3039 C C . VAL A 1 370 ? -6.782 13.203 9.843 1.00 93.88 370 VAL A C 1
ATOM 3041 O O . VAL A 1 370 ? -7.235 12.068 9.715 1.00 93.88 370 VAL A O 1
ATOM 3044 N N . THR A 1 371 ? -5.510 13.493 9.580 1.00 95.62 371 THR A N 1
ATOM 3045 C CA . THR A 1 371 ? -4.512 12.490 9.174 1.00 95.62 371 THR A CA 1
ATOM 3046 C C . THR A 1 371 ? -3.513 12.204 10.284 1.00 95.62 371 THR A C 1
ATOM 3048 O O . THR A 1 371 ? -3.072 11.064 10.442 1.00 95.62 371 THR A O 1
ATOM 3051 N N . HIS A 1 372 ? -3.187 13.229 11.072 1.00 97.25 372 HIS A N 1
ATOM 3052 C CA . HIS A 1 372 ? -2.204 13.151 12.141 1.00 97.25 372 HIS A CA 1
ATOM 3053 C C . HIS A 1 372 ? -2.774 13.715 13.436 1.00 97.25 372 HIS A C 1
ATOM 3055 O O . HIS A 1 372 ? -3.446 14.743 13.435 1.00 97.25 372 HIS A O 1
ATOM 3061 N N . LEU A 1 373 ? -2.452 13.065 14.543 1.00 97.50 373 LEU A N 1
ATOM 3062 C CA . LEU A 1 373 ? -2.789 13.498 15.889 1.00 97.50 373 LEU A CA 1
ATOM 3063 C C . LEU A 1 373 ? -1.486 13.801 16.628 1.00 97.50 373 LEU A C 1
ATOM 3065 O O . LEU A 1 373 ? -0.653 12.912 16.781 1.00 97.50 373 LEU A O 1
ATOM 3069 N N . VAL A 1 374 ? -1.304 15.032 17.096 1.00 97.69 374 VAL A N 1
ATOM 3070 C CA . VAL A 1 374 ? -0.130 15.423 17.883 1.00 97.69 374 VAL A CA 1
ATOM 3071 C C . VAL A 1 374 ? -0.471 15.360 19.364 1.00 97.69 374 VAL A C 1
ATOM 3073 O O . VAL A 1 374 ? -1.411 16.012 19.816 1.00 97.69 374 VAL A O 1
ATOM 3076 N N . VAL A 1 375 ? 0.310 14.588 20.119 1.00 97.31 375 VAL A N 1
ATOM 3077 C CA . VAL A 1 375 ? 0.092 14.350 21.548 1.00 97.31 375 VAL A CA 1
ATOM 3078 C C . VAL A 1 375 ? 1.331 14.650 22.376 1.00 97.31 375 VAL A C 1
ATOM 3080 O O . VAL A 1 375 ? 2.473 14.499 21.929 1.00 97.31 375 VAL A O 1
ATOM 3083 N N . LYS A 1 376 ? 1.089 15.002 23.636 1.00 96.00 376 LYS A N 1
ATOM 3084 C CA . LYS A 1 376 ? 2.120 15.031 24.665 1.00 96.00 376 LYS A CA 1
ATOM 3085 C C . LYS A 1 376 ? 2.502 13.609 25.069 1.00 96.00 376 LYS A C 1
ATOM 3087 O O . LYS A 1 376 ? 1.638 12.753 25.270 1.00 96.00 376 LYS A O 1
ATOM 3092 N N . THR A 1 377 ? 3.798 13.363 25.209 1.00 96.56 377 THR A N 1
ATOM 3093 C CA . THR A 1 377 ? 4.344 12.074 25.651 1.00 96.56 377 THR A CA 1
ATOM 3094 C C . THR A 1 377 ? 5.253 12.249 26.857 1.00 96.56 377 THR A C 1
ATOM 3096 O O . THR A 1 377 ? 5.683 13.359 27.162 1.00 96.56 377 THR A O 1
ATOM 3099 N N . ASP A 1 378 ? 5.556 11.149 27.543 1.00 95.56 378 ASP A N 1
ATOM 3100 C CA . ASP A 1 378 ? 6.619 11.143 28.546 1.00 95.56 378 ASP A CA 1
ATOM 3101 C C . ASP A 1 378 ? 8.023 11.225 27.908 1.00 95.56 378 ASP A C 1
ATOM 3103 O O . ASP A 1 378 ? 8.177 11.274 26.684 1.00 95.56 378 ASP A O 1
ATOM 3107 N N . GLU A 1 379 ? 9.058 11.222 28.751 1.00 93.88 379 GLU A N 1
ATOM 3108 C CA . GLU A 1 379 ? 10.471 11.278 28.340 1.00 93.88 379 GLU A CA 1
ATOM 3109 C C . GLU A 1 379 ? 10.891 10.109 27.429 1.00 93.88 379 GLU A C 1
ATOM 3111 O O . GLU A 1 379 ? 11.853 10.229 26.673 1.00 93.88 379 GLU A O 1
ATOM 3116 N N . ASN A 1 380 ? 10.159 8.991 27.465 1.00 94.38 380 ASN A N 1
ATOM 3117 C CA . ASN A 1 380 ? 10.408 7.813 26.635 1.00 94.38 380 ASN A CA 1
ATOM 3118 C C . ASN A 1 380 ? 9.564 7.810 25.348 1.00 94.38 380 ASN A C 1
ATOM 3120 O O . ASN A 1 380 ? 9.595 6.837 24.594 1.00 94.38 380 ASN A O 1
ATOM 3124 N N . GLY A 1 381 ? 8.787 8.867 25.092 1.00 95.19 381 GLY A N 1
ATOM 3125 C CA . GLY A 1 381 ? 7.908 8.957 23.929 1.00 95.19 381 GLY A CA 1
ATOM 3126 C C . GLY A 1 381 ? 6.627 8.125 24.041 1.00 95.19 381 GLY A C 1
ATOM 3127 O O . GLY A 1 381 ? 6.005 7.841 23.016 1.00 95.19 381 GLY A O 1
ATOM 3128 N N . VAL A 1 382 ? 6.224 7.722 25.251 1.00 97.75 382 VAL A N 1
ATOM 3129 C CA . VAL A 1 382 ? 4.986 6.970 25.504 1.00 97.75 382 VAL A CA 1
ATOM 3130 C C . VAL A 1 382 ? 3.822 7.940 25.706 1.00 97.75 382 VAL A C 1
ATOM 3132 O O . VAL A 1 382 ? 3.902 8.865 26.518 1.00 97.75 382 VAL A O 1
ATOM 3135 N N . LEU A 1 383 ? 2.708 7.711 25.007 1.00 97.75 383 LEU A N 1
ATOM 3136 C CA . LEU A 1 383 ? 1.456 8.425 25.265 1.00 97.75 383 LEU A CA 1
ATOM 3137 C C . LEU A 1 383 ? 0.826 7.900 26.559 1.00 97.75 383 LEU A C 1
ATOM 3139 O O . LEU A 1 383 ? 0.483 6.725 26.640 1.00 97.75 383 LEU A O 1
ATOM 3143 N N . ILE A 1 384 ? 0.630 8.754 27.562 1.00 97.38 384 ILE A N 1
ATOM 3144 C CA . ILE A 1 384 ? -0.043 8.384 28.814 1.00 97.38 384 ILE A CA 1
ATOM 3145 C C . ILE A 1 384 ? -1.460 8.951 28.789 1.00 97.38 384 ILE A C 1
ATOM 3147 O O . ILE A 1 384 ? -1.639 10.162 28.865 1.00 97.38 384 ILE A O 1
ATOM 3151 N N . THR A 1 385 ? -2.473 8.088 28.691 1.00 96.25 385 THR A N 1
ATOM 3152 C CA . THR A 1 385 ? -3.871 8.531 28.690 1.00 96.25 385 THR A CA 1
ATOM 3153 C C . THR A 1 385 ? -4.825 7.448 29.170 1.00 96.25 385 THR A C 1
ATOM 3155 O O . THR A 1 385 ? -4.649 6.265 28.888 1.00 96.25 385 THR A O 1
ATOM 3158 N N . ASP A 1 386 ? -5.878 7.886 29.851 1.00 95.00 386 ASP A N 1
ATOM 3159 C CA . ASP A 1 386 ? -7.038 7.073 30.210 1.00 95.00 386 ASP A CA 1
ATOM 3160 C C . ASP A 1 386 ? -8.298 7.473 29.419 1.00 95.00 386 ASP A C 1
ATOM 3162 O O . ASP A 1 386 ? -9.354 6.867 29.607 1.00 95.00 386 ASP A O 1
ATOM 3166 N N . LYS A 1 387 ? -8.199 8.492 28.550 1.00 94.88 387 LYS A N 1
ATOM 3167 C CA . LYS A 1 387 ? -9.315 9.022 27.756 1.00 94.88 387 LYS A CA 1
ATOM 3168 C C . LYS A 1 387 ? -9.616 8.060 26.601 1.00 94.88 387 LYS A C 1
ATOM 3170 O O . LYS A 1 387 ? -8.778 7.872 25.718 1.00 94.88 387 LYS A O 1
ATOM 3175 N N . VAL A 1 388 ? -10.813 7.470 26.595 1.00 94.06 388 VAL A N 1
ATOM 3176 C CA . VAL A 1 388 ? -11.237 6.506 25.561 1.00 94.06 388 VAL A CA 1
ATOM 3177 C C . VAL A 1 388 ? -11.304 7.164 24.183 1.00 94.06 388 VAL A C 1
ATOM 3179 O O . VAL A 1 388 ? -10.844 6.569 23.211 1.00 94.06 388 VAL A O 1
ATOM 3182 N N . ASP A 1 389 ? -11.761 8.415 24.107 1.00 92.50 389 ASP A N 1
ATOM 3183 C CA . ASP A 1 389 ? -11.796 9.171 22.852 1.00 92.50 389 ASP A CA 1
ATOM 3184 C C . ASP A 1 389 ? -10.397 9.349 22.257 1.00 92.50 389 ASP A C 1
ATOM 3186 O O . ASP A 1 389 ? -10.216 9.123 21.063 1.00 92.50 389 ASP A O 1
ATOM 3190 N N . LEU A 1 390 ? -9.380 9.640 23.083 1.00 94.56 390 LEU A N 1
ATOM 3191 C CA . LEU A 1 390 ? -7.998 9.769 22.609 1.00 94.56 390 LEU A CA 1
ATOM 3192 C C . LEU A 1 390 ? -7.453 8.432 22.078 1.00 94.56 390 LEU A C 1
ATOM 3194 O O . LEU A 1 390 ? -6.778 8.385 21.054 1.00 94.56 390 LEU A O 1
ATOM 3198 N N . ILE A 1 391 ? -7.786 7.329 22.751 1.00 96.50 391 ILE A N 1
ATOM 3199 C CA . ILE A 1 391 ? -7.393 5.978 22.330 1.00 96.50 391 ILE A CA 1
ATOM 3200 C C . ILE A 1 391 ? -8.118 5.560 21.045 1.00 96.50 391 ILE A C 1
ATOM 3202 O O . ILE A 1 391 ? -7.541 4.851 20.221 1.00 96.50 391 ILE A O 1
ATOM 3206 N N . SER A 1 392 ? -9.349 6.028 20.827 1.00 95.81 392 SER A N 1
ATOM 3207 C CA . SER A 1 392 ? -10.117 5.714 19.619 1.00 95.81 392 SER A CA 1
ATOM 3208 C C . SER A 1 392 ? -9.411 6.165 18.333 1.00 95.81 392 SER A C 1
ATOM 3210 O O . SER A 1 392 ? -9.519 5.488 17.311 1.00 95.81 392 SER A O 1
ATOM 3212 N N . TRP A 1 393 ? -8.607 7.235 18.379 1.00 95.75 393 TRP A N 1
ATOM 3213 C CA . TRP A 1 393 ? -7.784 7.683 17.247 1.00 95.75 393 TRP A CA 1
ATOM 3214 C C . TRP A 1 393 ? -6.774 6.616 16.803 1.00 95.75 393 TRP A C 1
ATOM 3216 O O . TRP A 1 393 ? -6.581 6.414 15.603 1.00 95.75 393 TRP A O 1
ATOM 3226 N N . ILE A 1 394 ? -6.185 5.881 17.755 1.00 97.69 394 ILE A N 1
ATOM 3227 C CA . ILE A 1 394 ? -5.256 4.775 17.471 1.00 97.69 394 ILE A CA 1
ATOM 3228 C C . ILE A 1 394 ? -5.988 3.675 16.702 1.00 97.69 394 ILE A C 1
ATOM 3230 O O . ILE A 1 394 ? -5.513 3.214 15.667 1.00 97.69 394 ILE A O 1
ATOM 3234 N N . PHE A 1 395 ? -7.168 3.283 17.182 1.00 97.25 395 PHE A N 1
ATOM 3235 C CA . PHE A 1 395 ? -7.981 2.235 16.564 1.00 97.25 395 PHE A CA 1
ATOM 3236 C C . PHE A 1 395 ? -8.451 2.612 15.157 1.00 97.25 395 PHE A C 1
ATOM 3238 O O . PHE A 1 395 ? -8.446 1.773 14.262 1.00 97.25 395 PHE A O 1
ATOM 3245 N N . ASN A 1 396 ? -8.745 3.890 14.921 1.00 94.06 396 ASN A N 1
ATOM 3246 C CA . ASN A 1 396 ? -9.092 4.399 13.595 1.00 94.06 396 ASN A CA 1
ATOM 3247 C C . ASN A 1 396 ? -7.888 4.547 12.647 1.00 94.06 396 ASN A C 1
ATOM 3249 O O . ASN A 1 396 ? -8.069 4.903 11.486 1.00 94.06 396 ASN A O 1
ATOM 3253 N N . GLY A 1 397 ? -6.668 4.235 13.096 1.00 94.81 397 GLY A N 1
ATOM 3254 C CA . GLY A 1 397 ? -5.474 4.230 12.252 1.00 94.81 397 GLY A CA 1
ATOM 3255 C C . GLY A 1 397 ? -4.870 5.608 12.006 1.00 94.81 397 GLY A C 1
ATOM 3256 O O . GLY A 1 397 ? -4.122 5.785 11.046 1.00 94.81 397 GLY A O 1
ATOM 3257 N N . ILE A 1 398 ? -5.189 6.579 12.858 1.00 96.25 398 ILE A N 1
ATOM 3258 C CA . ILE A 1 398 ? -4.677 7.942 12.750 1.00 96.25 398 ILE A CA 1
ATOM 3259 C C . ILE A 1 398 ? -3.201 7.951 13.149 1.00 96.25 398 ILE A C 1
ATOM 3261 O O . ILE A 1 398 ? -2.780 7.220 14.050 1.00 96.25 398 ILE A O 1
ATOM 3265 N N . ILE A 1 399 ? -2.387 8.741 12.445 1.00 97.50 399 ILE A N 1
ATOM 3266 C CA . ILE A 1 399 ? -0.941 8.770 12.670 1.00 97.50 399 ILE A CA 1
ATOM 3267 C C . ILE A 1 399 ? -0.659 9.607 13.918 1.00 97.50 399 ILE A C 1
ATOM 3269 O O . ILE A 1 399 ? -0.808 10.827 13.906 1.00 97.50 399 ILE A O 1
ATOM 3273 N N . VAL A 1 400 ? -0.250 8.955 15.005 1.00 98.06 400 VAL A N 1
ATOM 3274 C CA . VAL A 1 400 ? 0.007 9.625 16.286 1.00 98.06 400 VAL A CA 1
ATOM 3275 C C . VAL A 1 400 ? 1.463 10.089 16.361 1.00 98.06 400 VAL A C 1
ATOM 3277 O O . VAL A 1 400 ? 2.386 9.281 16.234 1.00 98.06 400 VAL A O 1
ATOM 3280 N N . LEU A 1 401 ? 1.666 11.387 16.581 1.00 98.19 401 LEU A N 1
ATOM 3281 C CA . LEU A 1 401 ? 2.962 12.061 16.628 1.00 98.19 401 LEU A CA 1
ATOM 3282 C C . LEU A 1 401 ? 3.243 12.642 18.018 1.00 98.19 401 LEU A C 1
ATOM 3284 O O . LEU A 1 401 ? 2.344 13.142 18.691 1.00 98.19 401 LEU A O 1
ATOM 3288 N N . ARG A 1 402 ? 4.514 12.634 18.423 1.00 97.75 402 ARG A N 1
ATOM 3289 C CA . ARG A 1 402 ? 5.007 13.319 19.626 1.00 97.75 402 ARG A CA 1
ATOM 3290 C C . ARG A 1 402 ? 4.994 14.835 19.432 1.00 97.75 402 ARG A C 1
ATOM 3292 O O . ARG A 1 402 ? 5.309 15.315 18.343 1.00 97.75 402 ARG A O 1
ATOM 3299 N N . GLU A 1 403 ? 4.760 15.588 20.507 1.00 95.56 403 GLU A N 1
ATOM 3300 C CA . GLU A 1 403 ? 4.781 17.063 20.507 1.00 95.56 403 GLU A CA 1
ATOM 3301 C C . GLU A 1 403 ? 6.084 17.669 19.952 1.00 95.56 403 GLU A C 1
ATOM 3303 O O . GLU A 1 403 ? 6.050 18.727 19.324 1.00 95.56 403 GLU A O 1
ATOM 3308 N N . GLN A 1 404 ? 7.212 16.955 20.081 1.00 96.38 404 GLN A N 1
ATOM 3309 C CA . GLN A 1 404 ? 8.510 17.344 19.517 1.00 96.38 404 GLN A CA 1
ATOM 3310 C C . GLN A 1 404 ? 8.450 17.612 18.004 1.00 96.38 404 GLN A C 1
ATOM 3312 O O . GLN A 1 404 ? 9.222 18.425 17.501 1.00 96.38 404 GLN A O 1
ATOM 3317 N N . TYR A 1 405 ? 7.515 16.981 17.283 1.00 97.62 405 TYR A N 1
ATOM 3318 C CA . TYR A 1 405 ? 7.276 17.260 15.868 1.00 97.62 405 TYR A CA 1
ATOM 3319 C C . TYR A 1 405 ? 7.015 18.751 15.623 1.00 97.62 405 TYR A C 1
ATOM 3321 O O . TYR A 1 405 ? 7.603 19.335 14.715 1.00 97.62 405 TYR A O 1
ATOM 3329 N N . MET A 1 406 ? 6.181 19.387 16.455 1.00 97.25 406 MET A N 1
ATOM 3330 C CA . MET A 1 406 ? 5.867 20.812 16.318 1.00 97.25 406 MET A CA 1
ATOM 3331 C C . MET A 1 406 ? 7.087 21.681 16.599 1.00 97.25 406 MET A C 1
ATOM 3333 O O . MET A 1 406 ? 7.382 22.595 15.829 1.00 97.25 406 MET A O 1
ATOM 3337 N N . THR A 1 407 ? 7.804 21.380 17.683 1.00 96.75 407 THR A N 1
ATOM 3338 C CA . THR A 1 407 ? 9.006 22.115 18.090 1.00 96.75 407 THR A CA 1
ATOM 3339 C C . THR A 1 407 ? 10.051 22.108 16.983 1.00 96.75 407 THR A C 1
ATOM 3341 O O . THR A 1 407 ? 10.544 23.164 16.592 1.00 96.75 407 THR A O 1
ATOM 3344 N N . ASP A 1 408 ? 10.342 20.932 16.433 1.00 97.81 408 ASP A N 1
ATOM 3345 C CA . ASP A 1 408 ? 11.376 20.774 15.418 1.00 97.81 408 ASP A CA 1
ATOM 3346 C C . ASP A 1 408 ? 10.954 21.379 14.076 1.00 97.81 408 ASP A C 1
ATOM 3348 O O . ASP A 1 408 ? 11.759 22.043 13.429 1.00 97.81 408 ASP A O 1
ATOM 3352 N N . CYS A 1 409 ? 9.687 21.240 13.675 1.00 97.38 409 CYS A N 1
ATOM 3353 C CA . CYS A 1 409 ? 9.188 21.825 12.426 1.00 97.38 409 CYS A CA 1
ATOM 3354 C C . CYS A 1 409 ? 9.107 23.360 12.462 1.00 97.38 40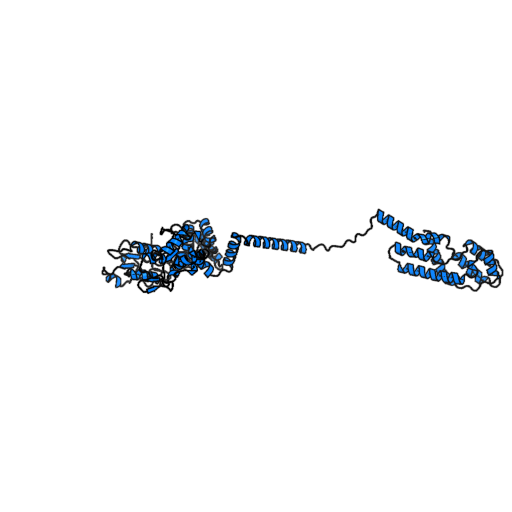9 CYS A C 1
ATOM 3356 O O . CYS A 1 409 ? 9.195 24.006 11.419 1.00 97.38 409 CYS A O 1
ATOM 3358 N N . LEU A 1 410 ? 8.954 23.963 13.647 1.00 97.56 410 LEU A N 1
ATOM 3359 C CA . LEU A 1 410 ? 9.073 25.415 13.821 1.00 97.56 410 LEU A CA 1
ATOM 3360 C C . LEU A 1 410 ? 10.513 25.911 13.631 1.00 97.56 410 LEU A C 1
ATOM 3362 O O . LEU A 1 410 ? 10.704 27.079 13.289 1.00 97.56 410 LEU A O 1
ATOM 3366 N N . VAL A 1 411 ? 11.506 25.050 13.868 1.00 97.44 411 VAL A N 1
ATOM 3367 C CA . VAL A 1 411 ? 12.930 25.347 13.658 1.00 97.44 411 VAL A CA 1
ATOM 3368 C C . VAL A 1 411 ? 13.343 25.054 12.213 1.00 97.44 411 VAL A C 1
ATOM 3370 O O . VAL A 1 411 ? 14.028 25.870 11.600 1.00 97.44 411 VAL A O 1
ATOM 3373 N N . ASP A 1 412 ? 12.913 23.918 11.661 1.00 97.31 412 ASP A N 1
ATOM 3374 C CA . ASP A 1 412 ? 13.222 23.464 10.304 1.00 97.31 412 ASP A CA 1
ATOM 3375 C C . ASP A 1 412 ? 11.976 22.890 9.611 1.00 97.31 412 ASP A C 1
ATOM 3377 O O . ASP A 1 412 ? 11.545 21.761 9.851 1.00 97.31 412 ASP A O 1
ATOM 3381 N N . GLU A 1 413 ? 11.431 23.664 8.674 1.00 95.38 413 GLU A N 1
ATOM 3382 C CA . GLU A 1 413 ? 10.236 23.317 7.900 1.00 95.38 413 GLU A CA 1
ATOM 3383 C C . GLU A 1 413 ? 10.416 22.049 7.040 1.00 95.38 413 GLU A C 1
ATOM 3385 O O . GLU A 1 413 ? 9.443 21.366 6.715 1.00 95.38 413 GLU A O 1
ATOM 3390 N N . SER A 1 414 ? 11.652 21.663 6.702 1.00 94.06 414 SER A N 1
ATOM 3391 C CA . SER A 1 414 ? 11.908 20.443 5.923 1.00 94.06 414 SER A CA 1
ATOM 3392 C C . SER A 1 414 ? 11.545 19.155 6.684 1.00 94.06 414 SER A C 1
ATOM 3394 O O . SER A 1 414 ? 11.287 18.109 6.065 1.00 94.06 414 SER A O 1
ATOM 3396 N N . LEU A 1 415 ? 11.461 19.234 8.018 1.00 96.38 415 LEU A N 1
ATOM 3397 C CA . LEU A 1 415 ? 11.090 18.131 8.904 1.00 96.38 415 LEU A CA 1
ATOM 3398 C C . LEU A 1 415 ? 9.599 17.782 8.848 1.00 96.38 415 LEU A C 1
ATOM 3400 O O . LEU A 1 415 ? 9.247 16.662 9.218 1.00 96.38 415 LEU A O 1
ATOM 3404 N N . LEU A 1 416 ? 8.746 18.644 8.275 1.00 94.62 416 LEU A N 1
ATOM 3405 C CA . LEU A 1 416 ? 7.323 18.339 8.060 1.00 94.62 416 LEU A CA 1
ATOM 3406 C C . LEU A 1 416 ? 7.124 17.055 7.239 1.00 94.62 416 LEU A C 1
ATOM 3408 O O . LEU A 1 416 ? 6.172 16.307 7.428 1.00 94.62 416 LEU A O 1
ATOM 3412 N N . SER A 1 417 ? 8.052 16.771 6.323 1.00 91.12 417 SER A N 1
ATOM 3413 C CA . SER A 1 417 ? 8.019 15.562 5.492 1.00 91.12 417 SER A CA 1
ATOM 3414 C C . SER A 1 417 ? 8.651 14.324 6.145 1.00 91.12 417 SER A C 1
ATOM 3416 O O . SER A 1 417 ? 8.767 13.291 5.489 1.00 91.12 417 SER A O 1
ATOM 3418 N N . GLN A 1 418 ? 9.092 14.433 7.404 1.00 94.12 418 GLN A N 1
ATOM 3419 C CA . GLN A 1 418 ? 9.836 13.412 8.153 1.00 94.12 418 GLN A CA 1
ATOM 3420 C C . GLN A 1 418 ? 9.114 13.006 9.452 1.00 94.12 418 GLN A C 1
ATOM 3422 O O . GLN A 1 418 ? 9.750 12.599 10.428 1.00 94.12 418 GLN A O 1
ATOM 3427 N N . ASP A 1 419 ? 7.783 13.081 9.450 1.00 94.69 419 ASP A N 1
ATOM 3428 C CA . ASP A 1 419 ? 6.869 12.693 10.536 1.00 94.69 419 ASP A CA 1
ATOM 3429 C C . ASP A 1 419 ? 7.175 11.311 11.152 1.00 94.69 419 ASP A C 1
ATOM 3431 O O . ASP A 1 419 ? 7.029 11.119 12.356 1.00 94.69 419 ASP A O 1
ATOM 3435 N N . LYS A 1 420 ? 7.698 10.365 10.357 1.00 94.62 420 LYS A N 1
ATOM 3436 C CA . LYS A 1 420 ? 8.126 9.024 10.789 1.00 94.62 420 LYS A CA 1
ATOM 3437 C C . LYS A 1 420 ? 9.067 9.060 11.995 1.00 94.62 420 LYS A C 1
ATOM 3439 O O . LYS A 1 420 ? 9.011 8.160 12.827 1.00 94.62 420 LYS A O 1
ATOM 3444 N N . LYS A 1 421 ? 9.908 10.093 12.111 1.00 96.12 421 LYS A N 1
ATOM 3445 C CA . LYS A 1 421 ? 10.825 10.267 13.248 1.00 96.12 421 LYS A CA 1
ATOM 3446 C C . LYS A 1 421 ? 10.094 10.487 14.569 1.00 96.12 421 LYS A C 1
ATOM 3448 O O . LYS A 1 421 ? 10.670 10.212 15.616 1.00 96.12 421 LYS A O 1
ATOM 3453 N N . TYR A 1 422 ? 8.857 10.971 14.519 1.00 97.50 422 TYR A N 1
ATOM 3454 C CA . TYR A 1 422 ? 8.083 11.456 15.657 1.00 97.50 422 TYR A CA 1
ATOM 3455 C C . TYR A 1 422 ? 6.911 10.551 16.020 1.00 97.50 422 TYR A C 1
ATOM 3457 O O . TYR A 1 422 ? 6.111 10.929 16.869 1.00 97.50 422 TYR A O 1
ATOM 3465 N N . LEU A 1 423 ? 6.802 9.370 15.411 1.00 97.62 423 LEU A N 1
ATOM 3466 C CA . LEU A 1 423 ? 5.721 8.437 15.707 1.00 97.62 423 LEU A CA 1
ATOM 3467 C C . LEU A 1 423 ? 5.694 8.039 17.185 1.00 97.62 423 LEU A C 1
ATOM 3469 O O . LEU A 1 423 ? 6.729 7.778 17.804 1.00 97.62 423 LEU A O 1
ATOM 3473 N N . VAL A 1 424 ? 4.491 7.946 17.735 1.00 98.25 424 VAL A N 1
ATOM 3474 C CA . VAL A 1 424 ? 4.254 7.311 19.030 1.00 98.25 424 VAL A CA 1
ATOM 3475 C C . VAL A 1 424 ? 4.090 5.812 18.808 1.00 98.25 424 VAL A C 1
ATOM 3477 O O . VAL A 1 424 ? 3.208 5.374 18.074 1.00 98.25 424 VAL A O 1
ATOM 3480 N N . GLU A 1 425 ? 4.938 5.016 19.454 1.00 97.75 425 GLU A N 1
ATOM 3481 C CA . GLU A 1 425 ? 4.916 3.553 19.308 1.00 97.75 425 GLU A CA 1
ATOM 3482 C C . GLU A 1 425 ? 4.107 2.866 20.411 1.00 97.75 425 GLU A C 1
ATOM 3484 O O . GLU A 1 425 ? 3.542 1.789 20.207 1.00 97.75 425 GLU A O 1
ATOM 3489 N N . ASN A 1 426 ? 4.037 3.508 21.580 1.00 98.19 426 ASN A N 1
ATOM 3490 C CA . ASN A 1 426 ? 3.504 2.926 22.801 1.00 98.19 426 ASN A CA 1
ATOM 3491 C C . ASN A 1 426 ? 2.480 3.849 23.463 1.00 98.19 426 ASN A C 1
ATOM 3493 O O . ASN A 1 426 ? 2.660 5.067 23.518 1.00 98.19 426 ASN A O 1
ATOM 3497 N N . VAL A 1 427 ? 1.450 3.244 24.050 1.00 98.25 427 VAL A N 1
ATOM 3498 C CA . VAL A 1 427 ? 0.446 3.934 24.865 1.00 98.25 427 VAL A CA 1
ATOM 3499 C C . VAL A 1 427 ? 0.322 3.264 26.229 1.00 98.25 427 VAL A C 1
ATOM 3501 O O . VAL A 1 427 ? 0.255 2.040 26.330 1.00 98.25 427 VAL A O 1
ATOM 3504 N N . LYS A 1 428 ? 0.289 4.063 27.295 1.00 98.38 428 LYS A N 1
ATOM 3505 C CA . LYS A 1 428 ? 0.007 3.629 28.659 1.00 98.38 428 LYS A CA 1
ATOM 3506 C C . LYS A 1 428 ? -1.445 3.945 28.995 1.00 98.38 428 LYS A C 1
ATOM 3508 O O . LYS A 1 428 ? -1.787 5.108 29.187 1.00 98.38 428 LYS A O 1
ATOM 3513 N N . TYR A 1 429 ? -2.256 2.899 29.115 1.00 97.94 429 TYR A N 1
ATOM 3514 C CA . TYR A 1 429 ? -3.671 2.974 29.477 1.00 97.94 429 TYR A CA 1
ATOM 3515 C C . TYR A 1 429 ? -3.918 2.215 30.777 1.00 97.94 429 TYR A C 1
ATOM 3517 O O . TYR A 1 429 ? -3.536 1.046 30.904 1.00 97.94 429 TYR A O 1
ATOM 3525 N N . LYS A 1 430 ? -4.535 2.879 31.762 1.00 96.31 430 LYS A N 1
ATOM 3526 C CA . LYS A 1 430 ? -4.855 2.312 33.083 1.00 96.31 430 LYS A CA 1
ATOM 3527 C C . LYS A 1 430 ? -3.660 1.619 33.746 1.00 96.31 430 LYS A C 1
ATOM 3529 O O . LYS A 1 430 ? -3.771 0.540 34.322 1.00 96.31 430 LYS A O 1
ATOM 3534 N N . GLY A 1 431 ? -2.489 2.247 33.629 1.00 96.06 431 GLY A N 1
ATOM 3535 C CA . GLY A 1 431 ? -1.236 1.773 34.220 1.00 96.06 431 GLY A CA 1
ATOM 3536 C C . GLY A 1 431 ? -0.461 0.735 33.400 1.00 96.06 431 GLY A C 1
ATOM 3537 O O . GLY A 1 431 ? 0.686 0.465 33.745 1.00 96.06 431 GLY A O 1
ATOM 3538 N N . VAL A 1 432 ? -1.023 0.204 32.310 1.00 97.81 432 VAL A N 1
ATOM 3539 C CA . VAL A 1 432 ? -0.397 -0.831 31.469 1.00 97.81 432 VAL A CA 1
ATOM 3540 C C . VAL A 1 432 ? 0.080 -0.226 30.150 1.00 97.81 432 VAL A C 1
ATOM 3542 O O . VAL A 1 432 ? -0.653 0.540 29.533 1.00 97.81 432 VAL A O 1
ATOM 3545 N N . ILE A 1 433 ? 1.297 -0.571 29.720 1.00 98.12 433 ILE A N 1
ATOM 3546 C CA . ILE A 1 433 ? 1.875 -0.129 28.442 1.00 98.12 433 ILE A CA 1
ATOM 3547 C C . ILE A 1 433 ? 1.535 -1.143 27.344 1.00 98.12 433 ILE A C 1
ATOM 3549 O O . ILE A 1 433 ? 1.715 -2.345 27.532 1.00 98.12 433 ILE A O 1
ATOM 3553 N N . TYR A 1 434 ? 1.086 -0.641 26.196 1.00 98.38 434 TYR A N 1
ATOM 3554 C CA . TYR A 1 434 ? 0.770 -1.402 24.991 1.00 98.38 434 TYR A CA 1
ATOM 3555 C C . TYR A 1 434 ? 1.605 -0.883 23.817 1.00 98.38 434 TYR A C 1
ATOM 3557 O O . TYR A 1 434 ? 1.713 0.327 23.629 1.00 98.38 434 TYR A O 1
ATOM 3565 N N . ASN A 1 435 ? 2.153 -1.798 23.016 1.00 97.50 435 ASN A N 1
ATOM 3566 C CA . ASN A 1 435 ? 3.054 -1.535 21.883 1.00 97.50 435 ASN A CA 1
ATOM 3567 C C . ASN A 1 435 ? 2.392 -1.800 20.516 1.00 97.50 435 ASN A C 1
ATOM 3569 O O . ASN A 1 435 ? 3.036 -2.206 19.547 1.00 97.50 435 ASN A O 1
ATOM 3573 N N . SER A 1 436 ? 1.072 -1.630 20.452 1.00 97.38 436 SER A N 1
ATOM 3574 C CA . SER A 1 436 ? 0.253 -1.943 19.278 1.00 97.38 436 SER A CA 1
ATOM 3575 C C . SER A 1 436 ? -0.115 -0.720 18.440 1.00 97.38 436 SER A C 1
ATOM 3577 O O . SER A 1 436 ? -0.796 -0.884 17.431 1.00 97.38 436 SER A O 1
ATOM 3579 N N . VAL A 1 437 ? 0.324 0.491 18.815 1.00 97.88 437 VAL A N 1
ATOM 3580 C CA . VAL A 1 437 ? -0.077 1.742 18.142 1.00 97.88 437 VAL A CA 1
ATOM 3581 C C . VAL A 1 437 ? 0.239 1.672 16.648 1.00 97.88 437 VAL A C 1
ATOM 3583 O O . VAL A 1 437 ? -0.657 1.805 15.818 1.00 97.88 437 VAL A O 1
ATOM 3586 N N . LEU A 1 438 ? 1.485 1.334 16.301 1.00 96.50 438 LEU A N 1
ATOM 3587 C CA . LEU A 1 438 ? 1.897 1.202 14.900 1.00 96.50 438 LEU A CA 1
ATOM 3588 C C . LEU A 1 438 ? 1.207 0.034 14.185 1.00 96.50 438 LEU A C 1
ATOM 3590 O O . LEU A 1 438 ? 0.890 0.144 13.003 1.00 96.50 438 LEU A O 1
ATOM 3594 N N . GLN A 1 439 ? 0.927 -1.062 14.898 1.00 97.00 439 GLN A N 1
ATOM 3595 C CA . GLN A 1 439 ? 0.220 -2.215 14.330 1.00 97.00 439 GLN A CA 1
ATOM 3596 C C . GLN A 1 439 ? -1.220 -1.859 13.946 1.00 97.00 439 GLN A C 1
ATOM 3598 O O . GLN A 1 439 ? -1.744 -2.390 12.967 1.00 97.00 439 GLN A O 1
ATOM 3603 N N . TRP A 1 440 ? -1.870 -0.977 14.711 1.00 97.69 440 TRP A N 1
ATOM 3604 C CA . TRP A 1 440 ? -3.187 -0.442 14.381 1.00 97.69 440 TRP A CA 1
ATOM 3605 C C . TRP A 1 440 ? -3.126 0.472 13.160 1.00 97.69 440 TRP A C 1
ATOM 3607 O O . TRP A 1 440 ? -3.866 0.237 12.205 1.00 97.69 440 TRP A O 1
ATOM 3617 N N . THR A 1 441 ? -2.206 1.442 13.139 1.00 95.44 441 THR A N 1
ATOM 3618 C CA . THR A 1 441 ? -2.012 2.335 11.985 1.00 95.44 441 THR A CA 1
ATOM 3619 C C . THR A 1 441 ? -1.760 1.546 10.698 1.00 95.44 441 THR A C 1
ATOM 3621 O O . THR A 1 441 ? -2.438 1.772 9.698 1.00 95.44 441 THR A O 1
ATOM 3624 N N . GLU A 1 442 ? -0.856 0.563 10.718 1.00 95.69 442 GLU A N 1
ATOM 3625 C CA . GLU A 1 442 ? -0.557 -0.275 9.552 1.00 95.69 442 GLU A CA 1
ATOM 3626 C C . GLU A 1 442 ? -1.776 -1.096 9.104 1.00 95.69 442 GLU A C 1
ATOM 3628 O O . GLU A 1 442 ? -2.115 -1.146 7.918 1.00 95.69 442 GLU A O 1
ATOM 3633 N N . ALA A 1 443 ? -2.470 -1.724 10.053 1.00 96.38 443 ALA A N 1
ATOM 3634 C CA . ALA A 1 443 ? -3.616 -2.571 9.764 1.00 96.38 443 ALA A CA 1
ATOM 3635 C C . ALA A 1 443 ? -4.792 -1.814 9.146 1.00 96.38 443 ALA A C 1
ATOM 3637 O O . ALA A 1 443 ? -5.477 -2.367 8.278 1.00 96.38 443 ALA A O 1
ATOM 3638 N N . MET A 1 444 ? -5.021 -0.582 9.600 1.00 95.56 444 MET A N 1
ATOM 3639 C CA . MET A 1 444 ? -6.055 0.301 9.072 1.00 95.56 444 MET A CA 1
ATOM 3640 C C . MET A 1 444 ? -5.648 0.865 7.713 1.00 95.56 444 MET A C 1
ATOM 3642 O O . MET A 1 444 ? -6.446 0.821 6.779 1.00 95.56 444 MET A O 1
ATOM 3646 N N . ALA A 1 445 ? -4.389 1.281 7.552 1.00 95.31 445 ALA A N 1
ATOM 3647 C CA . ALA A 1 445 ? -3.876 1.778 6.279 1.00 95.31 445 ALA A CA 1
ATOM 3648 C C . ALA A 1 445 ? -3.934 0.730 5.159 1.00 95.31 445 ALA A C 1
ATOM 3650 O O . ALA A 1 445 ? -4.343 1.036 4.040 1.00 95.31 445 ALA A O 1
ATOM 3651 N N . LYS A 1 446 ? -3.620 -0.530 5.473 1.00 94.88 446 LYS A N 1
ATOM 3652 C CA . LYS A 1 446 ? -3.711 -1.658 4.533 1.00 94.88 446 LYS A CA 1
ATOM 3653 C C . LYS A 1 446 ? -5.104 -2.283 4.435 1.00 94.88 446 LYS A C 1
ATOM 3655 O O . LYS A 1 446 ? -5.282 -3.238 3.678 1.00 94.88 446 LYS A O 1
ATOM 3660 N N . GLY A 1 447 ? -6.083 -1.805 5.207 1.00 95.19 447 GLY A N 1
ATOM 3661 C CA . GLY A 1 447 ? -7.432 -2.374 5.249 1.00 95.19 447 GLY A CA 1
ATOM 3662 C C . GLY A 1 447 ? -7.422 -3.886 5.486 1.00 95.19 447 GLY A C 1
ATOM 3663 O O . GLY A 1 447 ? -8.014 -4.641 4.715 1.00 95.19 447 GLY A O 1
ATOM 3664 N N . THR A 1 448 ? -6.681 -4.350 6.493 1.00 96.00 448 THR A N 1
ATOM 3665 C CA . THR A 1 448 ? -6.592 -5.781 6.836 1.00 96.00 448 THR A CA 1
ATOM 3666 C C . THR A 1 448 ? -7.948 -6.351 7.280 1.00 96.00 448 THR A C 1
ATOM 3668 O O . THR A 1 448 ? -8.927 -5.620 7.424 1.00 96.00 448 THR A O 1
ATOM 3671 N N . MET A 1 449 ? -8.037 -7.676 7.473 1.00 96.25 449 MET A N 1
ATOM 3672 C CA . MET A 1 449 ? -9.261 -8.320 7.970 1.00 96.25 449 MET A CA 1
ATOM 3673 C C . MET A 1 449 ? -9.792 -7.572 9.209 1.00 96.25 449 MET A C 1
ATOM 3675 O O . MET A 1 449 ? -9.034 -7.441 10.174 1.00 96.25 449 MET A O 1
ATOM 3679 N N . PRO A 1 450 ? -11.060 -7.107 9.209 1.00 95.50 450 PRO A N 1
ATOM 3680 C CA . PRO A 1 450 ? -11.590 -6.326 10.320 1.00 95.50 450 PRO A CA 1
ATOM 3681 C C . PRO A 1 450 ? -11.464 -7.084 11.643 1.00 95.50 450 PRO A C 1
ATOM 3683 O O . PRO A 1 450 ? -11.810 -8.267 11.723 1.00 95.50 450 PRO A O 1
ATOM 3686 N N . TYR A 1 451 ? -10.935 -6.406 12.664 1.00 97.56 451 TYR A N 1
ATOM 3687 C CA . TYR A 1 451 ? -10.497 -7.057 13.899 1.00 97.56 451 TYR A CA 1
ATOM 3688 C C . TYR A 1 451 ? -11.648 -7.763 14.624 1.00 97.56 451 TYR A C 1
ATOM 3690 O O . TYR A 1 451 ? -11.523 -8.913 15.032 1.00 97.56 451 TYR A O 1
ATOM 3698 N N . LEU A 1 452 ? -12.819 -7.126 14.654 1.00 97.50 452 LEU A N 1
ATOM 3699 C CA . LEU A 1 452 ? -14.026 -7.623 15.305 1.00 97.50 452 LEU A CA 1
ATOM 3700 C C . LEU A 1 452 ? -14.961 -8.371 14.340 1.00 97.50 452 LEU A C 1
ATOM 3702 O O . LEU A 1 452 ? -16.139 -8.560 14.644 1.00 97.50 452 LEU A O 1
ATOM 3706 N N . PHE A 1 453 ? -14.468 -8.835 13.182 1.00 96.56 453 PHE A N 1
ATOM 3707 C CA . PHE A 1 453 ? -15.302 -9.548 12.214 1.00 96.56 453 PHE A CA 1
ATOM 3708 C C . PHE A 1 453 ? -15.956 -10.793 12.838 1.00 96.56 453 PHE A C 1
ATOM 3710 O O . PHE A 1 453 ? -15.294 -11.779 13.176 1.00 96.56 453 PHE A O 1
ATOM 3717 N N . GLY A 1 454 ? -17.287 -10.764 12.931 1.00 95.12 454 GLY A N 1
ATOM 3718 C CA . GLY A 1 454 ? -18.089 -11.836 13.525 1.00 95.12 454 GLY A CA 1
ATOM 3719 C C . GLY A 1 454 ? -18.367 -11.678 15.023 1.00 95.12 454 GLY A C 1
ATOM 3720 O O . GLY A 1 454 ? -19.010 -12.559 15.590 1.00 95.12 454 GLY A O 1
ATOM 3721 N N . ALA A 1 455 ? -17.938 -10.582 15.652 1.00 96.94 455 ALA A N 1
ATOM 3722 C CA . ALA A 1 455 ? -18.362 -10.210 16.997 1.00 96.94 455 ALA A CA 1
ATOM 3723 C C . ALA A 1 455 ? -19.692 -9.436 16.952 1.00 96.94 455 ALA A C 1
ATOM 3725 O O . ALA A 1 455 ? -19.857 -8.509 16.158 1.00 96.94 455 ALA A O 1
ATOM 3726 N N . TYR A 1 456 ? -20.631 -9.824 17.812 1.00 97.12 456 TYR A N 1
ATOM 3727 C CA . TYR A 1 456 ? -21.900 -9.136 18.046 1.00 97.12 456 TYR A CA 1
ATOM 3728 C C . TYR A 1 456 ? -21.836 -8.530 19.437 1.00 97.12 456 TYR A C 1
ATOM 3730 O O . TYR A 1 456 ? -21.744 -9.264 20.421 1.00 97.12 456 TYR A O 1
ATOM 3738 N N . VAL A 1 457 ? -21.831 -7.207 19.509 1.00 97.25 457 VAL A N 1
ATOM 3739 C CA . VAL A 1 457 ? -21.527 -6.459 20.724 1.00 97.25 457 VAL A CA 1
ATOM 3740 C C . VAL A 1 457 ? -22.807 -5.853 21.274 1.00 97.25 457 VAL A C 1
ATOM 3742 O O . VAL A 1 457 ? -23.550 -5.222 20.535 1.00 97.25 457 VAL A O 1
ATOM 3745 N N . ALA A 1 458 ? -23.069 -6.037 22.564 1.00 95.44 458 ALA A N 1
ATOM 3746 C CA . ALA A 1 458 ? -24.165 -5.386 23.269 1.00 95.44 458 ALA A CA 1
ATOM 3747 C C . ALA A 1 458 ? -23.633 -4.686 24.522 1.00 95.44 458 ALA A C 1
ATOM 3749 O O . ALA A 1 458 ? -22.850 -5.265 25.279 1.00 95.44 458 ALA A O 1
ATOM 3750 N N . ILE A 1 459 ? -24.080 -3.452 24.747 1.00 93.38 459 ILE A N 1
ATOM 3751 C CA . ILE A 1 459 ? -23.813 -2.715 25.984 1.00 93.38 459 ILE A CA 1
ATOM 3752 C C . ILE A 1 459 ? -24.937 -3.034 26.968 1.00 93.38 459 ILE A C 1
ATOM 3754 O O . ILE A 1 459 ? -26.116 -2.891 26.657 1.00 93.38 459 ILE A O 1
ATOM 3758 N N . VAL A 1 460 ? -24.559 -3.503 28.151 1.00 91.38 460 VAL A N 1
ATOM 3759 C CA . VAL A 1 460 ? -25.464 -3.956 29.209 1.00 91.38 460 VAL A CA 1
ATOM 3760 C C . VAL A 1 460 ? -25.218 -3.089 30.442 1.00 91.38 460 VAL A C 1
ATOM 3762 O O . VAL A 1 460 ? -24.633 -3.535 31.427 1.00 91.38 460 VAL A O 1
ATOM 3765 N N . MET A 1 461 ? -25.584 -1.809 30.325 1.00 87.69 461 MET A N 1
ATOM 3766 C CA . MET A 1 461 ? -25.362 -0.751 31.319 1.00 87.69 461 MET A CA 1
ATOM 3767 C C . MET A 1 461 ? -26.483 0.295 31.235 1.00 87.69 461 MET A C 1
ATOM 3769 O O . MET A 1 461 ? -26.988 0.554 30.145 1.00 87.69 461 MET A O 1
ATOM 3773 N N . GLU A 1 462 ? -26.861 0.917 32.358 1.00 78.12 462 GLU A N 1
ATOM 3774 C CA . GLU A 1 462 ? -27.926 1.941 32.381 1.00 78.12 462 GLU A CA 1
ATOM 3775 C C . GLU A 1 462 ? -27.452 3.329 31.932 1.00 78.12 462 GLU A C 1
ATOM 3777 O O . GLU A 1 462 ? -28.193 4.066 31.282 1.00 78.12 462 GLU A O 1
ATOM 3782 N N . LYS A 1 463 ? -26.219 3.704 32.285 1.00 80.62 463 LYS A N 1
ATOM 3783 C CA . LYS A 1 463 ? -25.589 4.963 31.876 1.00 80.62 463 LYS A CA 1
ATOM 3784 C C . LYS A 1 463 ? -24.234 4.663 31.285 1.00 80.62 463 LYS A C 1
ATOM 3786 O O . LYS A 1 463 ? -23.438 3.954 31.898 1.00 80.62 463 LYS A O 1
ATOM 3791 N N . TYR A 1 464 ? -23.987 5.203 30.099 1.00 83.12 464 TYR A N 1
ATOM 3792 C CA . TYR A 1 464 ? -22.754 4.921 29.401 1.00 83.12 464 TYR A CA 1
ATOM 3793 C C . TYR A 1 464 ? -22.261 6.111 28.584 1.00 83.12 464 TYR A C 1
ATOM 3795 O O . TYR A 1 464 ? -22.718 6.347 27.468 1.00 83.12 464 TYR A O 1
ATOM 3803 N N . ASP A 1 465 ? -21.315 6.852 29.160 1.00 85.25 465 ASP A N 1
ATOM 3804 C CA . ASP A 1 465 ? -20.813 8.104 28.586 1.00 85.25 465 ASP A CA 1
ATOM 3805 C C . ASP A 1 465 ? -20.059 7.867 27.265 1.00 85.25 465 ASP A C 1
ATOM 3807 O O . ASP A 1 465 ? -20.217 8.629 26.315 1.00 85.25 465 ASP A O 1
ATOM 3811 N N . ASN A 1 466 ? -19.327 6.752 27.150 1.00 91.25 466 ASN A N 1
ATOM 3812 C CA . ASN A 1 466 ? -18.542 6.405 25.957 1.00 91.25 466 ASN A CA 1
ATOM 3813 C C . ASN A 1 466 ? -19.317 5.553 24.928 1.00 91.25 466 ASN A C 1
ATOM 3815 O O . ASN A 1 466 ? -18.707 4.925 24.058 1.00 91.25 466 ASN A O 1
ATOM 3819 N N . ALA A 1 467 ? -20.655 5.502 25.004 1.00 90.69 467 ALA A N 1
ATOM 3820 C CA . ALA A 1 467 ? -21.489 4.668 24.125 1.00 90.69 467 ALA A CA 1
ATOM 3821 C C . ALA A 1 467 ? -21.232 4.910 22.640 1.00 90.69 467 ALA A C 1
ATOM 3823 O O . ALA A 1 467 ? -21.059 3.959 21.872 1.00 90.69 467 ALA A O 1
ATOM 3824 N N . ALA A 1 468 ? -21.181 6.182 22.247 1.00 91.94 468 ALA A N 1
ATOM 3825 C CA . ALA A 1 468 ? -20.943 6.577 20.867 1.00 91.94 468 ALA A CA 1
ATOM 3826 C C . ALA A 1 468 ? -19.546 6.142 20.399 1.00 91.94 468 ALA A C 1
ATOM 3828 O O . ALA A 1 468 ? -19.417 5.532 19.338 1.00 91.94 468 ALA A O 1
ATOM 3829 N N . THR A 1 469 ? -18.520 6.373 21.222 1.00 94.12 469 THR A N 1
ATOM 3830 C CA . THR A 1 469 ? -17.127 6.035 20.909 1.00 94.12 469 THR A CA 1
ATOM 3831 C C . THR A 1 469 ? -16.929 4.528 20.765 1.00 94.12 469 THR A C 1
ATOM 3833 O O . THR A 1 469 ? -16.342 4.079 19.782 1.00 94.12 469 THR A O 1
ATOM 3836 N N . ILE A 1 470 ? -17.471 3.715 21.680 1.00 94.19 470 ILE A N 1
ATOM 3837 C CA . ILE A 1 470 ? -17.410 2.252 21.547 1.00 94.19 470 ILE A CA 1
ATOM 3838 C C . ILE A 1 470 ? -18.168 1.767 20.319 1.00 94.19 470 ILE A C 1
ATOM 3840 O O . ILE A 1 470 ? -17.652 0.911 19.606 1.00 94.19 470 ILE A O 1
ATOM 3844 N N . THR A 1 471 ? -19.355 2.309 20.050 1.00 94.56 471 THR A N 1
ATOM 3845 C CA . THR A 1 471 ? -20.130 1.936 18.858 1.00 94.56 471 THR A CA 1
ATOM 3846 C C . THR A 1 471 ? -19.317 2.202 17.591 1.00 94.56 471 THR A C 1
ATOM 3848 O O . THR A 1 471 ? -19.158 1.305 16.766 1.00 94.56 471 THR A O 1
ATOM 3851 N N . ALA A 1 472 ? -18.693 3.381 17.493 1.00 93.81 472 ALA A N 1
ATOM 3852 C CA . ALA A 1 472 ? -17.825 3.733 16.374 1.00 93.81 472 ALA A CA 1
ATOM 3853 C C . ALA A 1 472 ? -16.622 2.782 16.236 1.00 93.81 472 ALA A C 1
ATOM 3855 O O . ALA A 1 472 ? -16.326 2.331 15.131 1.00 93.81 472 ALA A O 1
ATOM 3856 N N . ILE A 1 473 ? -15.962 2.417 17.345 1.00 95.88 473 ILE A N 1
ATOM 3857 C CA . ILE A 1 473 ? -14.855 1.442 17.347 1.00 95.88 473 ILE A CA 1
ATOM 3858 C C . ILE A 1 473 ? -15.339 0.074 16.846 1.00 95.88 473 ILE A C 1
ATOM 3860 O O . ILE A 1 473 ? -14.687 -0.557 16.010 1.00 95.88 473 ILE A O 1
ATOM 3864 N N . VAL A 1 474 ? -16.480 -0.403 17.347 1.00 96.69 474 VAL A N 1
ATOM 3865 C CA . VAL A 1 474 ? -17.051 -1.700 16.961 1.00 96.69 474 VAL A CA 1
ATOM 3866 C C . VAL A 1 474 ? -17.345 -1.735 15.463 1.00 96.69 474 VAL A C 1
ATOM 3868 O O . VAL A 1 474 ? -16.920 -2.674 14.779 1.00 96.69 474 VAL A O 1
ATOM 3871 N N . ASP A 1 475 ? -17.999 -0.695 14.949 1.00 93.75 475 ASP A N 1
ATOM 3872 C CA . ASP A 1 475 ? -18.380 -0.585 13.543 1.00 93.75 475 ASP A CA 1
ATOM 3873 C C . ASP A 1 475 ? -17.156 -0.464 12.622 1.00 93.75 475 ASP A C 1
ATOM 3875 O O . ASP A 1 475 ? -17.057 -1.190 11.624 1.00 93.75 475 ASP A O 1
ATOM 3879 N N . ALA A 1 476 ? -16.178 0.377 12.982 1.00 92.44 476 ALA A N 1
ATOM 3880 C CA . ALA A 1 476 ? -14.934 0.559 12.227 1.00 92.44 476 ALA A CA 1
ATOM 3881 C C . ALA A 1 476 ? -14.137 -0.750 12.084 1.00 92.44 476 ALA A C 1
ATOM 3883 O O . ALA A 1 476 ? -13.459 -0.978 11.079 1.00 92.44 476 ALA A O 1
ATOM 3884 N N . HIS A 1 477 ? -14.261 -1.658 13.055 1.00 95.50 477 HIS A N 1
ATOM 3885 C CA . HIS A 1 477 ? -13.591 -2.958 13.047 1.00 95.50 477 HIS A CA 1
ATOM 3886 C C . HIS A 1 477 ? -14.479 -4.127 12.618 1.00 95.50 477 HIS A C 1
ATOM 3888 O O . HIS A 1 477 ? -14.093 -5.286 12.799 1.00 95.50 477 HIS A O 1
ATOM 3894 N N . GLY A 1 478 ? -15.623 -3.853 11.987 1.00 93.75 478 GLY A N 1
ATOM 3895 C CA . GLY A 1 478 ? -16.484 -4.868 11.377 1.00 93.75 478 GLY A CA 1
ATOM 3896 C C . GLY A 1 478 ? -17.231 -5.753 12.376 1.00 93.75 478 GLY A C 1
ATOM 3897 O O . GLY A 1 478 ? -17.733 -6.815 11.987 1.00 93.75 478 GLY A O 1
ATOM 3898 N N . GLY A 1 479 ? -17.292 -5.329 13.640 1.00 95.81 479 GLY A N 1
ATOM 3899 C CA . GLY A 1 479 ? -18.240 -5.855 14.608 1.00 95.81 479 GLY A CA 1
ATOM 3900 C C . GLY A 1 479 ? -19.655 -5.374 14.292 1.00 95.81 479 GLY A C 1
ATOM 3901 O O . GLY A 1 479 ? -19.873 -4.551 13.404 1.00 95.81 479 GLY A O 1
ATOM 3902 N N . ILE A 1 480 ? -20.635 -5.944 14.983 1.00 95.69 480 ILE A N 1
ATOM 3903 C CA . ILE A 1 480 ? -22.037 -5.548 14.850 1.00 95.69 480 ILE A CA 1
ATOM 3904 C C . ILE A 1 480 ? -22.524 -5.112 16.217 1.00 95.69 480 ILE A C 1
ATOM 3906 O O . ILE A 1 480 ? -22.636 -5.945 17.120 1.00 95.69 480 ILE A O 1
ATOM 3910 N N . MET A 1 481 ? -22.819 -3.823 16.352 1.00 95.56 481 MET A N 1
ATOM 3911 C CA . MET A 1 481 ? -23.495 -3.311 17.531 1.00 95.56 481 MET A CA 1
ATOM 3912 C C . MET A 1 481 ? -24.957 -3.781 17.538 1.00 95.56 481 MET A C 1
ATOM 3914 O O . MET A 1 481 ? -25.649 -3.735 16.522 1.00 95.56 481 MET A O 1
ATOM 3918 N N . MET A 1 482 ? -25.401 -4.311 18.672 1.00 94.12 482 MET A N 1
ATOM 3919 C CA . MET A 1 482 ? -26.726 -4.886 18.864 1.00 94.12 482 MET A CA 1
ATOM 3920 C C . MET A 1 482 ? -27.635 -3.893 19.592 1.00 94.12 482 MET A C 1
ATOM 3922 O O . MET A 1 482 ? -27.329 -3.499 20.716 1.00 94.12 482 MET A O 1
ATOM 3926 N N . ASP A 1 483 ? -28.786 -3.579 18.994 1.00 88.31 483 ASP A N 1
ATOM 3927 C CA . ASP A 1 483 ? -29.828 -2.754 19.630 1.00 88.31 483 ASP A CA 1
ATOM 3928 C C . ASP A 1 483 ? -30.577 -3.511 20.742 1.00 88.31 483 ASP A C 1
ATOM 3930 O O . ASP A 1 483 ? -31.109 -2.920 21.679 1.00 88.31 483 ASP A O 1
ATOM 3934 N N . GLU A 1 484 ? -30.618 -4.842 20.643 1.00 89.31 484 GLU A N 1
ATOM 3935 C CA . GLU A 1 484 ? -31.278 -5.732 21.596 1.00 89.31 484 GLU A CA 1
ATOM 3936 C C . GLU A 1 484 ? -30.304 -6.768 22.159 1.00 89.31 484 GLU A C 1
ATOM 3938 O O . GLU A 1 484 ? -29.337 -7.174 21.512 1.00 89.31 484 GLU A O 1
ATOM 3943 N N . PHE A 1 485 ? -30.600 -7.284 23.354 1.00 91.38 485 PHE A N 1
ATOM 3944 C CA . PHE A 1 485 ? -29.773 -8.317 23.968 1.00 91.38 485 PHE A CA 1
ATOM 3945 C C . PHE A 1 485 ? -29.661 -9.573 23.068 1.00 91.38 485 PHE A C 1
ATOM 3947 O O . PHE A 1 485 ? -30.684 -10.167 22.700 1.00 91.38 485 PHE A O 1
ATOM 3954 N N . PRO A 1 486 ? -28.443 -10.048 22.736 1.00 91.50 486 PRO A N 1
ATOM 3955 C CA . PRO A 1 486 ? -28.256 -11.122 21.768 1.00 91.50 486 PRO A CA 1
ATOM 3956 C C . PRO A 1 486 ? -28.667 -12.480 22.350 1.00 91.50 486 PRO A C 1
ATOM 3958 O O . PRO A 1 486 ? -27.928 -13.134 23.091 1.00 91.50 486 PRO A O 1
ATOM 3961 N N . GLN A 1 487 ? -29.865 -12.946 21.991 1.00 89.94 487 GLN A N 1
ATOM 3962 C CA . GLN A 1 487 ? -30.381 -14.241 22.438 1.00 89.94 487 GLN A CA 1
ATOM 3963 C C . GLN A 1 487 ? -29.710 -15.404 21.688 1.00 89.94 487 GLN A C 1
ATOM 3965 O O . GLN A 1 487 ? -29.832 -15.512 20.466 1.00 89.94 487 GLN A O 1
ATOM 3970 N N . LYS A 1 488 ? -29.111 -16.357 22.423 1.00 90.62 488 LYS A N 1
ATOM 3971 C CA . LYS A 1 488 ? -28.437 -17.565 21.884 1.00 90.62 488 LYS A CA 1
ATOM 3972 C C . LYS A 1 488 ? -29.187 -18.292 20.769 1.00 90.62 488 LYS A C 1
ATOM 3974 O O . LYS A 1 488 ? -28.570 -18.882 19.885 1.00 90.62 488 LYS A O 1
ATOM 3979 N N . LYS A 1 489 ? -30.523 -18.297 20.809 1.00 90.81 489 LYS A N 1
ATOM 3980 C CA . LYS A 1 489 ? -31.355 -19.027 19.845 1.00 90.81 489 LYS A CA 1
ATOM 3981 C C . LYS A 1 489 ? -31.082 -18.620 18.394 1.00 90.81 489 LYS A C 1
ATOM 3983 O O . LYS A 1 489 ? -31.225 -19.480 17.532 1.00 90.81 489 LYS A O 1
ATOM 3988 N N . PHE A 1 490 ? -30.620 -17.390 18.150 1.00 92.38 490 PHE A N 1
ATOM 3989 C CA . PHE A 1 490 ? -30.303 -16.848 16.824 1.00 92.38 490 PHE A CA 1
ATOM 3990 C C . PHE A 1 490 ? -28.869 -17.118 16.346 1.00 92.38 490 PHE A C 1
ATOM 3992 O O . PHE A 1 490 ? -28.541 -16.809 15.204 1.00 92.38 490 PHE A O 1
ATOM 3999 N N . PHE A 1 491 ? -28.024 -17.730 17.178 1.00 94.50 491 PHE A N 1
ATOM 4000 C CA . PHE A 1 491 ? -26.603 -17.924 16.895 1.00 94.50 491 PHE A CA 1
ATOM 4001 C C . PHE A 1 491 ? -26.232 -19.408 16.852 1.00 94.50 491 PHE A C 1
ATOM 4003 O O . PHE A 1 491 ? -26.829 -20.236 17.549 1.00 94.50 491 PHE A O 1
ATOM 4010 N N . ASN A 1 492 ? -25.265 -19.767 16.006 1.00 94.19 492 ASN A N 1
ATOM 4011 C CA . ASN A 1 492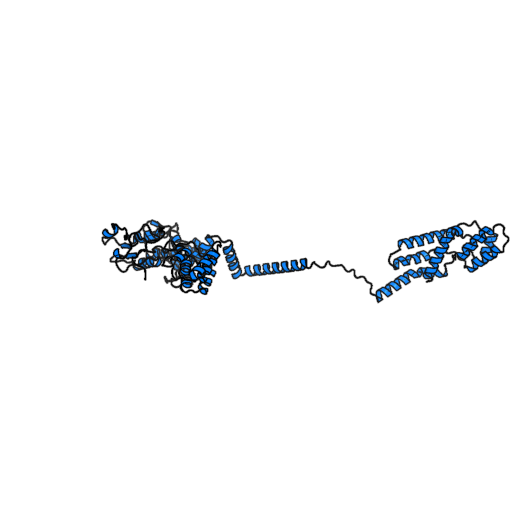 ? -24.753 -21.132 15.922 1.00 94.19 492 ASN A CA 1
ATOM 4012 C C . ASN A 1 492 ? -23.796 -21.412 17.079 1.00 94.19 492 ASN A C 1
ATOM 4014 O O . ASN A 1 492 ? -22.870 -20.640 17.327 1.00 94.19 492 ASN A O 1
ATOM 4018 N N . LYS A 1 493 ? -23.988 -22.549 17.750 1.00 92.88 493 LYS A N 1
ATOM 4019 C CA . LYS A 1 493 ? -23.069 -23.017 18.792 1.00 92.88 493 LYS A CA 1
ATOM 4020 C C . LYS A 1 493 ? -21.675 -23.254 18.208 1.00 92.88 493 LYS A C 1
ATOM 4022 O O . LYS A 1 493 ? -21.559 -23.656 17.050 1.00 92.88 493 LYS A O 1
ATOM 4027 N N . HIS A 1 494 ? -20.637 -23.023 19.012 1.00 91.06 494 HIS A N 1
ATOM 4028 C CA . HIS A 1 494 ? -19.226 -23.185 18.619 1.00 91.06 494 HIS A CA 1
ATOM 4029 C C . HIS A 1 494 ? -18.787 -22.299 17.434 1.00 91.06 494 HIS A C 1
ATOM 4031 O O . HIS A 1 494 ? -17.780 -22.571 16.770 1.00 91.06 494 HIS A O 1
ATOM 4037 N N . SER A 1 495 ? -19.560 -21.258 17.115 1.00 94.06 495 SER A N 1
ATOM 4038 C CA . SER A 1 495 ? -19.102 -20.184 16.236 1.00 94.06 495 SER A CA 1
ATOM 4039 C C . SER A 1 495 ? -18.256 -19.199 17.038 1.00 94.06 495 SER A C 1
ATOM 4041 O O . SER A 1 495 ? -18.398 -19.120 18.254 1.00 94.06 495 SER A O 1
ATOM 4043 N N . HIS A 1 496 ? -17.364 -18.478 16.361 1.00 95.00 496 HIS A N 1
ATOM 4044 C CA . HIS A 1 496 ? -16.434 -17.531 16.977 1.00 95.00 496 HIS A CA 1
ATOM 4045 C C . HIS A 1 496 ? -16.187 -16.361 16.012 1.00 95.00 496 HIS A C 1
ATOM 4047 O O . HIS A 1 496 ? -16.337 -16.552 14.797 1.00 95.00 496 HIS A O 1
ATOM 4053 N N . PRO A 1 497 ? -15.787 -15.173 16.500 1.00 96.44 497 PRO A N 1
ATOM 4054 C CA . PRO A 1 497 ? -15.249 -14.127 15.638 1.00 96.44 497 PRO A CA 1
ATOM 4055 C C . PRO A 1 497 ? -13.973 -14.618 14.942 1.00 96.44 497 PRO A C 1
ATOM 4057 O O . PRO A 1 497 ? -13.190 -15.377 15.513 1.00 96.44 497 PRO A O 1
ATOM 4060 N N . TYR A 1 498 ? -13.745 -14.188 13.703 1.00 96.25 498 TYR A N 1
ATOM 4061 C CA . TYR A 1 498 ? -12.729 -14.803 12.841 1.00 96.25 498 TYR A CA 1
ATOM 4062 C C . TYR A 1 498 ? -11.294 -14.628 13.359 1.00 96.25 498 TYR A C 1
ATOM 4064 O O . TYR A 1 498 ? -10.493 -15.554 13.242 1.00 96.25 498 TYR 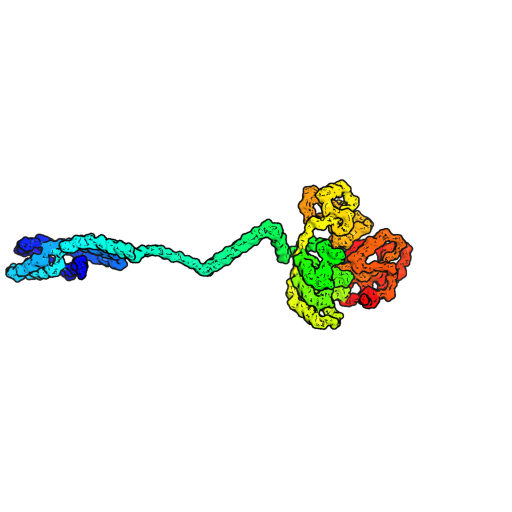A O 1
ATOM 4072 N N . LEU A 1 499 ? -10.964 -13.473 13.948 1.00 97.31 499 LEU A N 1
ATOM 4073 C CA . LEU A 1 499 ? -9.654 -13.224 14.568 1.00 97.31 499 LEU A CA 1
ATOM 4074 C C . LEU A 1 499 ? -9.617 -13.540 16.072 1.00 97.31 499 LEU A C 1
ATOM 4076 O O . LEU A 1 499 ? -8.584 -13.329 16.708 1.00 97.31 499 LEU A O 1
ATOM 4080 N N . HIS A 1 500 ? -10.710 -14.069 16.632 1.00 97.44 500 HIS A N 1
ATOM 4081 C CA . HIS A 1 500 ? -10.847 -14.394 18.054 1.00 97.44 500 HIS A CA 1
ATOM 4082 C C . HIS A 1 500 ? -11.492 -15.767 18.251 1.00 97.44 500 HIS A C 1
ATOM 4084 O O . HIS A 1 500 ? -12.499 -15.910 18.943 1.00 97.44 500 HIS A O 1
ATOM 4090 N N . SER A 1 501 ? -10.904 -16.803 17.653 1.00 96.19 501 SER A N 1
ATOM 4091 C CA . SER A 1 501 ? -11.397 -18.183 17.734 1.00 96.19 501 SER A CA 1
ATOM 4092 C C . SER A 1 501 ? -11.423 -18.752 19.158 1.00 96.19 501 SER A C 1
ATOM 4094 O O . SER A 1 501 ? -12.017 -19.797 19.398 1.00 96.19 501 SER A O 1
ATOM 4096 N N . ASN A 1 502 ? -10.745 -18.092 20.095 1.00 95.88 502 ASN A N 1
ATOM 4097 C CA . ASN A 1 502 ? -10.714 -18.411 21.517 1.00 95.88 502 ASN A CA 1
ATOM 4098 C C . ASN A 1 502 ? -11.873 -17.786 22.319 1.00 95.88 502 ASN A C 1
ATOM 4100 O O . ASN A 1 502 ? -12.022 -18.115 23.495 1.00 95.88 502 ASN A O 1
ATOM 4104 N N . LEU A 1 503 ? -12.674 -16.898 21.720 1.00 96.88 503 LEU A N 1
ATOM 4105 C CA . LEU A 1 503 ? -13.755 -16.162 22.382 1.00 96.88 503 LEU A CA 1
ATOM 4106 C C . LEU A 1 503 ? -15.134 -16.543 21.826 1.00 96.88 503 LEU A C 1
ATOM 4108 O O . LEU A 1 503 ? -15.278 -16.938 20.667 1.00 96.88 503 LEU A O 1
ATOM 4112 N N . GLY A 1 504 ? -16.171 -16.404 22.652 1.00 96.50 504 GLY A N 1
ATOM 4113 C CA . GLY A 1 504 ? -17.562 -16.519 22.212 1.00 96.50 504 GLY A CA 1
ATOM 4114 C C . GLY A 1 504 ? -17.984 -15.275 21.416 1.00 96.50 504 GLY A C 1
ATOM 4115 O O . GLY A 1 504 ? -17.545 -14.178 21.754 1.00 96.50 504 GLY A O 1
ATOM 4116 N N . PRO A 1 505 ? -18.824 -15.390 20.374 1.00 96.88 505 PRO A N 1
ATOM 4117 C CA . PRO A 1 505 ? -19.090 -14.302 19.432 1.00 96.88 505 PRO A CA 1
ATOM 4118 C C . PRO A 1 505 ? -19.975 -13.185 19.986 1.00 96.88 505 PRO A C 1
ATOM 4120 O O . PRO A 1 505 ? -20.106 -12.153 19.334 1.00 96.88 505 PRO A O 1
ATOM 4123 N N . LEU A 1 506 ? -20.601 -13.383 21.147 1.00 97.62 506 LEU A N 1
ATOM 4124 C CA . LEU A 1 506 ? -21.503 -12.413 21.760 1.00 97.62 506 LEU A CA 1
ATOM 4125 C C . LEU A 1 506 ? -20.754 -11.633 22.838 1.00 97.62 506 LEU A C 1
ATOM 4127 O O . LEU A 1 506 ? -20.557 -12.130 23.945 1.00 97.62 506 LEU A O 1
ATOM 4131 N N . PHE A 1 507 ? -20.304 -10.430 22.508 1.00 97.62 507 PHE A N 1
ATOM 4132 C CA . PHE A 1 507 ? -19.541 -9.583 23.416 1.00 97.62 507 PHE A CA 1
ATOM 4133 C C . PHE A 1 507 ? -20.507 -8.727 24.237 1.00 97.62 507 PHE A C 1
ATOM 4135 O O . PHE A 1 507 ? -21.290 -7.963 23.679 1.00 97.62 507 PHE A O 1
ATOM 4142 N N . LEU A 1 508 ? -20.463 -8.857 25.560 1.00 96.56 508 LEU A N 1
ATOM 4143 C CA . LEU A 1 508 ? -21.270 -8.064 26.484 1.00 96.56 508 LEU A CA 1
ATOM 4144 C C . LEU A 1 508 ? -20.358 -7.083 27.216 1.00 96.56 508 LEU A C 1
ATOM 4146 O O . LEU A 1 508 ? -19.496 -7.509 27.987 1.00 96.56 508 LEU A O 1
ATOM 4150 N N . ILE A 1 509 ? -20.553 -5.789 26.975 1.00 95.44 509 ILE A N 1
ATOM 4151 C CA . ILE A 1 509 ? -19.834 -4.718 27.669 1.00 95.44 509 ILE A CA 1
ATOM 4152 C C . ILE A 1 509 ? -20.677 -4.273 28.864 1.00 95.44 509 ILE A C 1
ATOM 4154 O O . ILE A 1 509 ? -21.844 -3.927 28.691 1.00 95.44 509 ILE A O 1
ATOM 4158 N N . HIS A 1 510 ? -20.110 -4.310 30.070 1.00 93.44 510 HIS A N 1
ATOM 4159 C CA . HIS A 1 510 ? -20.825 -4.025 31.317 1.00 93.44 510 HIS A CA 1
ATOM 4160 C C . HIS A 1 510 ? -19.995 -3.186 32.306 1.00 93.44 510 HIS A C 1
ATOM 4162 O O . HIS A 1 510 ? -18.772 -3.118 32.217 1.00 93.44 510 HIS A O 1
ATOM 4168 N N . ASP A 1 511 ? -20.641 -2.604 33.315 1.00 90.25 511 ASP A N 1
ATOM 4169 C CA . ASP A 1 511 ? -19.997 -1.934 34.465 1.00 90.25 511 ASP A CA 1
ATOM 4170 C C . ASP A 1 511 ? -19.925 -2.820 35.714 1.00 90.25 511 ASP A C 1
ATOM 4172 O O . ASP A 1 511 ? -19.258 -2.484 36.688 1.00 90.25 511 ASP A O 1
ATOM 4176 N N . GLY A 1 512 ? -20.592 -3.976 35.682 1.00 87.31 512 GLY A N 1
ATOM 4177 C CA . GLY A 1 512 ? -20.666 -4.904 36.811 1.00 87.31 512 GLY A CA 1
ATOM 4178 C C . GLY A 1 512 ? -21.827 -4.623 37.762 1.00 87.31 512 GLY A C 1
ATOM 4179 O O . GLY A 1 512 ? -21.930 -5.296 38.784 1.00 87.31 512 GLY A O 1
ATOM 4180 N N . THR A 1 513 ? -22.709 -3.675 37.430 1.00 88.06 513 THR A N 1
ATOM 4181 C CA . THR A 1 513 ? -23.944 -3.417 38.188 1.00 88.06 513 THR A CA 1
ATOM 4182 C C . THR A 1 513 ? -25.000 -4.499 37.952 1.00 88.06 513 THR A C 1
ATOM 4184 O O . THR A 1 513 ? -25.756 -4.836 38.861 1.00 88.06 513 THR A O 1
ATOM 4187 N N . ILE A 1 514 ? -25.023 -5.084 36.750 1.00 87.25 514 ILE A N 1
ATOM 4188 C CA . ILE A 1 514 ? -25.950 -6.148 36.351 1.00 87.25 514 ILE A CA 1
ATOM 4189 C C . ILE A 1 514 ? -25.301 -7.521 36.574 1.00 87.25 514 ILE A C 1
ATOM 4191 O O . ILE A 1 514 ? -24.172 -7.767 36.142 1.00 87.25 514 ILE A O 1
ATOM 4195 N N . ASP A 1 515 ? -26.031 -8.448 37.207 1.00 89.50 515 ASP A N 1
ATOM 4196 C CA . ASP A 1 515 ? -25.580 -9.834 37.363 1.00 89.50 515 ASP A CA 1
ATOM 4197 C C . ASP A 1 515 ? -25.637 -10.583 36.022 1.00 89.50 515 ASP A C 1
ATOM 4199 O O . ASP A 1 515 ? -26.701 -10.943 35.513 1.00 89.50 515 ASP A O 1
ATOM 4203 N N . LEU A 1 516 ? -24.458 -10.837 35.455 1.00 92.31 516 LEU A N 1
ATOM 4204 C CA . LEU A 1 516 ? -24.279 -11.568 34.202 1.00 92.31 516 LEU A CA 1
ATOM 4205 C C . LEU A 1 516 ? -23.712 -12.981 34.410 1.00 92.31 516 LEU A C 1
ATOM 4207 O O . LEU A 1 516 ? -23.243 -13.604 33.452 1.00 92.31 516 LEU A O 1
ATOM 4211 N N . LYS A 1 517 ? -23.753 -13.524 35.635 1.00 91.50 517 LYS A N 1
ATOM 4212 C CA . LYS A 1 517 ? -23.163 -14.833 35.960 1.00 91.50 517 LYS A CA 1
ATOM 4213 C C . LYS A 1 517 ? -23.705 -15.968 35.089 1.00 91.50 517 LYS A C 1
ATOM 4215 O O . LYS A 1 517 ? -22.932 -16.792 34.613 1.00 91.50 517 LYS A O 1
ATOM 4220 N N . VAL A 1 518 ? -25.004 -15.951 34.780 1.00 92.19 518 VAL A N 1
ATOM 4221 C CA . VAL A 1 518 ? -25.656 -16.937 33.892 1.00 92.19 518 VAL A CA 1
ATOM 4222 C C . VAL A 1 518 ? -25.058 -16.942 32.476 1.00 92.19 518 VAL A C 1
ATOM 4224 O O . VAL A 1 518 ? -25.039 -17.977 31.811 1.00 92.19 518 VAL A O 1
ATOM 4227 N N . TYR A 1 519 ? -24.558 -15.799 32.002 1.00 92.06 519 TYR A N 1
ATOM 4228 C CA . TYR A 1 519 ? -23.920 -15.679 30.689 1.00 92.06 519 TYR A CA 1
ATOM 4229 C C . TYR A 1 519 ? -22.435 -16.027 30.742 1.00 92.06 519 TYR A C 1
ATOM 4231 O O . TYR A 1 519 ? -21.924 -16.642 29.810 1.00 92.06 519 TYR A O 1
ATOM 4239 N N . LYS A 1 520 ? -21.760 -15.684 31.843 1.00 88.88 520 LYS A N 1
ATOM 4240 C CA . LYS A 1 520 ? -20.361 -16.053 32.089 1.00 88.88 520 LYS A CA 1
ATOM 4241 C C . LYS A 1 520 ? -20.173 -17.568 32.191 1.00 88.88 520 LYS A C 1
ATOM 4243 O O . LYS A 1 520 ? -19.247 -18.109 31.596 1.00 88.88 520 LYS A O 1
ATOM 4248 N N . ASP A 1 521 ? -21.073 -18.235 32.908 1.00 91.19 521 ASP A N 1
ATOM 4249 C CA . ASP A 1 521 ? -21.049 -19.683 33.142 1.00 91.19 521 ASP A CA 1
ATOM 4250 C C . ASP A 1 521 ? -21.792 -20.459 32.035 1.00 91.19 521 ASP A C 1
ATOM 4252 O O . ASP A 1 521 ? -22.207 -21.604 32.223 1.00 91.19 521 ASP A O 1
ATOM 4256 N N . ASP A 1 522 ? -21.982 -19.837 30.867 1.00 90.69 522 ASP A N 1
ATOM 4257 C CA . ASP A 1 522 ? -22.636 -20.462 29.727 1.00 90.69 522 ASP A CA 1
ATOM 4258 C C . ASP A 1 522 ? -21.925 -21.768 29.313 1.00 90.69 522 ASP A C 1
ATOM 4260 O O . ASP A 1 522 ? -20.769 -21.714 28.879 1.00 90.69 522 ASP A O 1
ATOM 4264 N N . PRO A 1 523 ? -22.610 -22.931 29.335 1.00 89.94 523 PRO A N 1
ATOM 4265 C CA . PRO A 1 523 ? -22.008 -24.197 28.922 1.00 89.94 523 PRO A CA 1
ATOM 4266 C C . PRO A 1 523 ? -21.562 -24.197 27.453 1.00 89.94 523 PRO A C 1
ATOM 4268 O O . PRO A 1 523 ? -20.597 -24.879 27.111 1.00 89.94 523 PRO A O 1
ATOM 4271 N N . ASP A 1 524 ? -22.226 -23.417 26.591 1.00 91.44 524 ASP A N 1
ATOM 4272 C CA . ASP A 1 524 ? -21.872 -23.299 25.174 1.00 91.44 524 ASP A CA 1
ATOM 4273 C C . ASP A 1 524 ? -20.721 -22.295 24.929 1.00 91.44 524 ASP A C 1
ATOM 4275 O O . ASP A 1 524 ? -20.213 -22.223 23.807 1.00 91.44 524 ASP A O 1
ATOM 4279 N N . ARG A 1 525 ? -20.304 -21.532 25.956 1.00 92.62 525 ARG A N 1
ATOM 4280 C CA . ARG A 1 525 ? -19.274 -20.472 25.909 1.00 92.62 525 ARG A CA 1
ATOM 4281 C C . ARG A 1 525 ? -19.472 -19.458 24.771 1.00 92.62 525 ARG A C 1
ATOM 4283 O O . ARG A 1 525 ? -18.517 -19.041 24.120 1.00 92.62 525 ARG A O 1
ATOM 4290 N N . MET A 1 526 ? -20.719 -19.069 24.512 1.00 95.00 526 MET A N 1
ATOM 4291 C CA . MET A 1 526 ? -21.091 -18.141 23.438 1.00 95.00 526 MET A CA 1
ATOM 4292 C C . MET A 1 526 ? -20.914 -16.669 23.819 1.00 95.00 526 MET A C 1
ATOM 4294 O O . MET A 1 526 ? -20.763 -15.828 22.932 1.00 95.00 526 MET A O 1
ATOM 4298 N N . TYR A 1 527 ? -20.951 -16.357 25.114 1.00 96.25 527 TYR A N 1
ATOM 4299 C CA . TYR A 1 527 ? -20.811 -14.999 25.625 1.00 96.25 527 TYR A CA 1
ATOM 4300 C C . TYR A 1 527 ? -19.381 -14.715 26.079 1.00 96.25 527 TYR A C 1
ATOM 4302 O O . TYR A 1 527 ? -18.762 -15.524 26.768 1.00 96.25 527 TYR A O 1
ATOM 4310 N N . THR A 1 528 ? -18.892 -13.532 25.731 1.00 96.75 528 THR A N 1
ATOM 4311 C CA . THR A 1 528 ? -17.626 -12.978 26.204 1.00 96.75 528 THR A CA 1
ATOM 4312 C C . THR A 1 528 ? -17.932 -11.674 26.919 1.00 96.75 528 THR A C 1
ATOM 4314 O O . THR A 1 528 ? -18.530 -10.775 26.338 1.00 96.75 528 THR A O 1
ATOM 4317 N N . LEU A 1 529 ? -17.572 -11.584 28.195 1.00 96.50 529 LEU A N 1
ATOM 4318 C CA . LEU A 1 529 ? -17.892 -10.432 29.031 1.00 96.50 529 LEU A CA 1
ATOM 4319 C C . LEU A 1 529 ? -16.660 -9.544 29.158 1.00 96.50 529 LEU A C 1
ATOM 4321 O O . LEU A 1 529 ? -15.569 -10.040 29.447 1.00 96.50 529 LEU A O 1
ATOM 4325 N N . PHE A 1 530 ? -16.861 -8.244 28.986 1.00 96.19 530 PHE A N 1
ATOM 4326 C CA . PHE A 1 530 ? -15.846 -7.227 29.193 1.00 96.19 530 PHE A CA 1
ATOM 4327 C C . PHE A 1 530 ? -16.408 -6.116 30.075 1.00 96.19 530 PHE A C 1
ATOM 4329 O O . PHE A 1 530 ? -17.516 -5.634 29.843 1.00 96.19 530 PHE A O 1
ATOM 4336 N N . THR A 1 531 ? -15.617 -5.632 31.031 1.00 94.31 531 THR A N 1
ATOM 4337 C CA . THR A 1 531 ? -15.776 -4.232 31.440 1.00 94.31 531 THR A CA 1
ATOM 4338 C C . THR A 1 531 ? -15.314 -3.307 30.316 1.00 94.31 531 THR A C 1
ATOM 4340 O O . THR A 1 531 ? -14.525 -3.732 29.468 1.00 94.31 531 THR A O 1
ATOM 4343 N N . GLU A 1 532 ? -15.734 -2.037 30.308 1.00 92.50 532 GLU A N 1
ATOM 4344 C CA . GLU A 1 532 ? -15.218 -1.055 29.332 1.00 92.50 532 GLU A CA 1
ATOM 4345 C C . GLU A 1 532 ? -13.681 -1.077 29.283 1.00 92.50 532 GLU A C 1
ATOM 4347 O O . GLU A 1 532 ? -13.084 -1.257 28.222 1.00 92.50 532 GLU A O 1
ATOM 4352 N N . GLN A 1 533 ? -13.037 -0.984 30.451 1.00 94.44 533 GLN A N 1
ATOM 4353 C CA . GLN A 1 533 ? -11.582 -1.027 30.556 1.00 94.44 533 GLN A CA 1
ATOM 4354 C C . GLN A 1 533 ? -11.002 -2.308 29.946 1.00 94.44 533 GLN A C 1
ATOM 4356 O O . GLN A 1 533 ? -9.999 -2.252 29.238 1.00 94.44 533 GLN A O 1
ATOM 4361 N N . GLN A 1 534 ? -11.617 -3.466 30.202 1.00 96.81 534 GLN A N 1
ATOM 4362 C CA . GLN A 1 534 ? -11.147 -4.734 29.645 1.00 96.81 534 GLN A CA 1
ATOM 4363 C C . GLN A 1 534 ? -11.308 -4.791 28.126 1.00 96.81 534 GLN A C 1
ATOM 4365 O O . GLN A 1 534 ? -10.435 -5.351 27.467 1.00 96.81 534 GLN A O 1
ATOM 4370 N N . PHE A 1 535 ? -12.373 -4.209 27.571 1.00 97.12 535 PHE A N 1
ATOM 4371 C CA . PHE A 1 535 ? -12.580 -4.137 26.126 1.00 97.12 535 PHE A CA 1
ATOM 4372 C C . PHE A 1 535 ? -11.526 -3.248 25.454 1.00 97.12 535 PHE A C 1
ATOM 4374 O O . PHE A 1 535 ? -10.887 -3.673 24.493 1.00 97.12 535 PHE A O 1
ATOM 4381 N N . ILE A 1 536 ? -11.258 -2.060 26.007 1.00 97.69 536 ILE A N 1
ATOM 4382 C CA . ILE A 1 536 ? -10.200 -1.174 25.498 1.00 97.69 536 ILE A CA 1
ATOM 4383 C C . ILE A 1 536 ? -8.826 -1.836 25.623 1.00 97.69 536 ILE A C 1
ATOM 4385 O O . ILE A 1 536 ? -8.055 -1.839 24.666 1.00 97.69 536 ILE A O 1
ATOM 4389 N N . SER A 1 537 ? -8.528 -2.474 26.758 1.00 98.06 537 SER A N 1
ATOM 4390 C CA . SER A 1 537 ? -7.305 -3.263 26.930 1.00 98.06 537 SER A CA 1
ATOM 4391 C C . SER A 1 537 ? -7.202 -4.415 25.930 1.00 98.06 537 SER A C 1
ATOM 4393 O O . SER A 1 537 ? -6.114 -4.693 25.440 1.00 98.06 537 SER A O 1
ATOM 4395 N N . PHE A 1 538 ? -8.304 -5.096 25.619 1.00 98.06 538 PHE A N 1
ATOM 4396 C CA . PHE A 1 538 ? -8.348 -6.158 24.614 1.00 98.06 538 PHE A CA 1
ATOM 4397 C C . PHE A 1 538 ? -8.001 -5.622 23.217 1.00 98.06 538 PHE A C 1
ATOM 4399 O O . PHE A 1 538 ? -7.120 -6.174 22.558 1.00 98.06 538 PHE A O 1
ATOM 4406 N N . MET A 1 539 ? -8.594 -4.495 22.817 1.00 98.12 539 MET A N 1
ATOM 4407 C CA . MET A 1 539 ? -8.273 -3.818 21.556 1.00 98.12 539 MET A CA 1
ATOM 4408 C C . MET A 1 539 ? -6.810 -3.341 21.523 1.00 98.12 539 MET A C 1
ATOM 4410 O O . MET A 1 539 ? -6.094 -3.576 20.552 1.00 98.12 539 MET A O 1
ATOM 4414 N N . LEU A 1 540 ? -6.311 -2.740 22.606 1.00 98.25 540 LEU A N 1
ATOM 4415 C CA . LEU A 1 540 ? -4.917 -2.294 22.710 1.00 98.25 540 LEU A CA 1
ATOM 4416 C C . LEU A 1 540 ? -3.907 -3.447 22.729 1.00 98.25 540 LEU A C 1
ATOM 4418 O O . LEU A 1 540 ? -2.777 -3.251 22.298 1.00 98.25 540 LEU A O 1
ATOM 4422 N N . LYS A 1 541 ? -4.260 -4.650 23.188 1.00 97.44 541 LYS A N 1
ATOM 4423 C CA . LYS A 1 541 ? -3.368 -5.816 23.043 1.00 97.44 541 LYS A CA 1
ATOM 4424 C C . LYS A 1 541 ? -3.229 -6.246 21.592 1.00 97.44 541 LYS A C 1
ATOM 4426 O O . LYS A 1 541 ? -2.153 -6.669 21.190 1.00 97.44 541 LYS A O 1
ATOM 4431 N N . ARG A 1 542 ? -4.313 -6.124 20.820 1.00 96.25 542 ARG A N 1
ATOM 4432 C CA . ARG A 1 542 ? -4.384 -6.553 19.420 1.00 96.25 542 ARG A CA 1
ATOM 4433 C C . ARG A 1 542 ? -4.005 -8.035 19.227 1.00 96.25 542 ARG A C 1
ATOM 4435 O O . ARG A 1 542 ? -3.507 -8.431 18.178 1.00 96.25 542 ARG A O 1
ATOM 4442 N N . ASP A 1 543 ? -4.291 -8.884 20.215 1.00 96.12 543 ASP A N 1
ATOM 4443 C CA . ASP A 1 543 ? -4.031 -10.325 20.127 1.00 96.12 543 ASP A CA 1
ATOM 4444 C C . ASP A 1 543 ? -4.907 -10.966 19.038 1.00 96.12 543 ASP A C 1
ATOM 4446 O O . ASP A 1 543 ? -6.120 -10.740 18.990 1.00 96.12 543 ASP A O 1
ATOM 4450 N N . ILE A 1 544 ? -4.312 -11.792 18.172 1.00 96.88 544 ILE A N 1
ATOM 4451 C CA . ILE A 1 544 ? -5.012 -12.459 17.065 1.00 96.88 544 ILE A CA 1
ATOM 4452 C C . ILE A 1 544 ? -4.972 -13.975 17.260 1.00 96.88 544 ILE A C 1
ATOM 4454 O O . ILE A 1 544 ? -3.916 -14.601 17.217 1.00 96.88 544 ILE A O 1
ATOM 4458 N N . HIS A 1 545 ? -6.154 -14.572 17.386 1.00 97.38 545 HIS A N 1
ATOM 4459 C CA . HIS A 1 545 ? -6.379 -16.015 17.381 1.00 97.38 545 HIS A CA 1
ATOM 4460 C C . HIS A 1 545 ? -7.257 -16.352 16.177 1.00 97.38 545 HIS A C 1
ATOM 4462 O O . HIS A 1 545 ? -8.484 -16.372 16.264 1.00 97.38 545 HIS A O 1
ATOM 4468 N N . ARG A 1 546 ? -6.629 -16.543 15.013 1.00 96.31 546 ARG A N 1
ATOM 4469 C CA . ARG A 1 546 ? -7.357 -16.777 13.761 1.00 96.31 546 ARG A CA 1
ATOM 4470 C C . ARG A 1 546 ? -8.067 -18.129 13.785 1.00 96.31 546 ARG A C 1
ATOM 4472 O O . ARG A 1 546 ? -7.444 -19.149 14.067 1.00 96.31 546 ARG A O 1
ATOM 4479 N N . ASP A 1 547 ? -9.331 -18.155 13.377 1.00 95.19 547 ASP A N 1
ATOM 4480 C CA . ASP A 1 547 ? -10.035 -19.400 13.085 1.00 95.19 547 ASP A CA 1
ATOM 4481 C C . ASP A 1 547 ? -9.384 -20.087 11.877 1.00 95.19 547 ASP A C 1
ATOM 4483 O O . ASP A 1 547 ? -9.354 -19.541 10.774 1.00 95.19 547 ASP A O 1
ATOM 4487 N N . THR A 1 548 ? -8.838 -21.284 12.075 1.00 94.75 548 THR A N 1
ATOM 4488 C CA . THR A 1 548 ? -8.150 -22.070 11.038 1.00 94.75 548 THR A CA 1
ATOM 4489 C C . THR A 1 548 ? -9.007 -23.198 10.468 1.00 94.75 548 THR A C 1
ATOM 4491 O O . THR A 1 548 ? -8.531 -23.959 9.623 1.00 94.75 548 THR A O 1
ATOM 4494 N N . ARG A 1 549 ? -10.278 -23.316 10.883 1.00 93.50 549 ARG A N 1
ATOM 4495 C CA . ARG A 1 549 ? -11.193 -24.339 10.362 1.00 93.50 549 ARG A CA 1
ATOM 4496 C C . ARG A 1 549 ? -11.374 -24.171 8.860 1.00 93.50 549 ARG A C 1
ATOM 4498 O O . ARG A 1 549 ? -11.582 -23.066 8.366 1.00 93.50 549 ARG A O 1
ATOM 4505 N N . GLU A 1 550 ? -11.379 -25.283 8.132 1.00 86.88 550 GLU A N 1
ATOM 4506 C CA . GLU A 1 550 ? -11.512 -25.266 6.671 1.00 86.88 550 GLU A CA 1
ATOM 4507 C C . GLU A 1 550 ? -12.856 -24.683 6.194 1.00 86.88 550 GLU A C 1
ATOM 4509 O O . GLU A 1 550 ? -12.956 -24.114 5.107 1.00 86.88 550 GLU A O 1
ATOM 4514 N N . ASN A 1 551 ? -13.895 -24.832 7.019 1.00 85.56 551 ASN A N 1
ATOM 4515 C CA . ASN A 1 551 ? -15.203 -24.216 6.837 1.00 85.56 551 ASN A CA 1
ATOM 4516 C C . ASN A 1 551 ? -15.653 -23.625 8.186 1.00 85.56 551 ASN A C 1
ATOM 4518 O O . ASN A 1 551 ? -16.284 -24.333 8.975 1.00 85.56 551 ASN A O 1
ATOM 4522 N N . PRO A 1 552 ? -15.307 -22.356 8.479 1.00 91.12 552 PRO A N 1
ATOM 4523 C CA . PRO A 1 552 ? -15.727 -21.680 9.703 1.00 91.12 552 PRO A CA 1
ATOM 4524 C C . PRO A 1 552 ? -17.250 -21.686 9.857 1.00 91.12 552 PRO A C 1
ATOM 4526 O O . PRO A 1 552 ? -17.984 -21.495 8.882 1.00 91.12 552 PRO A O 1
ATOM 4529 N N . ILE A 1 553 ? -17.728 -21.900 11.085 1.00 91.81 553 ILE A N 1
ATOM 4530 C CA . ILE A 1 553 ? -19.162 -21.917 11.390 1.00 91.81 553 ILE A CA 1
ATOM 4531 C C . ILE A 1 553 ? -19.671 -20.468 11.368 1.00 91.81 553 ILE A C 1
ATOM 4533 O O . ILE A 1 553 ? -19.176 -19.654 12.151 1.00 91.81 553 ILE A O 1
ATOM 4537 N N . PRO A 1 554 ? -20.658 -20.117 10.518 1.00 91.12 554 PRO A N 1
ATOM 4538 C CA . PRO A 1 554 ? -21.247 -18.782 10.527 1.00 91.12 554 PRO A CA 1
ATOM 4539 C C . PRO A 1 554 ? -21.832 -18.455 11.900 1.00 91.12 554 PRO A C 1
ATOM 4541 O O . PRO A 1 554 ? -22.462 -19.308 12.514 1.00 91.12 554 PRO A O 1
ATOM 4544 N N . VAL A 1 555 ? -21.671 -17.221 12.370 1.00 92.06 555 VAL A N 1
ATOM 4545 C CA . VAL A 1 555 ? -22.118 -16.838 13.718 1.00 92.06 555 VAL A CA 1
ATOM 4546 C C . VAL A 1 555 ? -23.646 -16.824 13.844 1.00 92.06 555 VAL A C 1
ATOM 4548 O O . VAL A 1 555 ? -24.196 -17.408 14.775 1.00 92.06 555 VAL A O 1
ATOM 4551 N N . LEU A 1 556 ? -24.354 -16.236 12.877 1.00 90.62 556 LEU A N 1
ATOM 4552 C CA . LEU A 1 556 ? -25.821 -16.233 12.842 1.00 90.62 556 LEU A CA 1
ATOM 4553 C C . LEU A 1 556 ? -26.391 -17.539 12.276 1.00 90.62 556 LEU A C 1
ATOM 4555 O O . LEU A 1 556 ? -25.855 -18.115 11.325 1.00 90.62 556 LEU A O 1
ATOM 4559 N N . LYS A 1 557 ? -27.533 -17.966 12.821 1.00 87.00 557 LYS A N 1
ATOM 4560 C CA . LYS A 1 557 ? -28.364 -19.030 12.248 1.00 87.00 557 LYS A CA 1
ATOM 4561 C C . LYS A 1 557 ? -29.154 -18.507 11.052 1.00 87.00 557 LYS A C 1
ATOM 4563 O O . LYS A 1 557 ? -29.843 -17.498 11.144 1.00 87.00 557 LYS A O 1
ATOM 4568 N N . GLY A 1 558 ? -29.106 -19.259 9.954 1.00 66.62 558 GLY A N 1
ATOM 4569 C CA . GLY A 1 558 ? -29.775 -18.922 8.696 1.00 66.62 558 GLY A CA 1
ATOM 4570 C C . GLY A 1 558 ? -28.847 -18.233 7.693 1.00 66.62 558 GLY A C 1
ATOM 4571 O O . GLY A 1 558 ? -27.835 -17.632 8.050 1.00 66.62 558 GLY A O 1
ATOM 4572 N N . LYS A 1 559 ? -29.165 -18.354 6.398 1.00 48.19 559 LYS A N 1
ATOM 4573 C CA . LYS A 1 559 ? -28.464 -17.594 5.355 1.00 48.19 559 LYS A CA 1
ATOM 4574 C C . LYS A 1 559 ? -28.823 -16.115 5.528 1.00 48.19 559 LYS A C 1
ATOM 4576 O O . LYS A 1 559 ? -30.009 -15.806 5.613 1.00 48.19 559 LYS A O 1
ATOM 4581 N N . ARG A 1 560 ? -27.824 -15.217 5.523 1.00 45.06 560 ARG A N 1
ATOM 4582 C CA . ARG A 1 560 ? -28.047 -13.806 5.156 1.00 45.06 560 ARG A CA 1
ATOM 4583 C C . ARG A 1 560 ? -28.796 -13.837 3.819 1.00 45.06 560 ARG A C 1
ATOM 4585 O O . ARG A 1 560 ? -28.220 -14.319 2.842 1.00 45.06 560 ARG A O 1
ATOM 4592 N N . LYS A 1 561 ? -30.082 -13.484 3.824 1.00 28.11 561 LYS A N 1
ATOM 4593 C CA . LYS A 1 561 ? -30.803 -13.186 2.587 1.00 28.11 561 LYS A CA 1
ATOM 4594 C C . LYS A 1 561 ? -30.262 -11.888 2.016 1.00 28.11 561 LYS A C 1
ATOM 4596 O O . LYS A 1 561 ? -29.945 -10.997 2.836 1.00 28.11 561 LYS A O 1
#

InterPro domains:
  IPR001357 BRCT domain [PF00533] (363-410)
  IPR001357 BRCT domain [PS50172] (361-423)
  IPR001357 BRCT domain [SM00292] (331-413)
  IPR002110 Ankyrin repeat [PF12796] (235-297)
  IPR002110 Ankyrin repeat [PS50088] (260-292)
  IPR002110 Ankyrin repeat [SM00248] (260-289)
  IPR036420 BRCT domain superfamily [G3DSA:3.40.50.10190] (344-435)
  IPR036420 BRCT domain superfamily [SSF52113] (339-444)
  IPR036770 Ankyrin repeat-containing domain superfamily [G3DSA:1.25.40.20] (210-304)
  IPR036770 Ankyrin repeat-containing domain superfamily [SSF48403] (241-299)
  IPR053345 Ankyrin repeat-containing protein [PTHR22956] (2-559)

Organism: NCBI:txid1561998

Radius of gyration: 60.71 Å; chains: 1; bounding box: 135×56×145 Å

pLDDT: mean 89.58, std 9.48, range [28.11, 98.5]